Protein AF-0000000086659825 (afdb_homodimer)

Foldseek 3Di:
DPPDAAEEEEACCLDLLNVLLVVLQVPDPRHGAYEYEDQDCPDPSNVVSCVVPVRHHYDHDALLGCQVVCVVPLRHQEYEDDDDPPCLCSRQLSNLVNCQVSQRQEYEYEAADDDWFPVLQVDQDPDNRSVSSNVSVVSNVVVCPPGNHFYAYEHEFAEPCLCDVPVDLSSLQVLQQLVPDPQPAKGFYDYSNVSSNVSSCDVVVDCVVRGPGYGYDGDDIGHSVRVQVVCCVVVVDGRDVSSNVSNVVVVVVVVVVVVVVVCCVPPNDDDDVVVVCVVPVPDDDPVRCCVPPDPDDPPD/DPPDAAEEEEECCLDLLNVLLVVLQVPDPRHGAYEYEDQDCPDPSNVVSCVVPVRHHYDHDALLGCQVVCVVPLRHQEYEDDDDPPCLCSRQLSNLVNCQVSVRQEYEYEAADDDWFPVLQVDCDPDNRSVSSNVSVVSNVVVCPPGNHFYAYEHEFAEPCLCDVPVDLSSLQVLQQLLPDDQPAKGFYDYSNVSSNVSSCDVVVDCVPRGPGYGYDGDDIGHSVRVQVVCCVVVVDGRDVSSNVSNVVVVVVVVVVVVVVVCCVPPNDDDPVVVVCVVPVPDDDPVRCCVPPPPDDPPD

pLDDT: mean 92.66, std 8.21, range [35.69, 98.94]

Solvent-accessible surface area (backbone atoms only — not comparable to full-atom values): 30444 Å² total; per-residue (Å²): 127,82,75,75,73,50,26,35,37,31,37,41,27,78,41,66,49,29,40,26,20,52,53,41,35,62,68,39,96,78,47,56,45,41,36,33,39,30,80,46,64,84,36,71,60,44,43,51,50,38,69,77,38,70,84,50,40,80,37,72,45,41,49,59,62,36,67,66,51,51,71,76,41,73,69,40,44,29,36,39,44,49,68,54,78,90,41,30,49,61,31,45,50,47,33,52,53,50,39,50,74,65,61,26,41,24,41,36,36,56,51,57,38,42,40,11,57,70,46,31,79,77,33,41,68,82,19,54,62,50,29,38,37,38,52,44,51,50,50,51,56,60,68,29,57,95,54,83,28,31,40,28,37,38,13,44,40,42,60,52,67,46,65,28,73,79,39,53,69,61,19,25,41,52,45,3,47,50,58,69,46,61,73,83,49,61,45,38,26,21,41,40,57,49,52,3,45,53,49,26,46,46,64,70,66,24,46,90,76,32,41,77,39,57,45,34,36,33,35,33,73,47,23,53,62,56,47,40,53,47,40,24,70,63,27,63,36,73,62,65,62,58,15,44,55,42,6,52,51,47,52,45,49,39,51,28,52,55,33,42,53,54,40,49,74,75,67,36,55,43,41,57,43,73,63,48,34,72,77,38,75,79,52,39,32,67,66,51,33,45,73,74,68,38,76,58,45,68,71,101,126,83,74,76,73,50,27,34,36,28,38,41,29,78,40,66,48,29,40,26,21,51,54,42,34,62,69,39,94,78,47,57,46,41,36,32,40,30,79,47,64,82,36,71,60,44,43,51,50,39,70,78,38,71,84,49,41,79,37,72,45,41,49,59,63,35,66,66,50,52,73,75,41,73,70,42,42,31,34,39,45,49,66,53,78,90,42,31,48,61,31,45,52,45,32,52,52,51,37,51,74,63,59,24,39,25,40,37,36,54,53,58,37,42,40,10,57,70,46,29,78,78,34,42,69,82,20,55,62,50,28,39,38,39,53,45,51,51,49,50,56,59,68,31,57,94,54,80,27,32,40,28,39,39,13,43,40,42,59,52,66,46,67,29,73,79,41,55,70,62,17,26,40,52,46,2,47,51,58,69,46,61,73,82,48,62,45,38,27,21,43,40,58,51,51,4,44,53,49,26,45,46,64,70,66,24,46,89,74,34,40,78,40,55,44,35,37,34,35,32,76,45,23,52,62,56,48,39,52,48,41,24,71,62,27,64,36,72,63,65,62,59,16,44,56,40,6,52,51,47,52,47,51,40,50,28,52,54,32,41,53,54,41,48,74,75,67,38,55,43,41,57,43,71,62,47,34,72,78,37,73,80,51,40,31,66,66,51,33,44,74,74,68,38,76,57,44,67,71,101

Organism: Colletotrichum gloeosporioides (NCBI:txid474922)

Sequence (600 aa):
MTTPTPKILIVGATGRTGTATITALLTHPNPPQICALTRSPSSPKAQALLNSHPSITLVKGDPASPASIFASHADISAVYLVTVPPADEAQAIPLIDAAIASRVPHIVFTSVDRGGDEASWKTPTDVPHFAAKHRVELHLRDTAAGTGTRWTVLRPSGFMDQYLPGAGAMGAVMGGLWATMPRDRKLQLVSARDIGVFAARALVEGPDEWGGRAVALAGDEISFAEAEETFEKVVGRAMPQTWTVVGRAVRWAVEDAGRSMDWFEKEGYKADIEELRKLEPGMQTWEMWLRESSGWVKGDMTTPTPKILIVGATGRTGTATITALLTHPNPPQICALTRSPSSPKAQALLNSHPSITLVKGDPASPASIFASHADISAVYLVTVPPADEAQAIPLIDAAIASRVPHIVFTSVDRGGDEASWKTPTDVPHFAAKHRVELHLRDTAAGTGTRWTVLRPSGFMDQYLPGAGAMGAVMGGLWATMPRDRKLQLVSARDIGVFAARALVEGPDEWGGRAVALAGDEISFAEAEETFEKVVGRAMPQTWTVVGRAVRWAVEDAGRSMDWFEKEGYKADIEELRKLEPGMQTWEMWLRESSGWVKGD

Secondary structure (DSSP, 8-state):
---PPPEEEEETTTSHHHHHHHHHHHTSSSPPEEEEEES-TTSHHHHHHHHH-TTSEEEE-BTTBTHHHHHH-TTEEEEEE---TT-HHHHHHHHHHHHHHTT-SEEEEE---SSSTTGGGT---S-HHHHHHHHHHHHHHHHHTTSS-EEEEEEE-EEGGGG-TT-HHHHHHHHHHHHTS-TT-EEEEE-HHHHHHHHHHHHHH-HHHHTTEEEEE-SEEEEHHHHHHHHHHHHSSPPPHHHHHHHHHHHHHHHHHHHHHHHHHHS-----HHHHHHH-TTPPPHHHHHHHTS---TT-/---PPPEEEEETTTSHHHHHHHHHHHTSSSPPEEEEEES-TTSHHHHHHHHH-TTSEEEE-BTTB-HHHHHH-TTEEEEEE---TT-HHHHHHHHHHHHHHTT-SEEEEE---SSSTTGGGT---S-HHHHHHHHHHHHHHHHHTTSS-EEEEEEE-EEGGGGSTT-HHHHHHHHHHHHTS-TT-EEEEE-HHHHHHHHHHHHHH-HHHHTTEEEEE-SEEEEHHHHHHHHHHHHSSPPPHHHHHHHHHHHHHHHHHHHHHHHHHHS-----HHHHHHH-TTPPPHHHHHHHTS---TT-

Radius of gyration: 30.0 Å; Cα contacts (8 Å, |Δi|>4): 1203; chains: 2; bounding box: 57×103×62 Å

InterPro domains:
  IPR008030 NmrA-like domain [PF05368] (6-240)
  IPR036291 NAD(P)-binding domain superfamily [SSF51735] (7-242)
  IPR051164 NmrA-like oxidoreductase [PTHR42748] (7-294)

Nearest PDB structures (foldseek):
  6bwc-assembly1_A  TM=7.194E-01  e=2.936E-11  Bacillus thuringiensis HD-771
  4j2o-assembly1_B  TM=7.001E-01  e=1.328E-08  Acinetobacter baumannii D1279779
  2gn4-assembly1_A  TM=7.264E-01  e=4.733E-08  Helicobacter pylori
  7cs9-assembly2_A  TM=6.043E-01  e=1.797E-08  Arabidopsis thaliana
  5ffq-assembly1_B  TM=7.119E-01  e=1.100E-05  Escherichia coli O157:H7

Structure (mmCIF, N/CA/C/O backbone):
data_AF-0000000086659825-model_v1
#
loop_
_entity.id
_entity.type
_entity.pdbx_description
1 polymer 'NmrA-like domain-containing protein'
#
loop_
_atom_site.group_PDB
_atom_site.id
_atom_site.type_symbol
_atom_site.label_atom_id
_atom_site.label_alt_id
_atom_site.label_comp_id
_atom_site.label_asym_id
_atom_site.label_entity_id
_atom_site.label_seq_id
_atom_site.pdbx_PDB_ins_code
_atom_site.Cartn_x
_atom_site.Cartn_y
_atom_site.Cartn_z
_atom_site.occupancy
_atom_site.B_iso_or_equiv
_atom_site.auth_seq_id
_atom_site.auth_comp_id
_atom_site.auth_asym_id
_atom_site.auth_atom_id
_atom_site.pdbx_PDB_model_num
ATOM 1 N N . MET A 1 1 ? -3.316 49.906 29.688 1 35.69 1 MET A N 1
ATOM 2 C CA . MET A 1 1 ? -4.344 48.906 29.391 1 35.69 1 MET A CA 1
ATOM 3 C C . MET A 1 1 ? -3.725 47.531 29.156 1 35.69 1 MET A C 1
ATOM 5 O O . MET A 1 1 ? -2.838 47.375 28.312 1 35.69 1 MET A O 1
ATOM 9 N N . THR A 1 2 ? -3.729 46.656 30.062 1 47.5 2 THR A N 1
ATOM 10 C CA . THR A 1 2 ? -3.002 45.406 30 1 47.5 2 THR A CA 1
ATOM 11 C C . THR A 1 2 ? -3.402 44.594 28.766 1 47.5 2 THR A C 1
ATOM 13 O O . THR A 1 2 ? -4.59 44.438 28.5 1 47.5 2 THR A O 1
ATOM 16 N N . THR A 1 3 ? -2.682 44.656 27.719 1 58.09 3 THR A N 1
ATOM 17 C CA . THR A 1 3 ? -3 43.938 26.484 1 58.09 3 THR A CA 1
ATOM 18 C C . THR A 1 3 ? -3.451 42.5 26.797 1 58.09 3 THR A C 1
ATOM 20 O O . THR A 1 3 ? -2.762 41.781 27.5 1 58.09 3 THR A O 1
ATOM 23 N N . PRO A 1 4 ? -4.777 42.312 26.578 1 73 4 PRO A N 1
ATOM 24 C CA . PRO A 1 4 ? -5.281 40.969 26.891 1 73 4 PRO A CA 1
ATOM 25 C C . PRO A 1 4 ? -4.414 39.875 26.312 1 73 4 PRO A C 1
ATOM 27 O O . PRO A 1 4 ? -3.789 40.062 25.25 1 73 4 PRO A O 1
ATOM 30 N N . THR A 1 5 ? -4.188 38.875 27.062 1 86.75 5 THR A N 1
ATOM 31 C CA . THR A 1 5 ? -3.451 37.688 26.641 1 86.75 5 THR A CA 1
ATOM 32 C C . THR A 1 5 ? -4.129 37.031 25.438 1 86.75 5 THR A C 1
ATOM 34 O O . THR A 1 5 ? -5.324 36.719 25.484 1 86.75 5 THR A O 1
ATOM 37 N N . PRO A 1 6 ? -3.496 36.938 24.391 1 94.5 6 PRO A N 1
ATOM 38 C CA . PRO A 1 6 ? -4.098 36.312 23.219 1 94.5 6 PRO A CA 1
ATOM 39 C C . PRO A 1 6 ? -4.559 34.875 23.484 1 94.5 6 PRO A C 1
ATOM 41 O O . PRO A 1 6 ? -3.955 34.156 24.297 1 94.5 6 PRO A O 1
ATOM 44 N N . LYS A 1 7 ? -5.676 34.5 22.891 1 97.5 7 LYS A N 1
ATOM 45 C CA . LYS A 1 7 ? -6.211 33.125 22.938 1 97.5 7 LYS A CA 1
ATOM 46 C C . LYS A 1 7 ? -6.102 32.469 21.578 1 97.5 7 LYS A C 1
ATOM 48 O O . LYS A 1 7 ? -6.684 32.938 20.594 1 97.5 7 LYS A O 1
ATOM 53 N N . ILE A 1 8 ? -5.398 31.344 21.547 1 98.62 8 ILE A N 1
ATOM 54 C CA . ILE A 1 8 ? -5.078 30.703 20.281 1 98.62 8 ILE A CA 1
ATOM 55 C C . ILE A 1 8 ? -5.738 29.328 20.219 1 98.62 8 ILE A C 1
ATOM 57 O O . ILE A 1 8 ? -5.633 28.531 21.172 1 98.62 8 ILE A O 1
ATOM 61 N N . LEU A 1 9 ? -6.473 29.062 19.125 1 98.69 9 LEU A N 1
ATOM 62 C CA . LEU A 1 9 ? -7.039 27.75 18.859 1 98.69 9 LEU A CA 1
ATOM 63 C C . LEU A 1 9 ? -6.074 26.891 18.047 1 98.69 9 LEU A C 1
ATOM 65 O O . LEU A 1 9 ? -5.648 27.297 16.969 1 98.69 9 LEU A O 1
ATOM 69 N N . ILE A 1 10 ? -5.738 25.734 18.562 1 98.81 10 ILE A N 1
ATOM 70 C CA . ILE A 1 10 ? -4.859 24.812 17.859 1 98.81 10 ILE A CA 1
ATOM 71 C C . ILE A 1 10 ? -5.672 23.625 17.328 1 98.81 10 ILE A C 1
ATOM 73 O O . ILE A 1 10 ? -6.172 22.812 18.109 1 98.81 10 ILE A O 1
ATOM 77 N N . VAL A 1 11 ? -5.812 23.562 15.992 1 98.5 11 VAL A N 1
ATOM 78 C CA . VAL A 1 11 ? -6.41 22.422 15.32 1 98.5 11 VAL A CA 1
ATOM 79 C C . VAL A 1 11 ? -5.328 21.391 14.984 1 98.5 11 VAL A C 1
ATOM 81 O O . VAL A 1 11 ? -4.281 21.734 14.43 1 98.5 11 VAL A O 1
ATOM 84 N N . GLY A 1 12 ? -5.57 20.141 15.289 1 97.44 12 GLY A N 1
ATOM 85 C CA . GLY A 1 12 ? -4.527 19.125 15.188 1 97.44 12 GLY A CA 1
ATOM 86 C C . GLY A 1 12 ? -3.588 19.125 16.375 1 97.44 12 GLY A C 1
ATOM 87 O O . GLY A 1 12 ? -2.402 18.812 16.234 1 97.44 12 GLY A O 1
ATOM 88 N N . ALA A 1 13 ? -4.098 19.344 17.531 1 97.5 13 ALA A N 1
ATOM 89 C CA . ALA A 1 13 ? -3.305 19.609 18.734 1 97.5 13 ALA A CA 1
ATOM 90 C C . ALA A 1 13 ? -2.58 18.344 19.203 1 97.5 13 ALA A C 1
ATOM 92 O O . ALA A 1 13 ? -1.497 18.438 19.781 1 97.5 13 ALA A O 1
ATOM 93 N N . THR A 1 14 ? -3.139 17.219 18.922 1 95.19 14 THR A N 1
ATOM 94 C CA . THR A 1 14 ? -2.564 15.977 19.453 1 95.19 14 THR A CA 1
ATOM 95 C C . THR A 1 14 ? -1.553 15.391 18.469 1 95.19 14 THR A C 1
ATOM 97 O O . THR A 1 14 ? -0.907 14.383 18.75 1 95.19 14 THR A O 1
ATOM 100 N N . GLY A 1 15 ? -1.472 16.016 17.359 1 94.88 15 GLY A N 1
ATOM 101 C CA . GLY A 1 15 ? -0.511 15.555 16.359 1 94.88 15 GLY A CA 1
ATOM 102 C C . GLY A 1 15 ? 0.888 16.094 16.594 1 94.88 15 GLY A C 1
ATOM 103 O O . GLY A 1 15 ? 1.122 16.844 17.547 1 94.88 15 GLY A O 1
ATOM 104 N N . ARG A 1 16 ? 1.817 15.758 15.734 1 91.5 16 ARG A N 1
ATOM 105 C CA . ARG A 1 16 ? 3.232 16.094 15.859 1 91.5 16 ARG A CA 1
ATOM 106 C C . ARG A 1 16 ? 3.453 17.594 15.773 1 91.5 16 ARG A C 1
ATOM 108 O O . ARG A 1 16 ? 4.098 18.188 16.641 1 91.5 16 ARG A O 1
ATOM 115 N N . THR A 1 17 ? 2.871 18.156 14.75 1 96.94 17 THR A N 1
ATOM 116 C CA . THR A 1 17 ? 3.111 19.578 14.555 1 96.94 17 THR A CA 1
ATOM 117 C C . THR A 1 17 ? 2.299 20.406 15.555 1 96.94 17 THR A C 1
ATOM 119 O O . THR A 1 17 ? 2.746 21.469 16 1 96.94 17 THR A O 1
ATOM 122 N N . GLY A 1 18 ? 1.062 19.938 15.922 1 98 18 GLY A N 1
ATOM 123 C CA . GLY A 1 18 ? 0.272 20.609 16.938 1 98 18 GLY A CA 1
ATOM 124 C C . GLY A 1 18 ? 0.953 20.656 18.297 1 98 18 GLY A C 1
ATOM 125 O O . GLY A 1 18 ? 1.052 21.719 18.922 1 98 18 GLY A O 1
ATOM 126 N N . THR A 1 19 ? 1.471 19.516 18.688 1 97 19 THR A N 1
ATOM 127 C CA . THR A 1 19 ? 2.148 19.438 19.984 1 97 19 THR A CA 1
ATOM 128 C C . THR A 1 19 ? 3.422 20.281 19.984 1 97 19 THR A C 1
ATOM 130 O O . THR A 1 19 ? 3.734 20.953 20.969 1 97 19 THR A O 1
ATOM 133 N N . ALA A 1 20 ? 4.168 20.25 18.891 1 97.5 20 ALA A N 1
ATOM 134 C CA . ALA A 1 20 ? 5.375 21.062 18.766 1 97.5 20 ALA A CA 1
ATOM 135 C C . ALA A 1 20 ? 5.055 22.547 18.844 1 97.5 20 ALA A C 1
ATOM 137 O O . ALA A 1 20 ? 5.801 23.312 19.469 1 97.5 20 ALA A O 1
ATOM 138 N N . THR A 1 21 ? 3.965 22.906 18.25 1 98.69 21 THR A N 1
ATOM 139 C CA . THR A 1 21 ? 3.537 24.297 18.281 1 98.69 21 THR A CA 1
ATOM 140 C C . THR A 1 21 ? 3.158 24.719 19.688 1 98.69 21 THR A C 1
ATOM 142 O O . THR A 1 21 ? 3.561 25.781 20.156 1 98.69 21 THR A O 1
ATOM 145 N N . ILE A 1 22 ? 2.42 23.859 20.375 1 98.56 22 ILE A N 1
ATOM 146 C CA . ILE A 1 22 ? 2.023 24.125 21.75 1 98.56 22 ILE A CA 1
ATOM 147 C C . ILE A 1 22 ? 3.266 24.297 22.625 1 98.56 22 ILE A C 1
ATOM 149 O O . ILE A 1 22 ? 3.375 25.25 23.391 1 98.56 22 ILE A O 1
ATOM 153 N N . THR A 1 23 ? 4.219 23.406 22.469 1 97.19 23 THR A N 1
ATOM 154 C CA . THR A 1 23 ? 5.465 23.453 23.219 1 97.19 23 THR A CA 1
ATOM 155 C C . THR A 1 23 ? 6.195 24.766 22.953 1 97.19 23 THR A C 1
ATOM 157 O O . THR A 1 23 ? 6.633 25.453 23.891 1 97.19 23 THR A O 1
ATOM 160 N N . ALA A 1 24 ? 6.312 25.141 21.719 1 97.81 24 ALA A N 1
ATOM 161 C CA . ALA A 1 24 ? 7.012 26.375 21.344 1 97.81 24 ALA A CA 1
ATOM 162 C C . ALA A 1 24 ? 6.301 27.609 21.891 1 97.81 24 ALA A C 1
ATOM 164 O O . ALA A 1 24 ? 6.945 28.547 22.375 1 97.81 24 ALA A O 1
ATOM 165 N N . LEU A 1 25 ? 4.992 27.641 21.859 1 98.25 25 LEU A N 1
ATOM 166 C CA . LEU A 1 25 ? 4.207 28.766 22.359 1 98.25 25 LEU A CA 1
ATOM 167 C C . LEU A 1 25 ? 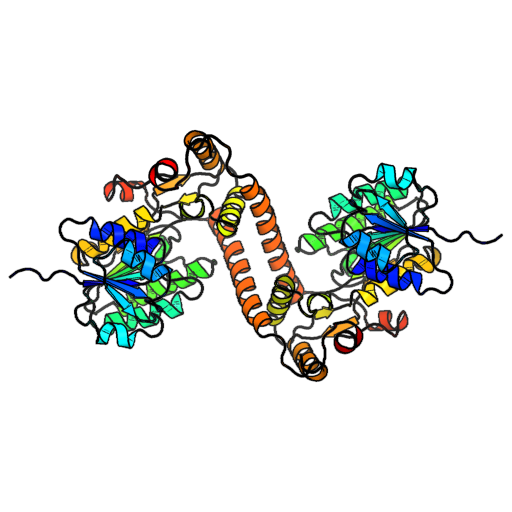4.414 28.938 23.859 1 98.25 25 LEU A C 1
ATOM 169 O O . LEU A 1 25 ? 4.531 30.078 24.344 1 98.25 25 LEU A O 1
ATOM 173 N N . LEU A 1 26 ? 4.484 27.844 24.547 1 97 26 LEU A N 1
ATOM 174 C CA . LEU A 1 26 ? 4.535 27.891 26.016 1 97 26 LEU A CA 1
ATOM 175 C C . LEU A 1 26 ? 5.934 28.25 26.5 1 97 26 LEU A C 1
ATOM 177 O O . LEU A 1 26 ? 6.117 28.609 27.656 1 97 26 LEU A O 1
ATOM 181 N N . THR A 1 27 ? 6.914 28.203 25.625 1 94.12 27 THR A N 1
ATOM 182 C CA . THR A 1 27 ? 8.273 28.609 25.984 1 94.12 27 THR A CA 1
ATOM 183 C C . THR A 1 27 ? 8.445 30.109 25.844 1 94.12 27 THR A C 1
ATOM 185 O O . THR A 1 27 ? 9.445 30.672 26.281 1 94.12 27 THR A O 1
ATOM 188 N N . HIS A 1 28 ? 7.457 30.75 25.266 1 92.62 28 HIS A N 1
ATOM 189 C CA . HIS A 1 28 ? 7.504 32.219 25.141 1 92.62 28 HIS A CA 1
ATOM 190 C C . HIS A 1 28 ? 7.41 32.875 26.516 1 92.62 28 HIS A C 1
ATOM 192 O O . HIS A 1 28 ? 6.719 32.375 27.406 1 92.62 28 HIS A O 1
ATOM 198 N N . PRO A 1 29 ? 8.086 34.031 26.672 1 92.06 29 PRO A N 1
ATOM 199 C CA . PRO A 1 29 ? 8.055 34.719 27.969 1 92.06 29 PRO A CA 1
ATOM 200 C C . PRO A 1 29 ? 6.637 35.062 28.422 1 92.06 29 PRO A C 1
ATOM 202 O O . PRO A 1 29 ? 6.332 35 29.609 1 92.06 29 PRO A O 1
ATOM 205 N N . ASN A 1 30 ? 5.789 35.469 27.516 1 92.75 30 ASN A N 1
ATOM 206 C CA . ASN A 1 30 ? 4.371 35.719 27.75 1 92.75 30 ASN A CA 1
ATOM 207 C C . ASN A 1 30 ? 3.486 34.812 26.938 1 92.75 30 ASN A C 1
ATOM 209 O O . ASN A 1 30 ? 2.912 35.219 25.922 1 92.75 30 ASN A O 1
ATOM 213 N N . PRO A 1 31 ? 3.324 33.594 27.406 1 95.56 31 PRO A N 1
ATOM 214 C CA . PRO A 1 31 ? 2.592 32.625 26.609 1 95.56 31 PRO A CA 1
ATOM 215 C C . PRO A 1 31 ? 1.112 32.969 26.453 1 95.56 31 PRO A C 1
ATOM 217 O O . PRO A 1 31 ? 0.5 33.5 27.391 1 95.56 31 PRO A O 1
ATOM 220 N N . PRO A 1 32 ? 0.565 32.688 25.359 1 97.5 32 PRO A N 1
ATOM 221 C CA . PRO A 1 32 ? -0.875 32.875 25.172 1 97.5 32 PRO A CA 1
ATOM 222 C C . PRO A 1 32 ? -1.71 31.797 25.844 1 97.5 32 PRO A C 1
ATOM 224 O O . PRO A 1 32 ? -1.163 30.812 26.344 1 97.5 32 PRO A O 1
ATOM 227 N N . GLN A 1 33 ? -2.967 32.125 25.938 1 97.38 33 GLN A N 1
ATOM 228 C CA . GLN A 1 33 ? -3.9 31.031 26.266 1 97.38 33 GLN A CA 1
ATOM 229 C C . GLN A 1 33 ? -4.066 30.078 25.078 1 97.38 33 GLN A C 1
ATOM 231 O O . GLN A 1 33 ? -4.195 30.531 23.938 1 97.38 33 GLN A O 1
ATOM 236 N N . ILE A 1 34 ? -4.023 28.781 25.406 1 98.5 34 ILE A N 1
ATOM 237 C CA . ILE A 1 34 ? -4.074 27.812 24.328 1 98.5 34 ILE A CA 1
ATOM 238 C C . ILE A 1 34 ? -5.324 26.953 24.469 1 98.5 34 ILE A C 1
ATOM 240 O O . ILE A 1 34 ? -5.551 26.328 25.516 1 98.5 34 ILE A O 1
ATOM 244 N N . CYS A 1 35 ? -6.125 26.969 23.438 1 98.25 35 CYS A N 1
ATOM 245 C CA . CYS A 1 35 ? -7.238 26.047 23.281 1 98.25 35 CYS A CA 1
ATOM 246 C C . CYS A 1 35 ? -6.879 24.922 22.312 1 98.25 35 CYS A C 1
ATOM 248 O O . CYS A 1 35 ? -6.723 25.156 21.109 1 98.25 35 CYS A O 1
ATOM 250 N N . ALA A 1 36 ? -6.77 23.734 22.812 1 98.5 36 ALA A N 1
ATOM 251 C CA . ALA A 1 36 ? -6.453 22.562 22 1 98.5 36 ALA A CA 1
ATOM 252 C C . ALA A 1 36 ? -7.727 21.859 21.547 1 98.5 36 ALA A C 1
ATOM 254 O O . ALA A 1 36 ? -8.445 21.266 22.359 1 98.5 36 ALA A O 1
ATOM 255 N N . LEU A 1 37 ? -8.008 21.891 20.266 1 98.06 37 LEU A N 1
ATOM 256 C CA . LEU A 1 37 ? -9.219 21.281 19.719 1 98.06 37 LEU A CA 1
ATOM 257 C C . LEU A 1 37 ? -9.062 19.781 19.594 1 98.06 37 LEU A C 1
ATOM 259 O O . LEU A 1 37 ? -8.031 19.297 19.125 1 98.06 37 LEU A O 1
ATOM 263 N N . THR A 1 38 ? -9.969 19.094 20.062 1 96.81 38 THR A N 1
ATOM 264 C CA . THR A 1 38 ? -10.023 17.641 19.922 1 96.81 38 THR A CA 1
ATOM 265 C C . THR A 1 38 ? -11.461 17.156 19.828 1 96.81 38 THR A C 1
ATOM 267 O O . THR A 1 38 ? -12.375 17.797 20.344 1 96.81 38 THR A O 1
ATOM 270 N N . ARG A 1 39 ? -11.695 16.094 19.125 1 92.12 39 ARG A N 1
ATOM 271 C CA . ARG A 1 39 ? -13.023 15.5 19 1 92.12 39 ARG A CA 1
ATOM 272 C C . ARG A 1 39 ? -13.383 14.719 20.266 1 92.12 39 ARG A C 1
ATOM 274 O O . ARG A 1 39 ? -14.562 14.5 20.547 1 92.12 39 ARG A O 1
ATOM 281 N N . SER A 1 40 ? -12.219 14.328 21.016 1 94.25 40 SER A N 1
ATOM 282 C CA . SER A 1 40 ? -12.398 13.477 22.188 1 94.25 40 SER A CA 1
ATOM 283 C C . SER A 1 40 ? -11.461 13.898 23.312 1 94.25 40 SER A C 1
ATOM 285 O O . SER A 1 40 ? -10.406 13.289 23.516 1 94.25 40 SER A O 1
ATOM 287 N N . PRO A 1 41 ? -11.914 14.727 24.188 1 95.5 41 PRO A N 1
ATOM 288 C CA . PRO A 1 41 ? -11.07 15.227 25.281 1 95.5 41 PRO A CA 1
ATOM 289 C C . PRO A 1 41 ? -10.648 14.133 26.25 1 95.5 41 PRO A C 1
ATOM 291 O O . PRO A 1 41 ? -9.617 14.258 26.922 1 95.5 41 PRO A O 1
ATOM 294 N N . SER A 1 42 ? -11.375 13.047 26.281 1 95.94 42 SER A N 1
ATOM 295 C CA . SER A 1 42 ? -11.078 11.977 27.234 1 95.94 42 SER A CA 1
ATOM 296 C C . SER A 1 42 ? -10.156 10.938 26.625 1 95.94 42 SER A C 1
ATOM 298 O O . SER A 1 42 ? -9.75 9.984 27.297 1 95.94 42 SER A O 1
ATOM 300 N N . SER A 1 43 ? -9.836 11.109 25.312 1 94.75 43 SER A N 1
ATOM 301 C CA . SER A 1 43 ? -8.961 10.133 24.656 1 94.75 43 SER A CA 1
ATOM 302 C C . SER A 1 43 ? -7.578 10.117 25.297 1 94.75 43 SER A C 1
ATOM 304 O O . SER A 1 43 ? -7.129 11.125 25.844 1 94.75 43 SER A O 1
ATOM 306 N N . PRO A 1 44 ? -6.902 8.969 25.203 1 91.69 44 PRO A N 1
ATOM 307 C CA . PRO A 1 44 ? -5.551 8.875 25.75 1 91.69 44 PRO A CA 1
ATOM 308 C C . PRO A 1 44 ? -4.605 9.93 25.172 1 91.69 44 PRO A C 1
ATOM 310 O O . PRO A 1 44 ? -3.801 10.508 25.906 1 91.69 44 PRO A O 1
ATOM 313 N N . LYS A 1 45 ? -4.73 10.203 23.969 1 93.5 45 LYS A N 1
ATOM 314 C CA . LYS A 1 45 ? -3.854 11.188 23.344 1 93.5 45 LYS A CA 1
ATOM 315 C C . LYS A 1 45 ? -4.129 12.586 23.875 1 93.5 45 LYS A C 1
ATOM 317 O O . LYS A 1 45 ? -3.197 13.352 24.141 1 93.5 45 LYS A O 1
ATOM 322 N N . ALA A 1 46 ? -5.383 12.938 23.969 1 96.19 46 ALA A N 1
ATOM 323 C CA . ALA A 1 46 ? -5.75 14.25 24.5 1 96.19 46 ALA A CA 1
ATOM 324 C C . ALA A 1 46 ? -5.305 14.406 25.953 1 96.19 46 ALA A C 1
ATOM 326 O O . ALA A 1 46 ? -4.758 15.445 26.328 1 96.19 46 ALA A O 1
ATOM 327 N N . GLN A 1 47 ? -5.48 13.367 26.688 1 96.25 47 GLN A N 1
ATOM 328 C CA . GLN A 1 47 ? -5.094 13.422 28.094 1 96.25 47 GLN A CA 1
ATOM 329 C C . GLN A 1 47 ? -3.574 13.477 28.234 1 96.25 47 GLN A C 1
ATOM 331 O O . GLN A 1 47 ? -3.059 14.148 29.141 1 96.25 47 GLN A O 1
ATOM 336 N N . ALA A 1 48 ? -2.881 12.758 27.375 1 94 48 ALA A N 1
ATOM 337 C CA . ALA A 1 48 ? -1.421 12.82 27.391 1 94 48 ALA A CA 1
ATOM 338 C C . ALA A 1 48 ? -0.927 14.234 27.094 1 94 48 ALA A C 1
ATOM 340 O O . ALA A 1 48 ? 0.031 14.703 27.719 1 94 48 ALA A O 1
ATOM 341 N N . LEU A 1 49 ? -1.588 14.852 26.188 1 96.38 49 LEU A N 1
ATOM 342 C CA . LEU A 1 49 ? -1.246 16.234 25.859 1 96.38 49 LEU A CA 1
ATOM 343 C C . LEU A 1 49 ? -1.476 17.141 27.062 1 96.38 49 LEU A C 1
ATOM 345 O O . LEU A 1 49 ? -0.615 17.969 27.391 1 96.38 49 LEU A O 1
ATOM 349 N N . LEU A 1 50 ? -2.57 16.984 27.719 1 96.81 50 LEU A N 1
ATOM 350 C CA . LEU A 1 50 ? -2.912 17.797 28.891 1 96.81 50 LEU A CA 1
ATOM 351 C C . LEU A 1 50 ? -1.93 17.562 30.031 1 96.81 50 LEU A C 1
ATOM 353 O O . LEU A 1 50 ? -1.536 18.5 30.719 1 96.81 50 LEU A O 1
ATOM 357 N N . ASN A 1 51 ? -1.555 16.328 30.203 1 95.38 51 ASN A N 1
ATOM 358 C CA . ASN A 1 51 ? -0.599 15.984 31.25 1 95.38 51 ASN A CA 1
ATOM 359 C C . ASN A 1 51 ? 0.763 16.625 31 1 95.38 51 ASN A C 1
ATOM 361 O O . ASN A 1 51 ? 1.433 17.062 31.938 1 95.38 51 ASN A O 1
ATOM 365 N N . SER A 1 52 ? 1.141 16.625 29.766 1 94.44 52 SER A N 1
ATOM 366 C CA . SER A 1 52 ? 2.428 17.203 29.406 1 94.44 52 SER A CA 1
ATOM 367 C C . SER A 1 52 ? 2.379 18.734 29.438 1 94.44 52 SER A C 1
ATOM 369 O O . SER A 1 52 ? 3.398 19.375 29.672 1 94.44 52 SER A O 1
ATOM 371 N N . HIS A 1 53 ? 1.191 19.281 29.172 1 97.12 53 HIS A N 1
ATOM 372 C CA . HIS A 1 53 ? 0.971 20.719 29.156 1 97.12 53 HIS A CA 1
ATOM 373 C C . HIS A 1 53 ? -0.278 21.094 29.953 1 97.12 53 HIS A C 1
ATOM 375 O O . HIS A 1 53 ? -1.302 21.453 29.359 1 97.12 53 HIS A O 1
ATOM 381 N N . PRO A 1 54 ? -0.123 21.234 31.266 1 95.38 54 PRO A N 1
ATOM 382 C CA . PRO A 1 54 ? -1.304 21.406 32.125 1 95.38 54 PRO A CA 1
ATOM 383 C C . PRO A 1 54 ? -1.962 22.766 31.953 1 95.38 54 PRO A C 1
ATOM 385 O O . PRO A 1 54 ? -3.107 22.953 32.375 1 95.38 54 PRO A O 1
ATOM 388 N N . SER A 1 55 ? -1.281 23.703 31.391 1 96.81 55 SER A N 1
ATOM 389 C CA . SER A 1 55 ? -1.81 25.062 31.297 1 96.81 55 SER A CA 1
ATOM 390 C C . SER A 1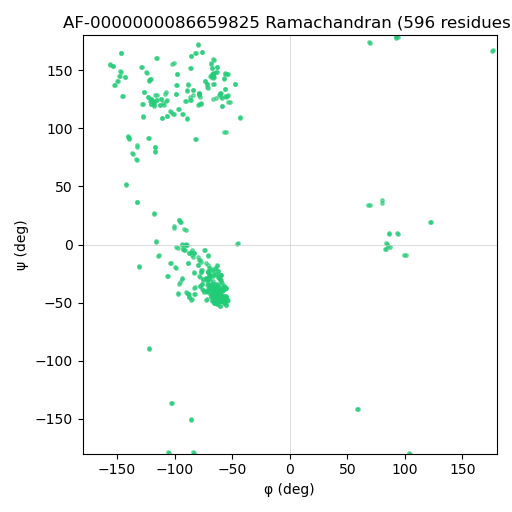 55 ? -2.752 25.203 30.094 1 96.81 55 SER A C 1
ATOM 392 O O . SER A 1 55 ? -3.432 26.219 29.953 1 96.81 55 SER A O 1
ATOM 394 N N . ILE A 1 56 ? -2.883 24.188 29.203 1 98.06 56 ILE A N 1
ATOM 395 C CA . ILE A 1 56 ? -3.744 24.312 28.047 1 98.06 56 ILE A CA 1
ATOM 396 C C . ILE A 1 56 ? -5.18 23.938 28.406 1 98.06 56 ILE A C 1
ATOM 398 O O . ILE A 1 56 ? -5.422 23.375 29.484 1 98.06 56 ILE A O 1
ATOM 402 N N . THR A 1 57 ? -6.121 24.344 27.578 1 97.56 57 THR A N 1
ATOM 403 C CA . THR A 1 57 ? -7.523 23.953 27.703 1 97.56 57 THR A CA 1
ATOM 404 C C . THR A 1 57 ? -7.938 23.047 26.547 1 97.56 57 THR A C 1
ATOM 406 O O . THR A 1 57 ? -7.754 23.391 25.375 1 97.56 57 THR A O 1
ATOM 409 N N . LEU A 1 58 ? -8.469 21.891 26.859 1 97.69 58 LEU A N 1
ATOM 410 C CA . LEU A 1 58 ? -9.039 21.031 25.828 1 97.69 58 LEU A CA 1
ATOM 411 C C . LEU A 1 58 ? -10.422 21.531 25.406 1 97.69 58 LEU A C 1
ATOM 413 O O . LEU A 1 58 ? -11.266 21.797 26.25 1 97.69 58 LEU A O 1
ATOM 417 N N . VAL A 1 59 ? -10.625 21.719 24.141 1 97.19 59 VAL A N 1
ATOM 418 C CA . VAL A 1 59 ? -11.898 22.156 23.578 1 97.19 59 VAL A CA 1
ATOM 419 C C . VAL A 1 59 ? -12.477 21.062 22.688 1 97.19 59 VAL A C 1
ATOM 421 O O . VAL A 1 59 ? -11.812 20.609 21.75 1 97.19 59 VAL A O 1
ATOM 424 N N . LYS A 1 60 ? -13.68 20.656 22.984 1 96.56 60 LYS A N 1
ATOM 425 C CA . LYS A 1 60 ? -14.336 19.641 22.172 1 96.56 60 LYS A CA 1
ATOM 426 C C . LYS A 1 60 ? -14.898 20.25 20.891 1 96.56 60 LYS A C 1
ATOM 428 O O . LYS A 1 60 ? -15.586 21.281 20.938 1 96.56 60 LYS A O 1
ATOM 433 N N . GLY A 1 61 ? -14.57 19.641 19.797 1 96.06 61 GLY A N 1
ATOM 434 C CA . GLY A 1 61 ? -15.125 20.109 18.531 1 96.06 61 GLY A CA 1
ATOM 435 C C . GLY A 1 61 ? -14.57 19.375 17.328 1 96.06 61 GLY A C 1
ATOM 436 O O . GLY A 1 61 ? -13.602 18.609 17.453 1 96.06 61 GLY A O 1
ATOM 437 N N . ASP A 1 62 ? -15.242 19.562 16.188 1 95.94 62 ASP A N 1
ATOM 438 C CA . ASP A 1 62 ? -14.875 19 14.891 1 95.94 62 ASP A CA 1
ATOM 439 C C . ASP A 1 62 ? -14.641 20.109 13.875 1 95.94 62 ASP A C 1
ATOM 441 O O . ASP A 1 62 ? -15.523 20.938 13.625 1 95.94 62 ASP A O 1
ATOM 445 N N . PRO A 1 63 ? -13.453 20.078 13.297 1 96.38 63 PRO A N 1
ATOM 446 C CA . PRO A 1 63 ? -13.188 21.141 12.336 1 96.38 63 PRO A CA 1
ATOM 447 C C . PRO A 1 63 ? -14.133 21.109 11.133 1 96.38 63 PRO A C 1
ATOM 449 O O . PRO A 1 63 ? -14.352 22.141 10.492 1 96.38 63 PRO A O 1
ATOM 452 N N . ALA A 1 64 ? -14.703 19.984 10.844 1 96.12 64 ALA A N 1
ATOM 453 C CA . ALA A 1 64 ? -15.633 19.859 9.719 1 96.12 64 ALA A CA 1
ATOM 454 C C . ALA A 1 64 ? -17.016 20.391 10.086 1 96.12 64 ALA A C 1
ATOM 456 O O . ALA A 1 64 ? -17.844 20.625 9.211 1 96.12 64 ALA A O 1
ATOM 457 N N . SER A 1 65 ? -17.266 20.531 11.383 1 95.88 65 SER A N 1
ATOM 458 C CA . SER A 1 65 ? -18.484 21.125 11.93 1 95.88 65 SER A CA 1
ATOM 459 C C . SER A 1 65 ? -18.156 22.125 13.031 1 95.88 65 SER A C 1
ATOM 461 O O . SER A 1 65 ? -18.5 21.906 14.195 1 95.88 65 SER A O 1
ATOM 463 N N . PRO A 1 66 ? -17.625 23.312 12.648 1 95.44 66 PRO A N 1
ATOM 464 C CA . PRO A 1 66 ? -16.922 24.172 13.594 1 95.44 66 PRO A CA 1
ATOM 465 C C . PRO A 1 66 ? -17.844 25.188 14.273 1 95.44 66 PRO A C 1
ATOM 467 O O . PRO A 1 66 ? -17.391 25.984 15.102 1 95.44 66 PRO A O 1
ATOM 470 N N . ALA A 1 67 ? -19.062 25.297 14.062 1 89.44 67 ALA A N 1
ATOM 471 C CA . ALA A 1 67 ? -19.953 26.359 14.516 1 89.44 67 ALA A CA 1
ATOM 472 C C . ALA A 1 67 ? -19.891 26.516 16.031 1 89.44 67 ALA A C 1
ATOM 474 O O . ALA A 1 67 ? -19.812 27.641 16.531 1 89.44 67 ALA A O 1
ATOM 475 N N . SER A 1 68 ? -19.922 25.469 16.734 1 92.5 68 SER A N 1
ATOM 476 C CA . SER A 1 68 ? -19.969 25.531 18.188 1 92.5 68 SER A CA 1
ATOM 477 C C . SER A 1 68 ? -18.641 26 18.766 1 92.5 68 SER A C 1
ATOM 479 O O . SER A 1 68 ? -18.609 26.547 19.875 1 92.5 68 SER A O 1
ATOM 481 N N . ILE A 1 69 ? -17.578 25.828 18.062 1 95.5 69 ILE A N 1
ATOM 482 C CA . ILE A 1 69 ? -16.25 26.172 18.547 1 95.5 69 ILE A CA 1
ATOM 483 C C . ILE A 1 69 ? -16.156 27.688 18.75 1 95.5 69 ILE A C 1
ATOM 485 O O . ILE A 1 69 ? -15.836 28.156 19.844 1 95.5 69 ILE A O 1
ATOM 489 N N . PHE A 1 70 ? -16.547 28.484 17.781 1 95.44 70 PHE A N 1
ATOM 490 C CA . PHE A 1 70 ? -16.359 29.938 17.812 1 95.44 70 PHE A CA 1
ATOM 491 C C . PHE A 1 70 ? -17.469 30.609 18.594 1 95.44 70 PHE A C 1
ATOM 493 O O . PHE A 1 70 ? -17.281 31.703 19.125 1 95.44 70 PHE A O 1
ATOM 500 N N . ALA A 1 71 ? -18.625 29.938 18.672 1 93.94 71 ALA A N 1
ATOM 501 C CA . ALA A 1 71 ? -19.703 30.453 19.516 1 93.94 71 ALA A CA 1
ATOM 502 C C . ALA A 1 71 ? -19.312 30.406 21 1 93.94 71 ALA A C 1
ATOM 504 O O . ALA A 1 71 ? -19.672 31.297 21.766 1 93.94 71 ALA A O 1
ATOM 505 N N . SER A 1 72 ? -18.578 29.422 21.344 1 93.75 72 SER A N 1
ATOM 506 C CA . SER A 1 72 ? -18.203 29.219 22.75 1 93.75 72 SER A CA 1
ATOM 507 C C . SER A 1 72 ? -16.938 29.969 23.094 1 93.75 72 SER A C 1
ATOM 509 O O . SER A 1 72 ? -16.625 30.172 24.281 1 93.75 72 SER A O 1
ATOM 511 N N . HIS A 1 73 ? -16.172 30.406 22.125 1 94.12 73 HIS A N 1
ATOM 512 C CA . HIS A 1 73 ? -14.898 31.094 22.312 1 94.12 73 HIS A CA 1
ATOM 513 C C . HIS A 1 73 ? -14.773 32.312 21.375 1 94.12 73 HIS A C 1
ATOM 515 O O . HIS A 1 73 ? -13.914 32.312 20.5 1 94.12 73 HIS A O 1
ATOM 521 N N . ALA A 1 74 ? -15.398 33.344 21.703 1 91.81 74 ALA A N 1
ATOM 522 C CA . ALA A 1 74 ? -15.492 34.5 20.828 1 91.81 74 ALA A CA 1
ATOM 523 C C . ALA A 1 74 ? -14.219 35.344 20.891 1 91.81 74 ALA A C 1
ATOM 525 O O . ALA A 1 74 ? -13.992 36.188 20.031 1 91.81 74 ALA A O 1
ATOM 526 N N . ASP A 1 75 ? -13.375 35.062 21.828 1 95.38 75 ASP A N 1
ATOM 527 C CA . ASP A 1 75 ? -12.188 35.875 22.047 1 95.38 75 ASP A CA 1
ATOM 528 C C . ASP A 1 75 ? -10.945 35.219 21.438 1 95.38 75 ASP A C 1
ATOM 530 O O . ASP A 1 75 ? -9.82 35.625 21.719 1 95.38 75 ASP A O 1
ATOM 534 N N . ILE A 1 76 ? -11.133 34.219 20.594 1 97 76 ILE A N 1
ATOM 535 C CA . ILE A 1 76 ? -10.008 33.625 19.891 1 97 76 ILE A CA 1
ATOM 536 C C . ILE A 1 76 ? -9.375 34.656 18.953 1 97 76 ILE A C 1
ATOM 538 O O . ILE A 1 76 ? -10.062 35.25 18.125 1 97 76 ILE A O 1
ATOM 542 N N . SER A 1 77 ? -8.102 34.812 19.141 1 97.5 77 SER A N 1
ATOM 543 C CA . SER A 1 77 ? -7.422 35.812 18.359 1 97.5 77 SER A CA 1
ATOM 544 C C . SER A 1 77 ? -6.688 35.219 17.156 1 97.5 77 SER A C 1
ATOM 546 O O . SER A 1 77 ? -6.293 35.938 16.234 1 97.5 77 SER A O 1
ATOM 548 N N . ALA A 1 78 ? -6.422 33.938 17.234 1 98.69 78 ALA A N 1
ATOM 549 C CA . ALA A 1 78 ? -5.746 33.281 16.109 1 98.69 78 ALA A CA 1
ATOM 550 C C . ALA A 1 78 ? -6.043 31.781 16.109 1 98.69 78 ALA A C 1
ATOM 552 O O . ALA A 1 78 ? -6.383 31.188 17.141 1 98.69 78 ALA A O 1
ATOM 553 N N . VAL A 1 79 ? -5.945 31.156 14.914 1 98.81 79 VAL A N 1
ATOM 554 C CA . VAL A 1 79 ? -6.113 29.719 14.695 1 98.81 79 VAL A CA 1
ATOM 555 C C . VAL A 1 79 ? -4.867 29.141 14.031 1 98.81 79 VAL A C 1
ATOM 557 O O . VAL A 1 79 ? -4.355 29.703 13.062 1 98.81 79 VAL A O 1
ATOM 560 N N . TYR A 1 80 ? -4.312 28.109 14.602 1 98.88 80 TYR A N 1
ATOM 561 C CA . TYR A 1 80 ? -3.367 27.25 13.898 1 98.88 80 TYR A CA 1
ATOM 562 C C . TYR A 1 80 ? -4.07 26.016 13.336 1 98.88 80 TYR A C 1
ATOM 564 O O . TYR A 1 80 ? -4.57 25.188 14.094 1 98.88 80 TYR A O 1
ATOM 572 N N . LEU A 1 81 ? -4.07 25.891 12.016 1 98.88 81 LEU A N 1
ATOM 573 C CA . LEU A 1 81 ? -4.902 24.906 11.328 1 98.88 81 LEU A CA 1
ATOM 574 C C . LEU A 1 81 ? -4.047 23.812 10.703 1 98.88 81 LEU A C 1
ATOM 576 O O . LEU A 1 81 ? -3.334 24.062 9.727 1 98.88 81 LEU A O 1
ATOM 580 N N . VAL A 1 82 ? -4.086 22.594 11.266 1 98.44 82 VAL A N 1
ATOM 581 C CA . VAL A 1 82 ? -3.459 21.391 10.734 1 98.44 82 VAL A CA 1
ATOM 582 C C . VAL A 1 82 ? -4.531 20.453 10.195 1 98.44 82 VAL A C 1
ATOM 584 O O . VAL A 1 82 ? -5.543 20.203 10.859 1 98.44 82 VAL A O 1
ATOM 587 N N . THR A 1 83 ? -4.344 19.953 8.961 1 96.81 83 THR A N 1
ATOM 588 C CA . THR A 1 83 ? -5.285 19 8.375 1 96.81 83 THR A CA 1
ATOM 589 C C . THR A 1 83 ? -4.613 17.656 8.141 1 96.81 83 THR A C 1
ATOM 591 O O . THR A 1 83 ? -3.385 17.562 8.156 1 96.81 83 THR A O 1
ATOM 594 N N . VAL A 1 84 ? -5.465 16.656 8 1 92.19 84 VAL A N 1
ATOM 595 C CA . VAL A 1 84 ? -4.984 15.297 7.766 1 92.19 84 VAL A CA 1
ATOM 596 C C . VAL A 1 84 ? -5.516 14.789 6.426 1 92.19 84 VAL A C 1
ATOM 598 O O . VAL A 1 84 ? -6.73 14.719 6.219 1 92.19 84 VAL A O 1
ATOM 601 N N . PRO A 1 85 ? -4.582 14.398 5.586 1 90.94 85 PRO A N 1
ATOM 602 C CA . PRO A 1 85 ? -5.043 13.805 4.332 1 90.94 85 PRO A CA 1
ATOM 603 C C . PRO A 1 85 ? -5.766 12.477 4.539 1 90.94 85 PRO A C 1
ATOM 605 O O . PRO A 1 85 ? -5.43 11.719 5.453 1 90.94 85 PRO A O 1
ATOM 608 N N . PRO A 1 86 ? -6.82 12.18 3.732 1 89.38 86 PRO A N 1
ATOM 609 C CA . PRO A 1 86 ? -7.281 12.93 2.562 1 89.38 86 PRO A CA 1
ATOM 610 C C . PRO A 1 86 ? -8.406 13.906 2.895 1 89.38 86 PRO A C 1
ATOM 612 O O . PRO A 1 86 ? -9.141 14.344 2.002 1 89.38 86 PRO A O 1
ATOM 615 N N . ALA A 1 87 ? -8.562 14.242 4.062 1 91.62 87 ALA A N 1
ATOM 616 C CA . ALA A 1 87 ? -9.703 15.047 4.508 1 91.62 87 ALA A CA 1
ATOM 617 C C . ALA A 1 87 ? -9.336 16.531 4.574 1 91.62 87 ALA A C 1
ATOM 619 O O . ALA A 1 87 ? -10.023 17.312 5.238 1 91.62 87 ALA A O 1
ATOM 620 N N . ASP A 1 88 ? -8.328 16.922 3.887 1 96 88 ASP A N 1
ATOM 621 C CA . ASP A 1 88 ? -7.789 18.281 4.023 1 96 88 ASP A CA 1
ATOM 622 C C . ASP A 1 88 ? -8.875 19.328 3.781 1 96 88 ASP A C 1
ATOM 624 O O . ASP A 1 88 ? -9.133 20.172 4.641 1 96 88 ASP A O 1
ATOM 628 N N . GLU A 1 89 ? -9.555 19.234 2.723 1 97.25 89 GLU A N 1
ATOM 629 C CA . GLU A 1 89 ? -10.547 20.234 2.371 1 97.25 89 GLU A CA 1
ATOM 630 C C . GLU A 1 89 ? -11.773 20.156 3.285 1 97.25 89 GLU A C 1
ATOM 632 O O . GLU A 1 89 ? -12.312 21.188 3.703 1 97.25 89 GLU A O 1
ATOM 637 N N . ALA A 1 90 ? -12.164 18.953 3.576 1 96.5 90 ALA A N 1
ATOM 638 C CA . ALA A 1 90 ? -13.336 18.734 4.414 1 96.5 90 ALA A CA 1
ATOM 639 C C . ALA A 1 90 ? -13.133 19.312 5.812 1 96.5 90 ALA A C 1
ATOM 641 O O . ALA A 1 90 ? -14.078 19.766 6.457 1 96.5 90 ALA A O 1
ATOM 642 N N . GLN A 1 91 ? -11.938 19.359 6.219 1 97.31 91 GLN A N 1
ATOM 643 C CA . GLN A 1 91 ? -11.609 19.875 7.539 1 97.31 91 GLN A CA 1
ATOM 644 C C . GLN A 1 91 ? -11.359 21.391 7.492 1 97.31 91 GLN A C 1
ATOM 646 O O . GLN A 1 91 ? -11.875 22.141 8.328 1 97.31 91 GLN A O 1
ATOM 651 N N . ALA A 1 92 ? -10.695 21.828 6.508 1 98.62 92 ALA A N 1
ATOM 652 C CA . ALA A 1 92 ? -10.156 23.188 6.496 1 98.62 92 ALA A CA 1
A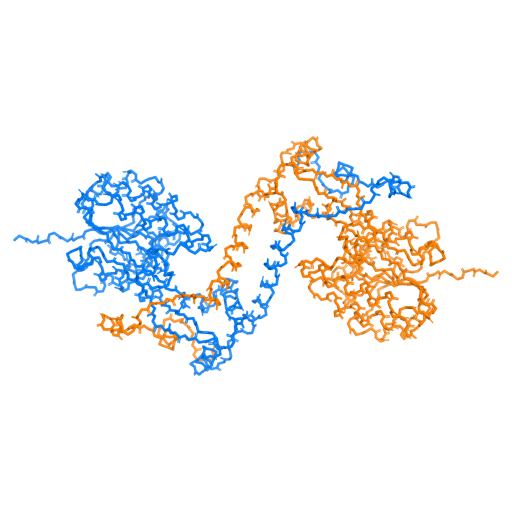TOM 653 C C . ALA A 1 92 ? -11.219 24.188 6.059 1 98.62 92 ALA A C 1
ATOM 655 O O . ALA A 1 92 ? -11.352 25.25 6.66 1 98.62 92 ALA A O 1
ATOM 656 N N . ILE A 1 93 ? -11.961 23.891 5.09 1 98.5 93 ILE A N 1
ATOM 657 C CA . ILE A 1 93 ? -12.828 24.875 4.438 1 98.5 93 ILE A CA 1
ATOM 658 C C . ILE A 1 93 ? -13.906 25.328 5.414 1 98.5 93 ILE A C 1
ATOM 660 O O . ILE A 1 93 ? -14.055 26.531 5.656 1 98.5 93 ILE A O 1
ATOM 664 N N . PRO A 1 94 ? -14.617 24.375 6.062 1 98.38 94 PRO A N 1
ATOM 665 C CA . PRO A 1 94 ? -15.625 24.859 7.02 1 98.38 94 PRO A CA 1
ATOM 666 C C . PRO A 1 94 ? -15.016 25.641 8.172 1 98.38 94 PRO A C 1
ATOM 668 O O . PRO A 1 94 ? -15.602 26.625 8.641 1 98.38 94 PRO A O 1
ATOM 671 N N . LEU A 1 95 ? -13.852 25.25 8.617 1 98.62 95 LEU A N 1
ATOM 672 C CA . LEU A 1 95 ? -13.211 25.922 9.742 1 98.62 95 LEU A CA 1
ATOM 673 C C . LEU A 1 95 ? -12.773 27.328 9.352 1 98.62 95 LEU A C 1
ATOM 675 O O . LEU A 1 95 ? -12.938 28.266 10.133 1 98.62 95 LEU A O 1
ATOM 679 N N . ILE A 1 96 ? -12.219 27.469 8.188 1 98.75 96 ILE A N 1
ATOM 680 C CA . ILE A 1 96 ? -11.789 28.766 7.676 1 98.75 96 ILE A CA 1
ATOM 681 C C . ILE A 1 96 ? -13 29.703 7.57 1 98.75 96 ILE A C 1
ATOM 683 O O . ILE A 1 96 ? -12.961 30.828 8.062 1 98.75 96 ILE A O 1
ATOM 687 N N . ASP A 1 97 ? -14.055 29.188 6.996 1 98.56 97 ASP A N 1
ATOM 688 C CA . ASP A 1 97 ? -15.258 30 6.816 1 98.56 97 ASP A CA 1
ATOM 689 C C . ASP A 1 97 ? -15.812 30.453 8.164 1 98.56 97 ASP A C 1
ATOM 691 O O . ASP A 1 97 ? -16.141 31.641 8.328 1 98.56 97 ASP A O 1
ATOM 695 N N . ALA A 1 98 ? -15.875 29.562 9.062 1 98.19 98 ALA A N 1
ATOM 696 C CA . ALA A 1 98 ? -16.422 29.875 10.383 1 98.19 98 ALA A CA 1
ATOM 697 C C . ALA A 1 98 ? -15.539 30.875 11.117 1 98.19 98 ALA A C 1
ATOM 699 O O . ALA A 1 98 ? -16.047 31.766 11.797 1 98.19 98 ALA A O 1
ATOM 700 N N . ALA A 1 99 ? -14.227 30.734 11.055 1 98.44 99 ALA A N 1
ATOM 701 C CA . ALA A 1 99 ? -13.289 31.641 11.711 1 98.44 99 ALA A CA 1
ATOM 702 C C . ALA A 1 99 ? -13.422 33.062 11.164 1 98.44 99 ALA A C 1
ATOM 704 O O . ALA A 1 99 ? -13.461 34.031 11.922 1 98.44 99 ALA A O 1
ATOM 705 N N . ILE A 1 100 ? -13.516 33.156 9.828 1 98.19 100 ILE A N 1
ATOM 706 C CA . ILE A 1 100 ? -13.633 34.438 9.18 1 98.19 100 ILE A CA 1
ATOM 707 C C . ILE A 1 100 ? -14.969 35.094 9.531 1 98.19 100 ILE A C 1
ATOM 709 O O . ILE A 1 100 ? -15.031 36.281 9.852 1 98.19 100 ILE A O 1
ATOM 713 N N . ALA A 1 101 ? -16.016 34.281 9.5 1 97.06 101 ALA A N 1
ATOM 714 C CA . ALA A 1 101 ? -17.328 34.781 9.875 1 97.06 101 ALA A CA 1
ATOM 715 C C . ALA A 1 101 ? -17.344 35.281 11.312 1 97.06 101 ALA A C 1
ATOM 717 O O . ALA A 1 101 ? -18.047 36.219 11.633 1 97.06 101 ALA A O 1
ATOM 718 N N . SER A 1 102 ? -16.531 34.688 12.133 1 97.38 102 SER A N 1
ATOM 719 C CA . SER A 1 102 ? -16.453 35.062 13.547 1 97.38 102 SER A CA 1
ATOM 720 C C . SER A 1 102 ? -15.422 36.188 13.758 1 97.38 102 SER A C 1
ATOM 722 O O . SER A 1 102 ? -15.109 36.531 14.898 1 97.38 102 SER A O 1
ATOM 724 N N . ARG A 1 103 ? -14.766 36.656 12.719 1 97.19 103 ARG A N 1
ATOM 725 C CA . ARG A 1 103 ? -13.844 37.812 12.688 1 97.19 103 ARG A CA 1
ATOM 726 C C . ARG A 1 103 ? -12.562 37.469 13.461 1 97.19 103 ARG A C 1
ATOM 728 O O . ARG A 1 103 ? -12.023 38.344 14.148 1 97.19 103 ARG A O 1
ATOM 735 N N . VAL A 1 104 ? -12.141 36.219 13.414 1 97.88 104 VAL A N 1
ATOM 736 C CA . VAL A 1 104 ? -10.828 35.875 13.945 1 97.88 104 VAL A CA 1
ATOM 737 C C . VAL A 1 104 ? -9.742 36.656 13.203 1 97.88 104 VAL A C 1
ATOM 739 O O . VAL A 1 104 ? -9.656 36.594 11.969 1 97.88 104 VAL A O 1
ATOM 742 N N . PRO A 1 105 ? -8.836 37.312 13.891 1 98.19 105 PRO A N 1
ATOM 743 C CA . PRO A 1 105 ? -7.902 38.219 13.234 1 98.19 105 PRO A CA 1
ATOM 744 C C . PRO A 1 105 ? -6.852 37.5 12.398 1 98.19 105 PRO A C 1
ATOM 746 O O . PRO A 1 105 ? -6.344 38.062 11.422 1 98.19 105 PRO A O 1
ATOM 749 N N . HIS A 1 106 ? -6.504 36.281 12.805 1 98.81 106 HIS A N 1
ATOM 750 C CA . HIS A 1 106 ? -5.359 35.625 12.156 1 98.81 106 HIS A CA 1
ATOM 751 C C . HIS A 1 106 ? -5.559 34.125 12.047 1 98.81 106 HIS A C 1
ATOM 753 O O . HIS A 1 106 ? -5.934 33.469 13.016 1 98.81 106 HIS A O 1
ATOM 759 N N . ILE A 1 107 ? -5.395 33.594 10.836 1 98.88 107 ILE A N 1
ATOM 760 C CA . ILE A 1 107 ? -5.391 32.125 10.594 1 98.88 107 ILE A CA 1
ATOM 761 C C . ILE A 1 107 ? -4.027 31.719 10.047 1 98.88 107 ILE A C 1
ATOM 763 O O . ILE A 1 107 ? -3.578 32.219 9.016 1 98.88 107 ILE A O 1
ATOM 767 N N . VAL A 1 108 ? -3.328 30.828 10.758 1 98.94 108 VAL A N 1
ATOM 768 C CA . VAL A 1 108 ? -2.082 30.219 10.305 1 98.94 108 VAL A CA 1
ATOM 769 C C . VAL A 1 108 ? -2.35 28.781 9.852 1 98.94 108 VAL A C 1
ATOM 771 O O . VAL A 1 108 ? -2.75 27.938 10.656 1 98.94 108 VAL A O 1
ATOM 774 N N . PHE A 1 109 ? -2.162 28.531 8.578 1 98.88 109 PHE A N 1
ATOM 775 C CA . PHE A 1 109 ? -2.424 27.234 7.984 1 98.88 109 PHE A CA 1
ATOM 776 C C . PHE A 1 109 ? -1.119 26.516 7.648 1 98.88 109 PHE A C 1
ATOM 778 O O . PHE A 1 109 ? -0.242 27.094 7 1 98.88 109 PHE A O 1
ATOM 785 N N . THR A 1 110 ? -0.916 25.25 8.195 1 98.62 110 THR A N 1
ATOM 786 C CA . THR A 1 110 ? 0.238 24.453 7.805 1 98.62 110 THR A CA 1
ATOM 787 C C . THR A 1 110 ? -0.091 23.594 6.586 1 98.62 110 THR A C 1
ATOM 789 O O . THR A 1 110 ? -0.878 22.641 6.68 1 98.62 110 THR A O 1
ATOM 792 N N . SER A 1 111 ? 0.448 23.922 5.465 1 98.44 111 SER A N 1
ATOM 793 C CA . SER A 1 111 ? 0.261 23.281 4.168 1 98.44 111 SER A CA 1
ATOM 794 C C . SER A 1 111 ? 1.452 22.406 3.807 1 98.44 111 SER A C 1
ATOM 796 O O . SER A 1 111 ? 1.899 21.594 4.621 1 98.44 111 SER A O 1
ATOM 798 N N . VAL A 1 112 ? 1.896 22.484 2.578 1 98.25 112 VAL A N 1
ATOM 799 C CA . VAL A 1 112 ? 3.031 21.719 2.064 1 98.25 112 VAL A CA 1
ATOM 800 C C . VAL A 1 112 ? 3.734 22.516 0.969 1 98.25 112 VAL A C 1
ATOM 802 O O . VAL A 1 112 ? 3.084 23.219 0.187 1 98.25 112 VAL A O 1
ATOM 805 N N . ASP A 1 113 ? 5.043 22.438 0.995 1 98.38 113 ASP A N 1
ATOM 806 C CA . ASP A 1 113 ? 5.812 23.109 -0.044 1 98.38 113 ASP A CA 1
ATOM 807 C C . ASP A 1 113 ? 5.668 22.391 -1.387 1 98.38 113 ASP A C 1
ATOM 809 O O . ASP A 1 113 ? 5.695 21.156 -1.448 1 98.38 113 ASP A O 1
ATOM 813 N N . ARG A 1 114 ? 5.512 23.156 -2.432 1 97.19 114 ARG A N 1
ATOM 814 C CA . ARG A 1 114 ? 5.352 22.625 -3.785 1 97.19 114 ARG A CA 1
ATOM 815 C C . ARG A 1 114 ? 6.262 23.359 -4.766 1 97.19 114 ARG A C 1
ATOM 817 O O . ARG A 1 114 ? 5.855 23.672 -5.887 1 97.19 114 ARG A O 1
ATOM 824 N N . GLY A 1 115 ? 7.426 23.688 -4.277 1 94.81 115 GLY A N 1
ATOM 825 C CA . GLY A 1 115 ? 8.414 24.266 -5.168 1 94.81 115 GLY A CA 1
ATOM 826 C C . GLY A 1 115 ? 8.898 25.625 -4.703 1 94.81 115 GLY A C 1
ATOM 827 O O . GLY A 1 115 ? 9.352 26.438 -5.516 1 94.81 115 GLY A O 1
ATOM 828 N N . GLY A 1 116 ? 8.688 25.922 -3.422 1 94.94 116 GLY A N 1
ATOM 829 C CA . GLY A 1 116 ? 9.141 27.203 -2.887 1 94.94 116 GLY A CA 1
ATOM 830 C C . GLY A 1 116 ? 8.008 28.188 -2.68 1 94.94 116 GLY A C 1
ATOM 831 O O . GLY A 1 116 ? 6.852 27.891 -2.979 1 94.94 116 GLY A O 1
ATOM 832 N N . ASP A 1 117 ? 8.375 29.359 -2.199 1 95.62 117 ASP A N 1
ATOM 833 C CA . ASP A 1 117 ? 7.395 30.344 -1.734 1 95.62 117 ASP A CA 1
ATOM 834 C C . ASP A 1 117 ? 6.5 30.812 -2.881 1 95.62 117 ASP A C 1
ATOM 836 O O . ASP A 1 117 ? 5.281 30.891 -2.729 1 95.62 117 ASP A O 1
ATOM 840 N N . GLU A 1 118 ? 7.07 31.078 -4.004 1 94.12 118 GLU A N 1
ATOM 841 C CA . GLU A 1 118 ? 6.312 31.672 -5.102 1 94.12 118 GLU A CA 1
ATOM 842 C C . GLU A 1 118 ? 5.652 30.594 -5.957 1 94.12 118 GLU A C 1
ATOM 844 O O . GLU A 1 118 ? 4.453 30.672 -6.234 1 94.12 118 GLU A O 1
ATOM 849 N N . ALA A 1 119 ? 6.41 29.531 -6.293 1 94.94 119 ALA A N 1
ATOM 850 C CA . ALA A 1 119 ? 5.922 28.5 -7.207 1 94.94 119 ALA A CA 1
ATOM 851 C C . ALA A 1 119 ? 4.762 27.734 -6.594 1 94.94 119 ALA A C 1
ATOM 853 O O . ALA A 1 119 ? 3.863 27.281 -7.309 1 94.94 119 ALA A O 1
ATOM 854 N N . SER A 1 120 ? 4.734 27.672 -5.305 1 97.06 120 SER A N 1
ATOM 855 C CA . SER A 1 120 ? 3.711 26.891 -4.617 1 97.06 120 SER A CA 1
ATOM 856 C C . SER A 1 120 ? 2.318 27.453 -4.871 1 97.06 120 SER A C 1
ATOM 858 O O . SER A 1 120 ? 1.325 26.734 -4.809 1 97.06 120 SER A O 1
ATOM 860 N N . TRP A 1 121 ? 2.24 28.766 -5.188 1 96.94 121 TRP A N 1
ATOM 861 C CA . TRP A 1 121 ? 0.938 29.375 -5.43 1 96.94 121 TRP A CA 1
ATOM 862 C C . TRP A 1 121 ? 0.345 28.891 -6.75 1 96.94 121 TRP A C 1
ATOM 864 O O . TRP A 1 121 ? -0.876 28.859 -6.914 1 96.94 121 TRP A O 1
ATOM 874 N N . LYS A 1 122 ? 1.207 28.438 -7.645 1 95.81 122 LYS A N 1
ATOM 875 C CA . LYS A 1 122 ? 0.756 28.125 -9 1 95.81 122 LYS A CA 1
ATOM 876 C C . LYS A 1 122 ? 0.916 26.641 -9.297 1 95.81 122 LYS A C 1
ATOM 878 O O . LYS A 1 122 ? 0.63 26.188 -10.406 1 95.81 122 LYS A O 1
ATOM 883 N N . THR A 1 123 ? 1.36 25.906 -8.312 1 94.12 123 THR A N 1
ATOM 884 C CA . THR A 1 123 ? 1.684 24.516 -8.555 1 94.12 123 THR A CA 1
ATOM 885 C C . THR A 1 123 ? 0.885 23.594 -7.625 1 94.12 123 THR A C 1
ATOM 887 O O . THR A 1 123 ? 1.334 23.281 -6.52 1 94.12 123 THR A O 1
ATOM 890 N N . PRO A 1 124 ? -0.189 23.156 -8.016 1 94.19 124 PRO A N 1
ATOM 891 C CA . PRO A 1 124 ? -0.923 22.203 -7.184 1 94.19 124 PRO A CA 1
ATOM 892 C C . PRO A 1 124 ? -0.234 20.844 -7.102 1 94.19 124 PRO A C 1
ATOM 894 O O . PRO A 1 124 ? -0.316 20.172 -6.07 1 94.19 124 PRO A O 1
ATOM 897 N N . THR A 1 125 ? 0.553 20.469 -8.133 1 92.5 125 THR A N 1
ATOM 898 C CA . THR A 1 125 ? 1.177 19.172 -8.383 1 92.5 125 THR A CA 1
ATOM 899 C C . THR A 1 125 ? 0.124 18.125 -8.734 1 92.5 125 THR A C 1
ATOM 901 O O . THR A 1 125 ? -1.076 18.406 -8.688 1 92.5 125 THR A O 1
ATOM 904 N N . ASP A 1 126 ? 0.584 16.891 -9.133 1 90.19 126 ASP A N 1
ATOM 905 C CA . ASP A 1 126 ? -0.303 15.758 -9.406 1 90.19 126 ASP A CA 1
ATOM 906 C C . ASP A 1 126 ? -0.474 14.883 -8.164 1 90.19 126 ASP A C 1
ATOM 908 O O . ASP A 1 126 ? -1.172 13.867 -8.203 1 90.19 126 ASP A O 1
ATOM 912 N N . VAL A 1 127 ? 0.154 15.234 -7.094 1 90 127 VAL A N 1
ATOM 913 C CA . VAL A 1 127 ? 0.022 14.508 -5.836 1 90 127 VAL A CA 1
ATOM 914 C C . VAL A 1 127 ? -1.281 14.906 -5.145 1 90 127 VAL A C 1
ATOM 916 O O . VAL A 1 127 ? -1.46 16.062 -4.758 1 90 127 VAL A O 1
ATOM 919 N N . PRO A 1 128 ? -2.172 13.992 -4.879 1 91.25 128 PRO A N 1
ATOM 920 C CA . PRO A 1 128 ? -3.518 14.336 -4.414 1 91.25 128 PRO A CA 1
ATOM 921 C C . PRO A 1 128 ? -3.504 15.156 -3.125 1 91.25 128 PRO A C 1
ATOM 923 O O . PRO A 1 128 ? -4.203 16.172 -3.023 1 91.25 128 PRO A O 1
ATOM 926 N N . HIS A 1 129 ? -2.736 14.781 -2.162 1 93.06 129 HIS A N 1
ATOM 927 C CA . HIS A 1 129 ? -2.793 15.523 -0.905 1 93.06 129 HIS A CA 1
ATOM 928 C C . HIS A 1 129 ? -2.139 16.891 -1.042 1 93.06 129 HIS A C 1
ATOM 930 O O . HIS A 1 129 ? -2.506 17.828 -0.335 1 93.06 129 HIS A O 1
ATOM 936 N N . PHE A 1 130 ? -1.138 17.078 -1.931 1 96.31 130 PHE A N 1
ATOM 937 C CA . PHE A 1 130 ? -0.571 18.391 -2.205 1 96.31 130 PHE A CA 1
ATOM 938 C C . PHE A 1 130 ? -1.604 19.297 -2.859 1 96.31 130 PHE A C 1
ATOM 940 O O . PHE A 1 130 ? -1.754 20.469 -2.471 1 96.31 130 PHE A O 1
ATOM 947 N N . ALA A 1 131 ? -2.307 18.719 -3.824 1 96.06 131 ALA A N 1
ATOM 948 C CA . ALA A 1 131 ? -3.328 19.484 -4.535 1 96.06 131 ALA A CA 1
ATOM 949 C C . ALA A 1 131 ? -4.43 19.938 -3.588 1 96.06 131 ALA A C 1
ATOM 951 O O . ALA A 1 131 ? -4.926 21.062 -3.699 1 96.06 131 ALA A O 1
ATOM 952 N N . ALA A 1 132 ? -4.816 19.078 -2.732 1 96.19 132 ALA A N 1
ATOM 953 C CA . ALA A 1 132 ? -5.844 19.422 -1.757 1 96.19 132 ALA A CA 1
ATOM 954 C C . ALA A 1 132 ? -5.398 20.594 -0.881 1 96.19 132 ALA A C 1
ATOM 956 O O . ALA A 1 132 ? -6.168 21.516 -0.63 1 96.19 132 ALA A O 1
ATOM 957 N N . LYS A 1 133 ? -4.164 20.516 -0.427 1 97.94 133 LYS A N 1
ATOM 958 C CA . LYS A 1 133 ? -3.633 21.594 0.402 1 97.94 133 LYS A CA 1
ATOM 959 C C . LYS A 1 133 ? -3.525 22.891 -0.39 1 97.94 133 LYS A C 1
ATOM 961 O O . LYS A 1 133 ? -3.746 23.984 0.153 1 97.94 133 LYS A O 1
ATOM 966 N N . HIS A 1 134 ? -3.182 22.781 -1.599 1 98.38 134 HIS A N 1
ATOM 967 C CA . HIS A 1 134 ? -3.145 23.938 -2.469 1 98.38 134 HIS A CA 1
ATOM 968 C C . HIS A 1 134 ? -4.512 24.609 -2.557 1 98.38 134 HIS A C 1
ATOM 970 O O . HIS A 1 134 ? -4.617 25.844 -2.461 1 98.38 134 HIS A O 1
ATOM 976 N N . ARG A 1 135 ? -5.52 23.844 -2.752 1 98.31 135 ARG A N 1
ATOM 977 C CA . ARG A 1 135 ? -6.875 24.391 -2.842 1 98.31 135 ARG A CA 1
ATOM 978 C C . ARG A 1 135 ? -7.285 25.047 -1.534 1 98.31 135 ARG A C 1
ATOM 980 O O . ARG A 1 135 ? -7.977 26.078 -1.542 1 98.31 135 ARG A O 1
ATOM 987 N N . VAL A 1 136 ? -6.844 24.516 -0.458 1 98.62 136 VAL A N 1
ATOM 988 C CA . VAL A 1 136 ? -7.137 25.109 0.842 1 98.62 136 VAL A CA 1
ATOM 989 C C . VAL A 1 136 ? -6.438 26.453 0.965 1 98.62 136 VAL A C 1
ATOM 991 O O . VAL A 1 136 ? -7.012 27.422 1.479 1 98.62 136 VAL A O 1
ATOM 994 N N . GLU A 1 137 ? -5.184 26.516 0.541 1 98.81 137 GLU A N 1
ATOM 995 C CA . GLU A 1 137 ? -4.457 27.781 0.554 1 98.81 137 GLU A CA 1
ATOM 996 C C . GLU A 1 137 ? -5.219 28.859 -0.21 1 98.81 137 GLU A C 1
ATOM 998 O O . GLU A 1 137 ? -5.371 29.984 0.276 1 98.81 137 GLU A O 1
ATOM 1003 N N . LEU A 1 138 ? -5.652 28.5 -1.405 1 98.69 138 LEU A N 1
ATOM 1004 C CA . LEU A 1 138 ? -6.363 29.453 -2.244 1 98.69 138 LEU A CA 1
ATOM 1005 C C . LEU A 1 138 ? -7.672 29.891 -1.592 1 98.69 138 LEU A C 1
ATOM 1007 O O . LEU A 1 138 ? -8.016 31.078 -1.601 1 98.69 138 LEU A O 1
ATOM 1011 N N . HIS A 1 139 ? -8.359 28.922 -1.072 1 98.75 139 HIS A N 1
ATOM 1012 C CA . HIS A 1 139 ? -9.609 29.234 -0.389 1 98.75 139 HIS A CA 1
ATOM 1013 C C . HIS A 1 139 ? -9.383 30.219 0.759 1 98.75 139 HIS A C 1
ATOM 1015 O O . HIS A 1 139 ? -10.117 31.188 0.896 1 98.75 139 HIS A O 1
ATOM 1021 N N . LEU A 1 140 ? -8.391 29.953 1.544 1 98.88 140 LEU A N 1
ATOM 1022 C CA . LEU A 1 140 ? -8.062 30.797 2.678 1 98.88 140 LEU A CA 1
ATOM 1023 C C . LEU A 1 140 ? -7.723 32.219 2.213 1 98.88 140 LEU A C 1
ATOM 1025 O O . LEU A 1 140 ? -8.289 33.188 2.715 1 98.88 140 LEU A O 1
ATOM 1029 N N . ARG A 1 141 ? -6.805 32.312 1.279 1 98.69 141 ARG A N 1
ATOM 1030 C CA . ARG A 1 141 ? -6.375 33.594 0.738 1 98.69 141 ARG A CA 1
ATOM 1031 C C . ARG A 1 141 ? -7.559 34.375 0.185 1 98.69 141 ARG A C 1
ATOM 1033 O O . ARG A 1 141 ? -7.75 35.562 0.528 1 98.69 141 ARG A O 1
ATOM 1040 N N . ASP A 1 142 ? -8.352 33.688 -0.609 1 98.56 142 ASP A N 1
ATOM 1041 C CA . ASP A 1 142 ? -9.422 34.375 -1.341 1 98.56 142 ASP A CA 1
ATOM 1042 C C . ASP A 1 142 ? -10.57 34.75 -0.411 1 98.56 142 ASP A C 1
ATOM 1044 O O . ASP A 1 142 ? -11.172 35.812 -0.559 1 98.56 142 ASP A O 1
ATOM 1048 N N . THR A 1 143 ? -10.938 33.906 0.522 1 98.5 143 THR A N 1
ATOM 1049 C CA . THR A 1 143 ? -12.047 34.156 1.428 1 98.5 143 THR A CA 1
ATOM 1050 C C . THR A 1 143 ? -11.672 35.25 2.436 1 98.5 143 THR A C 1
ATOM 1052 O O . THR A 1 143 ? -12.531 36.031 2.873 1 98.5 143 THR A O 1
ATOM 1055 N N . ALA A 1 144 ? -10.414 35.344 2.789 1 98.5 144 ALA A N 1
ATOM 1056 C CA . ALA A 1 144 ? -9.945 36.344 3.75 1 98.5 144 ALA A CA 1
ATOM 1057 C C . ALA A 1 144 ? -9.852 37.719 3.102 1 98.5 144 ALA A C 1
ATOM 1059 O O . ALA A 1 144 ? -9.82 38.719 3.797 1 98.5 144 ALA A O 1
ATOM 1060 N N . ALA A 1 145 ? -9.711 37.719 1.786 1 97.88 145 ALA A N 1
ATOM 1061 C CA . ALA A 1 145 ? -9.555 39 1.073 1 97.88 145 ALA A CA 1
ATOM 1062 C C . ALA A 1 145 ? -10.719 39.938 1.374 1 97.88 145 ALA A C 1
ATOM 1064 O O . ALA A 1 145 ? -11.883 39.531 1.293 1 97.88 145 ALA A O 1
ATOM 1065 N N . GLY A 1 146 ? -10.406 41.156 1.794 1 96.69 146 GLY A N 1
ATOM 1066 C CA . GLY A 1 146 ? -11.414 42.188 2.047 1 96.69 146 GLY A CA 1
ATOM 1067 C C . GLY A 1 146 ? -12.039 42.062 3.428 1 96.69 146 GLY A C 1
ATOM 1068 O O . GLY A 1 146 ? -12.961 42.812 3.758 1 96.69 146 GLY A O 1
ATOM 1069 N N . THR A 1 147 ? -11.586 41.125 4.152 1 97.88 147 THR A N 1
ATOM 1070 C CA . THR A 1 147 ? -12.062 41.031 5.527 1 97.88 147 THR A CA 1
ATOM 1071 C C . THR A 1 147 ? -10.992 41.5 6.512 1 97.88 147 THR A C 1
ATOM 1073 O O . THR A 1 147 ? -9.93 41.969 6.102 1 97.88 147 THR A O 1
ATOM 1076 N N . GLY A 1 148 ? -11.281 41.438 7.758 1 97.75 148 GLY A N 1
ATOM 1077 C CA . GLY A 1 148 ? -10.328 41.812 8.789 1 97.75 148 GLY A CA 1
ATOM 1078 C C . GLY A 1 148 ? -9.406 40.656 9.18 1 97.75 148 GLY A C 1
ATOM 1079 O O . GLY A 1 148 ? -8.453 40.844 9.938 1 97.75 148 GLY A O 1
ATOM 1080 N N . THR A 1 149 ? -9.688 39.5 8.641 1 98.5 149 THR A N 1
ATOM 1081 C CA . THR A 1 149 ? -8.867 38.312 8.93 1 98.5 149 THR A CA 1
ATOM 1082 C C . THR A 1 149 ? -7.652 38.281 8.016 1 98.5 149 THR A C 1
ATOM 1084 O O . THR A 1 149 ? -7.781 38.406 6.793 1 98.5 149 THR A O 1
ATOM 1087 N N . ARG A 1 150 ? -6.414 38.125 8.609 1 98.75 150 ARG A N 1
ATOM 1088 C CA . ARG A 1 150 ? -5.188 37.906 7.855 1 98.75 150 ARG A CA 1
ATOM 1089 C C . ARG A 1 150 ? -4.777 36.438 7.902 1 98.75 150 ARG A C 1
ATOM 1091 O O . ARG A 1 150 ? -5.172 35.688 8.812 1 98.75 150 ARG A O 1
ATOM 1098 N N . TRP A 1 151 ? -4.027 36.031 6.891 1 98.88 151 TRP A N 1
ATOM 1099 C CA . TRP A 1 151 ? -3.625 34.625 6.82 1 98.88 151 TRP A CA 1
ATOM 1100 C C . TRP A 1 151 ? -2.107 34.5 6.734 1 98.88 151 TRP A C 1
ATOM 1102 O O . TRP A 1 151 ? -1.429 35.406 6.258 1 98.88 151 TRP A O 1
ATOM 1112 N N . THR A 1 152 ? -1.57 33.469 7.277 1 98.88 152 THR A N 1
ATOM 1113 C CA . THR A 1 152 ? -0.212 32.969 7.102 1 98.88 152 THR A CA 1
ATOM 1114 C C . THR A 1 152 ? -0.228 31.5 6.684 1 98.88 152 THR A C 1
ATOM 1116 O O . THR A 1 152 ? -0.99 30.703 7.234 1 98.88 152 THR A O 1
ATOM 1119 N N . VAL A 1 153 ? 0.537 31.188 5.625 1 98.88 153 VAL A N 1
ATOM 1120 C CA . VAL A 1 153 ? 0.663 29.797 5.188 1 98.88 153 VAL A CA 1
ATOM 1121 C C . VAL A 1 153 ? 2.088 29.312 5.434 1 98.88 153 VAL A C 1
ATOM 1123 O O . VAL A 1 153 ? 3.053 29.953 5.004 1 98.88 153 VAL A O 1
ATOM 1126 N N . LEU A 1 154 ? 2.223 28.266 6.246 1 98.88 154 LEU A N 1
ATOM 1127 C CA . LEU A 1 154 ? 3.486 27.562 6.402 1 98.88 154 LEU A CA 1
ATOM 1128 C C . LEU A 1 154 ? 3.512 26.297 5.543 1 98.88 154 LEU A C 1
ATOM 1130 O O . LEU A 1 154 ? 2.559 25.516 5.555 1 98.88 154 LEU A O 1
ATOM 1134 N N . ARG A 1 155 ? 4.578 26.141 4.758 1 98.81 155 ARG A N 1
ATOM 1135 C CA . ARG A 1 155 ? 4.68 25.031 3.812 1 98.81 155 ARG A CA 1
ATOM 1136 C C . ARG A 1 155 ? 5.848 24.125 4.168 1 98.81 155 ARG A C 1
ATOM 1138 O O . ARG A 1 155 ? 6.91 24.203 3.547 1 98.81 155 ARG A O 1
ATOM 1145 N N . PRO A 1 156 ? 5.609 23.172 5.109 1 98.56 156 PRO A N 1
ATOM 1146 C CA . PRO A 1 156 ? 6.68 22.234 5.453 1 98.56 156 PRO A CA 1
ATOM 1147 C C . PRO A 1 156 ? 7.086 21.344 4.277 1 98.56 156 PRO A C 1
ATOM 1149 O O . PRO A 1 156 ? 6.254 21.031 3.418 1 98.56 156 PRO A O 1
ATOM 1152 N N . SER A 1 157 ? 8.383 20.984 4.273 1 97.56 157 SER A N 1
ATOM 1153 C CA . SER A 1 157 ? 8.883 19.953 3.369 1 97.56 157 SER A CA 1
ATOM 1154 C C . SER A 1 157 ? 8.711 18.562 3.965 1 97.56 157 SER A C 1
ATOM 1156 O O . SER A 1 157 ? 7.711 18.281 4.633 1 97.56 157 SER A O 1
ATOM 1158 N N . GLY A 1 158 ? 9.578 17.594 3.635 1 94.62 158 GLY A N 1
ATOM 1159 C CA . GLY A 1 158 ? 9.484 16.266 4.223 1 94.62 158 GLY A CA 1
ATOM 1160 C C . GLY A 1 158 ? 9.805 16.234 5.703 1 94.62 158 GLY A C 1
ATOM 1161 O O . GLY A 1 158 ? 10.727 16.922 6.156 1 94.62 158 GLY A O 1
ATOM 1162 N N . PHE A 1 159 ? 9.125 15.352 6.484 1 94.44 159 PHE A N 1
ATOM 1163 C CA . PHE A 1 159 ? 9.289 15.32 7.934 1 94.44 159 PHE A CA 1
ATOM 1164 C C . PHE A 1 159 ? 10.461 14.438 8.328 1 94.44 159 PHE A C 1
ATOM 1166 O O . PHE A 1 159 ? 10.477 13.242 8.008 1 94.44 159 PHE A O 1
ATOM 1173 N N . MET A 1 160 ? 11.398 15.016 9.078 1 94.88 160 MET A N 1
ATOM 1174 C CA . MET A 1 160 ? 12.438 14.195 9.695 1 94.88 160 MET A CA 1
ATOM 1175 C C . MET A 1 160 ? 11.828 13.18 10.648 1 94.88 160 MET A C 1
ATOM 1177 O O . MET A 1 160 ? 12.312 12.055 10.758 1 94.88 160 MET A O 1
ATOM 1181 N N . ASP A 1 161 ? 10.75 13.547 11.18 1 93.75 161 ASP A N 1
ATOM 1182 C CA . ASP A 1 161 ? 10.117 12.781 12.25 1 93.75 161 ASP A CA 1
ATOM 1183 C C . ASP A 1 161 ? 9.477 11.508 11.711 1 93.75 161 ASP A C 1
ATOM 1185 O O . ASP A 1 161 ? 8.992 10.672 12.484 1 93.75 161 ASP A O 1
ATOM 1189 N N . GLN A 1 162 ? 9.469 11.297 10.461 1 88.5 162 GLN A N 1
ATOM 1190 C CA . GLN A 1 162 ? 9.055 10.023 9.875 1 88.5 162 GLN A CA 1
ATOM 1191 C C . GLN A 1 162 ? 10.094 8.93 10.148 1 88.5 162 GLN A C 1
ATOM 1193 O O . GLN A 1 162 ? 9.812 7.746 9.984 1 88.5 162 GLN A O 1
ATOM 1198 N N . TYR A 1 163 ? 11.234 9.289 10.664 1 89.25 163 TYR A N 1
ATOM 1199 C CA . TYR A 1 163 ? 12.352 8.367 10.812 1 89.25 163 TYR A CA 1
ATOM 1200 C C . TYR A 1 163 ? 12.727 8.195 12.273 1 89.25 163 TYR A C 1
ATOM 1202 O O . TYR A 1 163 ? 13.891 7.949 12.602 1 89.25 163 TYR A O 1
ATOM 1210 N N . LEU A 1 164 ? 11.797 8.391 13.125 1 89.56 164 LEU A N 1
ATOM 1211 C CA . LEU A 1 164 ? 11.984 8.156 14.555 1 89.56 164 LEU A CA 1
ATOM 1212 C C . LEU A 1 164 ? 12.211 6.68 14.836 1 89.56 164 LEU A C 1
ATOM 1214 O O . LEU A 1 164 ? 11.828 5.82 14.039 1 89.56 164 LEU A O 1
ATOM 1218 N N . PRO A 1 165 ? 12.844 6.535 16.062 1 84.69 165 PRO A N 1
ATOM 1219 C CA . PRO A 1 165 ? 12.875 5.133 16.484 1 84.69 165 PRO A CA 1
ATOM 1220 C C . PRO A 1 165 ? 11.477 4.539 16.656 1 84.69 165 PRO A C 1
ATOM 1222 O O . PRO A 1 165 ? 10.57 5.203 17.172 1 84.69 165 PRO A O 1
ATOM 1225 N N . GLY A 1 166 ? 11.195 3.436 16.109 1 75 166 GLY A N 1
ATOM 1226 C CA . GLY A 1 166 ? 9.898 2.799 16.281 1 75 166 GLY A CA 1
ATOM 1227 C C . GLY A 1 166 ? 8.852 3.295 15.297 1 75 166 GLY A C 1
ATOM 1228 O O . GLY A 1 166 ? 7.652 3.135 15.523 1 75 166 GLY A O 1
ATOM 1229 N N . ALA A 1 167 ? 9.219 4.238 14.445 1 71.06 167 ALA A N 1
ATOM 1230 C CA . ALA A 1 167 ? 8.266 4.785 13.484 1 71.06 167 ALA A CA 1
ATOM 1231 C C . ALA A 1 167 ? 7.484 3.67 12.797 1 71.06 167 ALA A C 1
ATOM 1233 O O . ALA A 1 167 ? 6.5 3.932 12.102 1 71.06 167 ALA A O 1
ATOM 1234 N N . GLY A 1 168 ? 7.75 2.428 13.148 1 68.81 168 GLY A N 1
ATOM 1235 C CA . GLY A 1 168 ? 6.953 1.302 12.688 1 68.81 168 GLY A CA 1
ATOM 1236 C C . GLY A 1 168 ? 6.93 1.168 11.18 1 68.81 168 GLY A C 1
ATOM 1237 O O . GLY A 1 168 ? 7.922 1.463 10.508 1 68.81 168 GLY A O 1
ATOM 1238 N N . ALA A 1 169 ? 5.785 0.803 10.633 1 67.12 169 ALA A N 1
ATOM 1239 C CA . ALA A 1 169 ? 5.602 0.471 9.219 1 67.12 169 ALA A CA 1
ATOM 1240 C C . ALA A 1 169 ? 5.691 1.72 8.344 1 67.12 169 ALA A C 1
ATOM 1242 O O . ALA A 1 169 ? 6.277 1.687 7.262 1 67.12 169 ALA A O 1
ATOM 1243 N N . MET A 1 170 ? 5.227 2.85 8.844 1 72.44 170 MET A N 1
ATOM 1244 C CA . MET A 1 170 ? 5.234 4.066 8.039 1 72.44 170 MET A CA 1
ATOM 1245 C C . MET A 1 170 ? 6.652 4.605 7.875 1 72.44 170 MET A C 1
ATOM 1247 O O . MET A 1 170 ? 7.027 5.062 6.793 1 72.44 170 MET A O 1
ATOM 1251 N N . GLY A 1 171 ? 7.379 4.52 8.953 1 76.12 171 GLY A N 1
ATOM 1252 C CA . GLY A 1 171 ? 8.781 4.902 8.844 1 76.12 171 GLY A CA 1
ATOM 1253 C C . GLY A 1 171 ? 9.562 4.039 7.875 1 76.12 171 GLY A C 1
ATOM 1254 O O . GLY A 1 171 ? 10.336 4.555 7.062 1 76.12 171 GLY A O 1
ATOM 1255 N N . ALA A 1 172 ? 9.258 2.85 8.023 1 77.75 172 ALA A N 1
ATOM 1256 C CA . ALA A 1 172 ? 9.938 1.914 7.129 1 77.75 172 ALA A CA 1
ATOM 1257 C C . ALA A 1 172 ? 9.555 2.166 5.672 1 77.75 172 ALA A C 1
ATOM 1259 O O . ALA A 1 172 ? 10.398 2.102 4.781 1 77.75 172 ALA A O 1
ATOM 1260 N N . VAL A 1 173 ? 8.336 2.486 5.477 1 77.75 173 VAL A N 1
ATOM 1261 C CA . VAL A 1 173 ? 7.859 2.748 4.125 1 77.75 173 VAL A CA 1
ATOM 1262 C C . VAL A 1 173 ? 8.508 4.02 3.584 1 77.75 173 VAL A C 1
ATOM 1264 O O . VAL A 1 173 ? 9.055 4.027 2.477 1 77.75 173 VAL A O 1
ATOM 1267 N N . MET A 1 174 ? 8.484 4.98 4.34 1 79.69 174 MET A N 1
ATOM 1268 C CA . MET A 1 174 ? 9.031 6.254 3.889 1 79.69 174 MET A CA 1
ATOM 1269 C C . MET A 1 174 ? 10.539 6.16 3.697 1 79.69 174 MET A C 1
ATOM 1271 O O . MET A 1 174 ? 11.078 6.656 2.707 1 79.69 174 MET A O 1
ATOM 1275 N N . GLY A 1 175 ? 11.164 5.582 4.656 1 80.56 175 GLY A N 1
ATOM 1276 C CA . GLY A 1 175 ? 12.594 5.352 4.512 1 80.56 175 GLY A CA 1
ATOM 1277 C C . GLY A 1 175 ? 12.945 4.496 3.305 1 80.56 175 GLY A C 1
ATOM 1278 O O . GLY A 1 175 ? 13.906 4.785 2.592 1 80.56 175 GLY A O 1
ATOM 1279 N N . GLY A 1 176 ? 12.211 3.502 3.18 1 81 176 GLY A N 1
ATOM 1280 C CA . GLY A 1 176 ? 12.414 2.633 2.031 1 81 176 GLY A CA 1
ATOM 1281 C C . GLY A 1 176 ? 12.242 3.348 0.706 1 81 176 GLY A C 1
ATOM 1282 O O . GLY A 1 176 ? 13.055 3.182 -0.206 1 81 176 GLY A O 1
ATOM 1283 N N . LEU A 1 177 ? 11.18 4.098 0.607 1 81.69 177 LEU A N 1
ATOM 1284 C CA . LEU A 1 177 ? 10.938 4.844 -0.623 1 81.69 177 LEU A CA 1
ATOM 1285 C C . LEU A 1 177 ? 12.055 5.852 -0.877 1 81.69 177 LEU A C 1
ATOM 1287 O O . LEU A 1 177 ? 12.492 6.023 -2.018 1 81.69 177 LEU A O 1
ATOM 1291 N N . TRP A 1 178 ? 12.492 6.492 0.152 1 86.56 178 TRP A N 1
ATOM 1292 C CA . TRP A 1 178 ? 13.625 7.406 0.042 1 86.56 178 TRP A CA 1
ATOM 1293 C C . TRP A 1 178 ? 14.859 6.684 -0.487 1 86.56 178 TRP A C 1
ATOM 1295 O O . TRP A 1 178 ? 15.586 7.219 -1.326 1 86.56 178 TRP A O 1
ATOM 1305 N N . ALA A 1 179 ? 15.062 5.52 -0.078 1 86.25 179 ALA A N 1
ATOM 1306 C CA . ALA A 1 179 ? 16.234 4.73 -0.454 1 86.25 179 ALA A CA 1
ATOM 1307 C C . ALA A 1 179 ? 16.203 4.375 -1.938 1 86.25 179 ALA A C 1
ATOM 1309 O O . ALA A 1 179 ? 17.234 4.059 -2.527 1 86.25 179 ALA A O 1
ATOM 1310 N N . THR A 1 180 ? 15.062 4.395 -2.506 1 85.06 180 THR A N 1
ATOM 1311 C CA . THR A 1 180 ? 14.938 3.99 -3.902 1 85.06 180 THR A CA 1
ATOM 1312 C C . THR A 1 180 ? 15.172 5.18 -4.832 1 85.06 180 THR A C 1
ATOM 1314 O O . THR A 1 180 ? 15.219 5.02 -6.051 1 85.06 180 THR A O 1
ATOM 1317 N N . MET A 1 181 ? 15.289 6.34 -4.277 1 83.5 181 MET A N 1
ATOM 1318 C CA . MET A 1 181 ? 15.555 7.531 -5.078 1 83.5 181 MET A CA 1
ATOM 1319 C C . MET A 1 181 ? 16.953 7.484 -5.668 1 83.5 181 MET A C 1
ATOM 1321 O O . MET A 1 181 ? 17.844 6.836 -5.113 1 83.5 181 MET A O 1
ATOM 1325 N N . PRO A 1 182 ? 17.109 8.242 -6.816 1 83.25 182 PRO A N 1
ATOM 1326 C CA . PRO A 1 182 ? 18.469 8.336 -7.332 1 83.25 182 PRO A CA 1
ATOM 1327 C C . PRO A 1 182 ? 19.469 8.82 -6.281 1 83.25 182 PRO A C 1
ATOM 1329 O O . PRO A 1 182 ? 19.125 9.672 -5.449 1 83.25 182 PRO A O 1
ATOM 1332 N N . ARG A 1 183 ? 20.719 8.289 -6.41 1 81.94 183 ARG A N 1
ATOM 1333 C CA . ARG A 1 183 ? 21.75 8.484 -5.395 1 81.94 183 ARG A CA 1
ATOM 1334 C C . ARG A 1 183 ? 22.047 9.969 -5.195 1 81.94 183 ARG A C 1
ATOM 1336 O O . ARG A 1 183 ? 22.328 10.406 -4.082 1 81.94 183 ARG A O 1
ATOM 1343 N N . ASP A 1 184 ? 21.938 10.742 -6.199 1 86.69 184 ASP A N 1
ATOM 1344 C CA . ASP A 1 184 ? 22.344 12.141 -6.125 1 86.69 184 ASP A CA 1
ATOM 1345 C C . ASP A 1 184 ? 21.125 13.047 -5.887 1 86.69 184 ASP A C 1
ATOM 1347 O O . ASP A 1 184 ? 21.281 14.258 -5.719 1 86.69 184 ASP A O 1
ATOM 1351 N N . ARG A 1 185 ? 20.031 12.445 -5.844 1 90.88 185 ARG A N 1
ATOM 1352 C CA . ARG A 1 185 ? 18.844 13.25 -5.621 1 90.88 185 ARG A CA 1
ATOM 1353 C C . ARG A 1 185 ? 18.719 13.648 -4.152 1 90.88 185 ARG A C 1
ATOM 1355 O O . ARG A 1 185 ? 18.688 12.789 -3.27 1 90.88 185 ARG A O 1
ATOM 1362 N N . LYS A 1 186 ? 18.672 14.984 -3.928 1 93.81 186 LYS A N 1
ATOM 1363 C CA . LYS A 1 186 ? 18.516 15.484 -2.564 1 93.81 186 LYS A CA 1
ATOM 1364 C C . LYS A 1 186 ? 17.062 15.836 -2.271 1 93.81 186 LYS A C 1
ATOM 1366 O O . LYS A 1 186 ? 16.328 16.266 -3.166 1 93.81 186 LYS A O 1
ATOM 1371 N N . LEU A 1 187 ? 16.703 15.633 -1.058 1 93.44 187 LEU A N 1
ATOM 1372 C CA . LEU A 1 187 ? 15.375 15.977 -0.556 1 93.44 187 LEU A CA 1
ATOM 1373 C C . LEU A 1 187 ? 15.469 16.969 0.601 1 93.44 187 LEU A C 1
ATOM 1375 O O . LEU A 1 187 ? 16.406 16.906 1.396 1 93.44 187 LEU A O 1
ATOM 1379 N N . GLN A 1 188 ? 14.539 17.859 0.62 1 96.5 188 GLN A N 1
ATOM 1380 C CA . GLN A 1 188 ? 14.484 18.766 1.762 1 96.5 188 GLN A CA 1
ATOM 1381 C C . GLN A 1 188 ? 13.633 18.188 2.889 1 96.5 188 GLN A C 1
ATOM 1383 O O . GLN A 1 188 ? 12.602 17.562 2.639 1 96.5 188 GLN A O 1
ATOM 1388 N N . LEU A 1 189 ? 14.133 18.344 4.113 1 96.75 189 LEU A N 1
ATOM 1389 C CA . LEU A 1 189 ? 13.484 17.828 5.312 1 96.75 189 LEU A CA 1
ATOM 1390 C C . LEU A 1 189 ? 13.336 18.922 6.363 1 96.75 189 LEU A C 1
ATOM 1392 O O . LEU A 1 189 ? 14.141 19.859 6.402 1 96.75 189 LEU A O 1
ATOM 1396 N N . VAL A 1 190 ? 12.383 18.797 7.164 1 98.31 190 VAL A N 1
ATOM 1397 C CA . VAL A 1 190 ? 12.148 19.688 8.289 1 98.31 190 VAL A CA 1
ATOM 1398 C C . VAL A 1 190 ? 11.633 18.906 9.484 1 98.31 190 VAL A C 1
ATOM 1400 O O . VAL A 1 190 ? 10.961 17.891 9.32 1 98.31 190 VAL A O 1
ATOM 1403 N N . SER A 1 191 ? 12.031 19.297 10.695 1 97.69 191 SER A N 1
ATOM 1404 C CA . SER A 1 191 ? 11.555 18.625 11.898 1 97.69 191 SER A CA 1
ATOM 1405 C C . SER A 1 191 ? 10.227 19.203 12.367 1 97.69 191 SER A C 1
ATOM 1407 O O . SER A 1 191 ? 9.938 20.375 12.133 1 97.69 191 SER A O 1
ATOM 1409 N N . ALA A 1 192 ? 9.453 18.375 13.023 1 97.31 192 ALA A N 1
ATOM 1410 C CA . ALA A 1 192 ? 8.219 18.859 13.648 1 97.31 192 ALA A CA 1
ATOM 1411 C C . ALA A 1 192 ? 8.508 19.984 14.625 1 97.31 192 ALA A C 1
ATOM 1413 O O . ALA A 1 192 ? 7.723 20.938 14.742 1 97.31 192 ALA A O 1
ATOM 1414 N N . ARG A 1 193 ? 9.609 19.906 15.297 1 96.88 193 ARG A N 1
ATOM 1415 C CA . ARG A 1 193 ? 10.016 20.969 16.219 1 96.88 193 ARG A CA 1
ATOM 1416 C C . ARG A 1 193 ? 10.109 22.312 15.508 1 96.88 193 ARG A C 1
ATOM 1418 O O . ARG A 1 193 ? 9.555 23.297 15.969 1 96.88 193 ARG A O 1
ATOM 1425 N N . ASP A 1 194 ? 10.805 22.266 14.43 1 98.44 194 ASP A N 1
ATOM 1426 C CA . ASP A 1 194 ? 11.039 23.516 13.727 1 98.44 194 ASP A CA 1
ATOM 1427 C C . ASP A 1 194 ? 9.742 24.062 13.125 1 98.44 194 ASP A C 1
ATOM 1429 O O . ASP A 1 194 ? 9.547 25.281 13.047 1 98.44 194 ASP A O 1
ATOM 1433 N N . ILE A 1 195 ? 8.859 23.172 12.656 1 98.62 195 ILE A N 1
ATOM 1434 C CA . ILE A 1 195 ? 7.539 23.609 12.203 1 98.62 195 ILE A CA 1
ATOM 1435 C C . ILE A 1 195 ? 6.809 24.312 13.344 1 98.62 195 ILE A C 1
ATOM 1437 O O . ILE A 1 195 ? 6.234 25.391 13.156 1 98.62 195 ILE A O 1
ATOM 1441 N N . GLY A 1 196 ? 6.852 23.703 14.5 1 98.5 196 GLY A N 1
ATOM 1442 C CA . GLY A 1 196 ? 6.23 24.312 15.672 1 98.5 196 GLY A CA 1
ATOM 1443 C C . GLY A 1 196 ? 6.801 25.672 16.016 1 98.5 196 GLY A C 1
ATOM 1444 O O . GLY A 1 196 ? 6.059 26.578 16.406 1 98.5 196 GLY A O 1
ATOM 1445 N N . VAL A 1 197 ? 8.102 25.828 15.875 1 97.88 197 VAL A N 1
ATOM 1446 C CA . VAL A 1 197 ? 8.773 27.078 16.172 1 97.88 197 VAL A CA 1
ATOM 1447 C C . VAL A 1 197 ? 8.273 28.172 15.234 1 97.88 197 VAL A C 1
ATOM 1449 O O . VAL A 1 197 ? 7.945 29.281 15.68 1 97.88 197 VAL A O 1
ATOM 1452 N N . PHE A 1 198 ? 8.18 27.844 13.969 1 98.44 198 PHE A N 1
ATOM 1453 C CA . PHE A 1 198 ? 7.715 28.844 13.008 1 98.44 198 PHE A CA 1
ATOM 1454 C C . PHE A 1 198 ? 6.23 29.141 13.195 1 98.44 198 PHE A C 1
ATOM 1456 O O . PHE A 1 198 ? 5.797 30.281 13.047 1 98.44 198 PHE A O 1
ATOM 1463 N N . ALA A 1 199 ? 5.449 28.094 13.492 1 98.75 199 ALA A N 1
ATOM 1464 C CA . ALA A 1 199 ? 4.031 28.312 13.781 1 98.75 199 ALA A CA 1
ATOM 1465 C C . ALA A 1 199 ? 3.855 29.234 14.984 1 98.75 199 ALA A C 1
ATOM 1467 O O . ALA A 1 199 ? 3.074 30.188 14.93 1 98.75 199 ALA A O 1
ATOM 1468 N N . ALA A 1 200 ? 4.59 29 16.016 1 98.38 200 ALA A N 1
ATOM 1469 C CA . ALA A 1 200 ? 4.52 29.812 17.219 1 98.38 200 ALA A CA 1
ATOM 1470 C C . ALA A 1 200 ? 4.926 31.266 16.922 1 98.38 200 ALA A C 1
ATOM 1472 O O . ALA A 1 200 ? 4.297 32.188 17.422 1 98.38 200 ALA A O 1
ATOM 1473 N N . ARG A 1 201 ? 5.965 31.406 16.156 1 97.06 201 ARG A N 1
ATOM 1474 C CA . ARG A 1 201 ? 6.406 32.75 15.789 1 97.06 201 ARG A CA 1
ATOM 1475 C C . ARG A 1 201 ? 5.309 33.5 15.055 1 97.06 201 ARG A C 1
ATOM 1477 O O . ARG A 1 201 ? 5.016 34.656 15.383 1 97.06 201 ARG A O 1
ATOM 1484 N N . ALA A 1 202 ? 4.707 32.875 14.062 1 98.06 202 ALA A N 1
ATOM 1485 C CA . ALA A 1 202 ? 3.637 33.5 13.289 1 98.06 202 ALA A CA 1
ATOM 1486 C C . ALA A 1 202 ? 2.473 33.906 14.195 1 98.06 202 ALA A C 1
ATOM 1488 O O . ALA A 1 202 ? 1.887 34.969 14.031 1 98.06 202 ALA A O 1
ATOM 1489 N N . LEU A 1 203 ? 2.186 33.094 15.18 1 98.25 203 LEU A N 1
ATOM 1490 C CA . LEU A 1 203 ? 1.032 33.281 16.047 1 98.25 203 LEU A CA 1
ATOM 1491 C C . LEU A 1 203 ? 1.308 34.375 17.078 1 98.25 203 LEU A C 1
ATOM 1493 O O . LEU A 1 203 ? 0.42 35.188 17.406 1 98.25 203 LEU A O 1
ATOM 1497 N N . VAL A 1 204 ? 2.523 34.469 17.562 1 96.25 204 VAL A N 1
ATOM 1498 C CA . VAL A 1 204 ? 2.873 35.406 18.625 1 96.25 204 VAL A CA 1
ATOM 1499 C C . VAL A 1 204 ? 3.191 36.781 18.031 1 96.25 204 VAL A C 1
ATOM 1501 O O . VAL A 1 204 ? 2.758 37.812 18.547 1 96.25 204 VAL A O 1
ATOM 1504 N N . GLU A 1 205 ? 4.008 36.719 16.969 1 95.56 205 GLU A N 1
ATOM 1505 C CA . GLU A 1 205 ? 4.348 38 16.328 1 95.56 205 GLU A CA 1
ATOM 1506 C C . GLU A 1 205 ? 3.135 38.594 15.633 1 95.56 205 GLU A C 1
ATOM 1508 O O . GLU A 1 205 ? 3.062 39.812 15.445 1 95.56 205 GLU A O 1
ATOM 1513 N N . GLY A 1 206 ? 2.199 37.75 15.141 1 96.38 206 GLY A N 1
ATOM 1514 C CA . GLY A 1 206 ? 0.866 38.219 14.781 1 96.38 206 GLY A CA 1
ATOM 1515 C C . GLY A 1 206 ? 0.751 38.625 13.328 1 96.38 206 GLY A C 1
ATOM 1516 O O . GLY A 1 206 ? 1.715 38.531 12.57 1 96.38 206 GLY A O 1
ATOM 1517 N N . PRO A 1 207 ? -0.447 39.031 12.938 1 97.31 207 PRO A N 1
ATOM 1518 C CA . PRO A 1 207 ? -0.75 39.312 11.539 1 97.31 207 PRO A CA 1
ATOM 1519 C C . PRO A 1 207 ? -0.07 40.562 11.031 1 97.31 207 PRO A C 1
ATOM 1521 O O . PRO A 1 207 ? 0.111 40.75 9.82 1 97.31 207 PRO A O 1
ATOM 1524 N N . ASP A 1 208 ? 0.35 41.438 11.891 1 96.62 208 ASP A N 1
ATOM 1525 C CA . ASP A 1 208 ? 1.064 42.625 11.445 1 96.62 208 ASP A CA 1
ATOM 1526 C C . ASP A 1 208 ? 2.402 42.281 10.805 1 96.62 208 ASP A C 1
ATOM 1528 O O . ASP A 1 208 ? 2.832 42.906 9.836 1 96.62 208 ASP A O 1
ATOM 1532 N N . GLU A 1 209 ? 2.988 41.25 11.344 1 97 209 GLU A N 1
ATOM 1533 C CA . GLU A 1 209 ? 4.293 40.844 10.844 1 97 209 GLU A CA 1
ATOM 1534 C C . GLU A 1 209 ? 4.156 39.719 9.82 1 97 209 GLU A C 1
ATOM 1536 O O . GLU A 1 209 ? 4.922 39.625 8.859 1 97 209 GLU A O 1
ATOM 1541 N N . TRP A 1 210 ? 3.186 38.844 9.992 1 98 210 TRP A N 1
ATOM 1542 C CA . TRP A 1 210 ? 3.166 37.594 9.234 1 98 210 TRP A CA 1
ATOM 1543 C C . TRP A 1 210 ? 1.98 37.562 8.273 1 98 210 TRP A C 1
ATOM 1545 O O . TRP A 1 210 ? 1.885 36.656 7.43 1 98 210 TRP A O 1
ATOM 1555 N N . GLY A 1 211 ? 1.061 38.531 8.367 1 98.19 211 GLY A N 1
ATOM 1556 C CA . GLY A 1 211 ? -0.112 38.531 7.512 1 98.19 211 GLY A CA 1
ATOM 1557 C C . GLY A 1 211 ? 0.23 38.594 6.035 1 98.19 211 GLY A C 1
ATOM 1558 O O . GLY A 1 211 ? 1.021 39.438 5.609 1 98.19 211 GLY A O 1
ATOM 1559 N N . GLY A 1 212 ? -0.309 37.656 5.297 1 98.12 212 GLY A N 1
ATOM 1560 C CA . GLY A 1 212 ? -0.101 37.625 3.857 1 98.12 212 GLY A CA 1
ATOM 1561 C C . GLY A 1 212 ? 1.168 36.906 3.449 1 98.12 212 GLY A C 1
ATOM 1562 O O . GLY A 1 212 ? 1.529 36.906 2.27 1 98.12 212 GLY A O 1
ATOM 1563 N N . ARG A 1 213 ? 1.813 36.25 4.398 1 97.56 213 ARG A N 1
ATOM 1564 C CA . ARG A 1 213 ? 3.047 35.531 4.09 1 97.56 213 ARG A CA 1
ATOM 1565 C C . ARG A 1 213 ? 2.779 34.031 3.875 1 97.56 213 ARG A C 1
ATOM 1567 O O . ARG A 1 213 ? 1.979 33.438 4.594 1 97.56 213 ARG A O 1
ATOM 1574 N N . ALA A 1 214 ? 3.4 33.5 2.875 1 98.38 214 ALA A N 1
ATOM 1575 C CA . ALA A 1 214 ? 3.514 32.062 2.66 1 98.38 214 ALA A CA 1
ATOM 1576 C C . ALA A 1 214 ? 4.977 31.625 2.635 1 98.38 214 ALA A C 1
ATOM 1578 O O . ALA A 1 214 ? 5.762 32.125 1.816 1 98.38 214 ALA A O 1
ATOM 1579 N N . VAL A 1 215 ? 5.34 30.703 3.568 1 98.25 215 VAL A N 1
ATOM 1580 C CA . VAL A 1 215 ? 6.754 30.406 3.781 1 98.25 215 VAL A CA 1
ATOM 1581 C C . VAL A 1 215 ? 6.984 28.891 3.695 1 98.25 215 VAL A C 1
ATOM 1583 O O . VAL A 1 215 ? 6.371 28.125 4.441 1 98.25 215 VAL A O 1
ATOM 1586 N N . ALA A 1 216 ? 7.848 28.484 2.76 1 98.56 216 ALA A N 1
ATOM 1587 C CA . ALA A 1 216 ? 8.32 27.109 2.721 1 98.56 216 ALA A CA 1
ATOM 1588 C C . ALA A 1 216 ? 9.32 26.844 3.846 1 98.56 216 ALA A C 1
ATOM 1590 O O . ALA A 1 216 ? 10.156 27.688 4.156 1 98.56 216 ALA A O 1
ATOM 1591 N N . LEU A 1 217 ? 9.195 25.641 4.441 1 98.62 217 LEU A N 1
ATOM 1592 C CA . LEU A 1 217 ? 10.039 25.328 5.59 1 98.62 217 LEU A CA 1
ATOM 1593 C C . LEU A 1 217 ? 10.898 24.094 5.301 1 98.62 217 LEU A C 1
ATOM 1595 O O . LEU A 1 217 ? 10.375 23.031 4.969 1 98.62 217 LEU A O 1
ATOM 1599 N N . ALA A 1 218 ? 12.156 24.219 5.449 1 98.5 218 ALA A N 1
ATOM 1600 C CA . ALA A 1 218 ? 13.125 23.125 5.391 1 98.5 218 ALA A CA 1
ATOM 1601 C C . ALA A 1 218 ? 14.352 23.438 6.25 1 98.5 218 ALA A C 1
ATOM 1603 O O . ALA A 1 218 ? 14.82 24.578 6.273 1 98.5 218 ALA A O 1
ATOM 1604 N N . GLY A 1 219 ? 14.805 22.438 6.973 1 98 219 GLY A N 1
ATOM 1605 C CA . GLY A 1 219 ? 15.984 22.625 7.801 1 98 219 GLY A CA 1
ATOM 1606 C C . GLY A 1 219 ? 17.234 21.984 7.207 1 98 219 GLY A C 1
ATOM 1607 O O . GLY A 1 219 ? 18.344 22.281 7.648 1 98 219 GLY A O 1
ATOM 1608 N N . ASP A 1 220 ? 17.031 21.094 6.23 1 96.94 220 ASP A N 1
ATOM 1609 C CA . ASP A 1 220 ? 18.156 20.438 5.586 1 96.94 220 ASP A CA 1
ATOM 1610 C C . ASP A 1 220 ? 17.797 20 4.164 1 96.94 220 ASP A C 1
ATOM 1612 O O . ASP A 1 220 ? 16.625 19.922 3.807 1 96.94 220 ASP A O 1
ATOM 1616 N N . GLU A 1 221 ? 18.75 19.891 3.322 1 96.5 221 GLU A N 1
ATOM 1617 C CA . GLU A 1 221 ? 18.703 19.312 1.983 1 96.5 221 GLU A CA 1
ATOM 1618 C C . GLU A 1 221 ? 19.781 18.25 1.804 1 96.5 221 GLU A C 1
ATOM 1620 O O . GLU A 1 221 ? 20.969 18.562 1.763 1 96.5 221 GLU A O 1
ATOM 1625 N N . ILE A 1 222 ? 19.297 16.969 1.709 1 95.31 222 ILE A N 1
ATOM 1626 C CA . ILE A 1 222 ? 20.266 15.891 1.876 1 95.31 222 ILE A CA 1
ATOM 1627 C C . ILE A 1 222 ? 19.844 14.695 1.02 1 95.31 222 ILE A C 1
ATOM 1629 O O . ILE A 1 222 ? 18.656 14.445 0.832 1 95.31 222 ILE A O 1
ATOM 1633 N N . SER A 1 223 ? 20.828 13.953 0.456 1 93.25 223 SER A N 1
ATOM 1634 C CA . SER A 1 223 ? 20.562 12.711 -0.253 1 93.25 223 SER A CA 1
ATOM 1635 C C . SER A 1 223 ? 20.406 11.539 0.718 1 93.25 223 SER A C 1
ATOM 1637 O O . SER A 1 223 ? 20.797 11.641 1.884 1 93.25 223 SER A O 1
ATOM 1639 N N . PHE A 1 224 ? 19.875 10.43 0.251 1 90.88 224 PHE A N 1
ATOM 1640 C CA . PHE A 1 224 ? 19.75 9.258 1.117 1 90.88 224 PHE A CA 1
ATOM 1641 C C . PHE A 1 224 ? 21.109 8.766 1.57 1 90.88 224 PHE A C 1
ATOM 1643 O O . PHE A 1 224 ? 21.281 8.375 2.725 1 90.88 224 PHE A O 1
ATOM 1650 N N . ALA A 1 225 ? 22.047 8.766 0.624 1 90.62 225 ALA A N 1
ATOM 1651 C CA . ALA A 1 225 ? 23.406 8.32 0.942 1 90.62 225 ALA A CA 1
ATOM 1652 C C . ALA A 1 225 ? 24.016 9.172 2.049 1 90.62 225 ALA A C 1
ATOM 1654 O O . ALA A 1 225 ? 24.625 8.641 2.984 1 90.62 225 ALA A O 1
ATOM 1655 N N . GLU A 1 226 ? 23.875 10.445 1.927 1 94.62 226 GLU A N 1
ATOM 1656 C CA . GLU A 1 226 ? 24.391 11.344 2.953 1 94.62 226 GLU A CA 1
ATOM 1657 C C . GLU A 1 226 ? 23.672 11.133 4.281 1 94.62 226 GLU A C 1
ATOM 1659 O O . GLU A 1 226 ? 24.297 11.195 5.348 1 94.62 226 GLU A O 1
ATOM 1664 N N . ALA A 1 227 ? 22.375 10.945 4.199 1 94.44 227 ALA A N 1
ATOM 1665 C CA . ALA A 1 227 ? 21.609 10.711 5.418 1 94.44 227 ALA A CA 1
ATOM 1666 C C . ALA A 1 227 ? 22.062 9.438 6.121 1 94.44 227 ALA A C 1
ATOM 1668 O O . ALA A 1 227 ? 22.156 9.398 7.352 1 94.44 227 ALA A O 1
ATOM 1669 N N . GLU A 1 228 ? 22.281 8.438 5.332 1 91.06 228 GLU A N 1
ATOM 1670 C CA . GLU A 1 228 ? 22.75 7.168 5.887 1 91.06 228 GLU A CA 1
ATOM 1671 C C . GLU A 1 228 ? 24.109 7.336 6.562 1 91.06 228 GLU A C 1
ATOM 1673 O O . GLU A 1 228 ? 24.328 6.805 7.652 1 91.06 228 GLU A O 1
ATOM 1678 N N . GLU A 1 229 ? 24.969 8.008 5.898 1 94.06 229 GLU A N 1
ATOM 1679 C CA . GLU A 1 229 ? 26.297 8.258 6.465 1 94.06 229 GLU A CA 1
ATOM 1680 C C . GLU A 1 229 ? 26.188 9.023 7.781 1 94.06 229 GLU A C 1
ATOM 1682 O O . GLU A 1 229 ? 26.859 8.68 8.758 1 94.06 229 GLU A O 1
ATOM 1687 N N . THR A 1 230 ? 25.391 10.047 7.789 1 96 230 THR A N 1
ATOM 1688 C CA . THR A 1 230 ? 25.203 10.852 8.984 1 96 230 THR A CA 1
ATOM 1689 C C . THR A 1 230 ? 24.578 10.016 10.109 1 96 230 THR A C 1
ATOM 1691 O O . THR A 1 230 ? 24.969 10.148 11.273 1 96 230 THR A O 1
ATOM 1694 N N . PHE A 1 231 ? 23.609 9.203 9.727 1 93.88 231 PHE A N 1
ATOM 1695 C CA . PHE A 1 231 ? 22.969 8.328 10.695 1 93.88 231 PHE A CA 1
ATOM 1696 C C . PHE A 1 231 ? 23.984 7.41 11.359 1 93.88 231 PHE A C 1
ATOM 1698 O O . PHE A 1 231 ? 23.984 7.254 12.586 1 93.88 231 PHE A O 1
ATOM 1705 N N . GLU A 1 232 ? 24.781 6.809 10.57 1 93.62 232 GLU A N 1
ATOM 1706 C CA . GLU A 1 232 ? 25.812 5.91 11.102 1 93.62 232 GLU A CA 1
ATOM 1707 C C . GLU A 1 232 ? 26.766 6.648 12.039 1 93.62 232 GLU A C 1
ATOM 1709 O O . GLU A 1 232 ? 27.125 6.129 13.094 1 93.62 232 GLU A O 1
ATOM 1714 N N . LYS A 1 233 ? 27.156 7.789 11.633 1 94.38 233 LYS A N 1
ATOM 1715 C CA . LYS A 1 233 ? 28.062 8.602 12.43 1 94.38 233 LYS A CA 1
ATOM 1716 C C . LYS A 1 233 ? 27.453 8.953 13.781 1 94.38 233 LYS A C 1
ATOM 1718 O O . LYS A 1 233 ? 28.125 8.875 14.812 1 94.38 233 LYS A O 1
ATOM 1723 N N . VAL A 1 234 ? 26.203 9.266 13.797 1 94 234 VAL A N 1
ATOM 1724 C CA . VAL A 1 234 ? 25.562 9.805 14.992 1 94 234 VAL A CA 1
ATOM 1725 C C . VAL A 1 234 ? 25.047 8.664 15.859 1 94 234 VAL A C 1
ATOM 1727 O O . VAL A 1 234 ? 25.188 8.703 17.094 1 94 234 VAL A O 1
ATOM 1730 N N . VAL A 1 235 ? 24.469 7.688 15.25 1 91.31 235 VAL A N 1
ATOM 1731 C CA . VAL A 1 235 ? 23.781 6.633 15.984 1 91.31 235 VAL A CA 1
ATOM 1732 C C . VAL A 1 235 ? 24.719 5.457 16.219 1 91.31 235 VAL A C 1
ATOM 1734 O O . VAL A 1 235 ? 24.547 4.684 17.156 1 91.31 235 VAL A O 1
ATOM 1737 N N . GLY A 1 236 ? 25.703 5.246 15.305 1 91.94 236 GLY A N 1
ATOM 1738 C CA . GLY A 1 236 ? 26.703 4.215 15.492 1 91.94 236 GLY A CA 1
ATOM 1739 C C . GLY A 1 236 ? 26.344 2.896 14.836 1 91.94 236 GLY A C 1
ATOM 1740 O O . GLY A 1 236 ? 26.922 1.854 15.156 1 91.94 236 GLY A O 1
ATOM 1741 N N . ARG A 1 237 ? 25.344 2.873 14.047 1 88.88 237 ARG A N 1
ATOM 1742 C CA . ARG A 1 237 ? 24.953 1.722 13.234 1 88.88 237 ARG A CA 1
ATOM 1743 C C . ARG A 1 237 ? 24.344 2.164 11.914 1 88.88 237 ARG A C 1
ATOM 1745 O O . ARG A 1 237 ? 23.953 3.328 11.758 1 88.88 237 ARG A O 1
ATOM 1752 N N . ALA A 1 238 ? 24.281 1.225 11.086 1 87.56 238 ALA A N 1
ATOM 1753 C CA . ALA A 1 238 ? 23.641 1.514 9.805 1 87.56 238 ALA A CA 1
ATOM 1754 C C . ALA A 1 238 ? 22.141 1.783 9.984 1 87.56 238 ALA A C 1
ATOM 1756 O O . ALA A 1 238 ? 21.531 1.299 10.93 1 87.56 238 ALA A O 1
ATOM 1757 N N . MET A 1 239 ? 21.594 2.584 9.07 1 87.56 239 MET A N 1
ATOM 1758 C CA . MET A 1 239 ? 20.141 2.723 9.039 1 87.56 239 MET A CA 1
ATOM 1759 C C . MET A 1 239 ? 19.469 1.363 8.875 1 87.56 239 MET A C 1
ATOM 1761 O O . MET A 1 239 ? 20.016 0.468 8.234 1 87.56 239 MET A O 1
ATOM 1765 N N . PRO A 1 240 ? 18.375 1.268 9.445 1 84.31 240 PRO A N 1
ATOM 1766 C CA . PRO A 1 240 ? 17.703 -0.032 9.375 1 84.31 240 PRO A CA 1
ATOM 1767 C C . PRO A 1 240 ? 17.531 -0.536 7.945 1 84.31 240 PRO A C 1
ATOM 1769 O O . PRO A 1 240 ? 16.984 0.172 7.094 1 84.31 240 PRO A O 1
ATOM 1772 N N . GLN A 1 241 ? 18.062 -1.735 7.676 1 80.12 241 GLN A N 1
ATOM 1773 C CA . GLN A 1 241 ? 17.953 -2.365 6.363 1 80.12 241 GLN A CA 1
ATOM 1774 C C . GLN A 1 241 ? 16.484 -2.596 5.988 1 80.12 241 GLN A C 1
ATOM 1776 O O . GLN A 1 241 ? 16.141 -2.625 4.805 1 80.12 241 GLN A O 1
ATOM 1781 N N . THR A 1 242 ? 15.719 -2.715 7.004 1 78.81 242 THR A N 1
ATOM 1782 C CA . THR A 1 242 ? 14.289 -2.932 6.793 1 78.81 242 THR A CA 1
ATOM 1783 C C . THR A 1 242 ? 13.68 -1.773 6.008 1 78.81 242 THR A C 1
ATOM 1785 O O . THR A 1 242 ? 12.719 -1.963 5.258 1 78.81 242 THR A O 1
ATOM 1788 N N . TRP A 1 243 ? 14.336 -0.646 6.164 1 78.25 243 TRP A N 1
ATOM 1789 C CA . TRP A 1 243 ? 13.82 0.504 5.426 1 78.25 243 TRP A CA 1
ATOM 1790 C C . TRP A 1 243 ? 13.992 0.308 3.924 1 78.25 243 TRP A C 1
ATOM 1792 O O . TRP A 1 243 ? 13.062 0.553 3.15 1 78.25 243 TRP A O 1
ATOM 1802 N N . THR A 1 244 ? 15.094 -0.243 3.65 1 79.5 244 THR A N 1
ATOM 1803 C CA . THR A 1 244 ? 15.391 -0.449 2.236 1 79.5 244 THR A CA 1
ATOM 1804 C C . THR A 1 244 ? 14.531 -1.572 1.665 1 79.5 244 THR A C 1
ATOM 1806 O O . THR A 1 244 ? 13.93 -1.421 0.598 1 79.5 244 THR A O 1
ATOM 1809 N N . VAL A 1 245 ? 14.477 -2.635 2.346 1 78.88 245 VAL A N 1
ATOM 1810 C CA . VAL A 1 245 ? 13.75 -3.811 1.877 1 78.88 245 VAL A CA 1
ATOM 1811 C C . VAL A 1 245 ? 12.266 -3.49 1.76 1 78.88 245 VAL A C 1
ATOM 1813 O O . VAL A 1 245 ? 11.641 -3.766 0.731 1 78.88 245 VAL A O 1
ATOM 1816 N N . VAL A 1 246 ? 11.797 -2.889 2.75 1 74.75 246 VAL A N 1
ATOM 1817 C CA . VAL A 1 246 ? 10.383 -2.535 2.795 1 74.75 246 VAL A CA 1
ATOM 1818 C C . VAL A 1 246 ? 10.062 -1.533 1.688 1 74.75 246 VAL A C 1
ATOM 1820 O O . VAL A 1 246 ? 9.055 -1.663 0.995 1 74.75 246 VAL A O 1
ATOM 1823 N N . GLY A 1 247 ? 10.953 -0.656 1.579 1 77.19 247 GLY A N 1
ATOM 1824 C CA . GLY A 1 247 ? 10.734 0.352 0.554 1 77.19 247 GLY A CA 1
ATOM 1825 C C . GLY A 1 247 ? 10.664 -0.226 -0.846 1 77.19 247 GLY A C 1
ATOM 1826 O O . GLY A 1 247 ? 9.781 0.131 -1.629 1 77.19 247 GLY A O 1
ATOM 1827 N N . ARG A 1 248 ? 11.555 -1.031 -1.094 1 81.94 248 ARG A N 1
ATOM 1828 C CA . ARG A 1 248 ? 11.562 -1.665 -2.408 1 81.94 248 ARG A CA 1
ATOM 1829 C C . ARG A 1 248 ? 10.281 -2.465 -2.637 1 81.94 248 ARG A C 1
ATOM 1831 O O . ARG A 1 248 ? 9.695 -2.416 -3.723 1 81.94 248 ARG A O 1
ATOM 1838 N N . ALA A 1 249 ? 9.898 -3.135 -1.604 1 82.25 249 ALA A N 1
ATOM 1839 C CA . ALA A 1 249 ? 8.672 -3.93 -1.695 1 82.25 249 ALA A CA 1
ATOM 1840 C C . ALA A 1 249 ? 7.449 -3.039 -1.886 1 82.25 249 ALA A C 1
ATOM 1842 O O . ALA A 1 249 ? 6.586 -3.33 -2.717 1 82.25 249 ALA A O 1
ATOM 1843 N N . VAL A 1 250 ? 7.441 -2.043 -1.162 1 77.56 250 VAL A N 1
ATOM 1844 C CA . VAL A 1 250 ? 6.312 -1.121 -1.236 1 77.56 250 VAL A CA 1
ATOM 1845 C C . VAL A 1 250 ? 6.281 -0.45 -2.607 1 77.56 250 VAL A C 1
ATOM 1847 O O . VAL A 1 250 ? 5.223 -0.362 -3.238 1 77.56 250 VAL A O 1
ATOM 1850 N N . ARG A 1 251 ? 7.426 0.032 -3 1 80.69 251 ARG A N 1
ATOM 1851 C CA . ARG A 1 251 ? 7.484 0.655 -4.316 1 80.69 251 ARG A CA 1
ATOM 1852 C C . ARG A 1 251 ? 7.008 -0.307 -5.398 1 80.69 251 ARG A C 1
ATOM 1854 O O . ARG A 1 251 ? 6.25 0.081 -6.289 1 80.69 251 ARG A O 1
ATOM 1861 N N . TRP A 1 252 ? 7.457 -1.437 -5.273 1 83 252 TRP A N 1
ATOM 1862 C CA . TRP A 1 252 ? 7.027 -2.459 -6.223 1 83 252 TRP A CA 1
ATOM 1863 C C . TRP A 1 252 ? 5.52 -2.67 -6.152 1 83 252 TRP A C 1
ATOM 1865 O O . TRP A 1 252 ? 4.844 -2.695 -7.184 1 83 252 TRP A O 1
ATOM 1875 N N . ALA A 1 253 ? 4.996 -2.814 -4.965 1 81.5 253 ALA A N 1
ATOM 1876 C CA . ALA A 1 253 ? 3.57 -3.074 -4.773 1 81.5 253 ALA A CA 1
ATOM 1877 C C . ALA A 1 253 ? 2.725 -1.929 -5.324 1 81.5 253 ALA A C 1
ATOM 1879 O O . ALA A 1 253 ? 1.691 -2.158 -5.953 1 81.5 253 ALA A O 1
ATOM 1880 N N . VAL A 1 254 ? 3.141 -0.809 -5.062 1 77 254 VAL A N 1
ATOM 1881 C CA . VAL A 1 254 ? 2.436 0.373 -5.547 1 77 254 VAL A CA 1
ATOM 1882 C C . VAL A 1 254 ? 2.457 0.397 -7.074 1 77 254 VAL A C 1
ATOM 1884 O O . VAL A 1 254 ? 1.426 0.625 -7.711 1 77 254 VAL A O 1
ATOM 1887 N N . GLU A 1 255 ? 3.625 0.255 -7.598 1 80.25 255 GLU A N 1
ATOM 1888 C CA . GLU A 1 255 ? 3.754 0.235 -9.047 1 80.25 255 GLU A CA 1
ATOM 1889 C C . GLU A 1 255 ? 2.9 -0.87 -9.664 1 80.25 255 GLU A C 1
ATOM 1891 O O . GLU A 1 255 ? 2.182 -0.637 -10.641 1 80.25 255 GLU A O 1
ATOM 1896 N N . ASP A 1 256 ? 3.004 -1.987 -9.078 1 86.06 256 ASP A N 1
ATOM 1897 C CA . ASP A 1 256 ? 2.275 -3.139 -9.602 1 86.06 256 ASP A CA 1
ATOM 1898 C C . ASP A 1 256 ? 0.767 -2.91 -9.539 1 86.06 256 ASP A C 1
ATOM 1900 O O . ASP A 1 256 ? 0.059 -3.131 -10.523 1 86.06 256 ASP A O 1
ATOM 1904 N N . ALA A 1 257 ? 0.252 -2.463 -8.438 1 81.88 257 ALA A N 1
ATOM 1905 C CA . ALA A 1 257 ? -1.177 -2.225 -8.25 1 81.88 257 ALA A CA 1
ATOM 1906 C C . ALA A 1 257 ? -1.679 -1.135 -9.195 1 81.88 257 ALA A C 1
ATOM 1908 O O . ALA A 1 257 ? -2.736 -1.279 -9.812 1 81.88 257 ALA A O 1
ATOM 1909 N N . GLY A 1 258 ? -0.913 -0.039 -9.25 1 80.06 258 GLY A N 1
ATOM 1910 C CA . GLY A 1 258 ? -1.299 1.038 -10.148 1 80.06 258 GLY A CA 1
ATOM 1911 C C . GLY A 1 258 ? -1.367 0.608 -11.602 1 80.06 258 GLY A C 1
ATOM 1912 O O . GLY A 1 258 ? -2.344 0.898 -12.297 1 80.06 258 GLY A O 1
ATOM 1913 N N . ARG A 1 259 ? -0.38 -0.117 -12.039 1 83.56 259 ARG A N 1
ATOM 1914 C CA . ARG A 1 259 ? -0.316 -0.584 -13.422 1 83.56 259 ARG A CA 1
ATOM 1915 C C . ARG A 1 259 ? -1.393 -1.629 -13.695 1 83.56 259 ARG A C 1
ATOM 1917 O O . ARG A 1 259 ? -1.938 -1.689 -14.797 1 83.56 259 ARG A O 1
ATOM 1924 N N . SER A 1 260 ? -1.654 -2.469 -12.719 1 86.31 260 SER A N 1
ATOM 1925 C CA . SER A 1 260 ? -2.727 -3.447 -12.867 1 86.31 260 SER A CA 1
ATOM 1926 C C . SER A 1 260 ? -4.074 -2.766 -13.086 1 86.31 260 SER A C 1
ATOM 1928 O O . SER A 1 260 ? -4.816 -3.129 -14 1 86.31 260 SER A O 1
ATOM 1930 N N . MET A 1 261 ? -4.391 -1.79 -12.273 1 82.38 261 MET A N 1
ATOM 1931 C CA . MET A 1 261 ? -5.66 -1.08 -12.391 1 82.38 261 MET A CA 1
ATOM 1932 C C . MET A 1 261 ? -5.793 -0.42 -13.758 1 82.38 261 MET A C 1
ATOM 1934 O O . MET A 1 261 ? -6.852 -0.492 -14.383 1 82.38 261 MET A O 1
ATOM 1938 N N . ASP A 1 262 ? -4.711 0.195 -14.172 1 81.38 262 ASP A N 1
ATOM 1939 C CA . ASP A 1 262 ? -4.707 0.823 -15.492 1 81.38 262 ASP A CA 1
ATOM 1940 C C . ASP A 1 262 ? -4.961 -0.205 -16.594 1 81.38 262 ASP A C 1
ATOM 1942 O O . ASP A 1 262 ? -5.738 0.044 -17.516 1 81.38 262 ASP A O 1
ATOM 1946 N N . TRP A 1 263 ? -4.309 -1.322 -16.531 1 87.12 263 TRP A N 1
ATOM 1947 C CA . TRP A 1 263 ? -4.434 -2.367 -17.547 1 87.12 263 TRP A CA 1
ATOM 1948 C C . TRP A 1 263 ? -5.836 -2.967 -17.531 1 87.12 263 TRP A C 1
ATOM 1950 O O . TRP A 1 263 ? -6.41 -3.232 -18.594 1 87.12 263 TRP A O 1
ATOM 1960 N N . PHE A 1 264 ? -6.445 -3.193 -16.359 1 86.88 264 PHE A N 1
ATOM 1961 C CA . PHE A 1 264 ? -7.797 -3.73 -16.25 1 86.88 264 PHE A CA 1
ATOM 1962 C C . PHE A 1 264 ? -8.812 -2.777 -16.875 1 86.88 264 PHE A C 1
ATOM 1964 O O . PHE A 1 264 ? -9.773 -3.215 -17.516 1 86.88 264 PHE A O 1
ATOM 1971 N N . GLU A 1 265 ? -8.625 -1.55 -16.703 1 84.44 265 GLU A N 1
ATOM 1972 C CA . GLU A 1 265 ? -9.555 -0.554 -17.234 1 84.44 265 GLU A CA 1
ATOM 1973 C C . GLU A 1 265 ? -9.469 -0.476 -18.75 1 84.44 265 GLU A C 1
ATOM 1975 O O . GLU A 1 265 ? -10.484 -0.281 -19.422 1 84.44 265 GLU A O 1
ATOM 1980 N N . LYS A 1 266 ? -8.281 -0.651 -19.375 1 84.44 266 LYS A N 1
ATOM 1981 C CA . LYS A 1 266 ? -8.07 -0.429 -20.797 1 84.44 266 LYS A CA 1
ATOM 1982 C C . LYS A 1 266 ? -8.156 -1.737 -21.578 1 84.44 266 LYS A C 1
ATOM 1984 O O . LYS A 1 266 ? -8.57 -1.746 -22.734 1 84.44 266 LYS A O 1
ATOM 1989 N N . GLU A 1 267 ? -7.586 -2.826 -21.078 1 91.25 267 GLU A N 1
ATOM 1990 C CA . GLU A 1 267 ? -7.516 -4.129 -21.734 1 91.25 267 GLU A CA 1
ATOM 1991 C C . GLU A 1 267 ? -8.164 -5.215 -20.875 1 91.25 267 GLU A C 1
ATOM 1993 O O . GLU A 1 267 ? -9.383 -5.254 -20.734 1 91.25 267 GLU A O 1
ATOM 1998 N N . GLY A 1 268 ? -7.473 -5.898 -20 1 90.31 268 GLY A N 1
ATOM 1999 C CA . GLY A 1 268 ? -7.953 -6.93 -19.094 1 90.31 268 GLY A CA 1
ATOM 2000 C C . GLY A 1 268 ? -7.801 -8.328 -19.656 1 90.31 268 GLY A C 1
ATOM 2001 O O . GLY A 1 268 ? -7.27 -8.516 -20.75 1 90.31 268 GLY A O 1
ATOM 2002 N N . TYR A 1 269 ? -8.195 -9.297 -18.859 1 93.5 269 TYR A N 1
ATOM 2003 C CA . TYR A 1 269 ? -8.148 -10.703 -19.25 1 93.5 269 TYR A CA 1
ATOM 2004 C C . TYR A 1 269 ? -9.109 -11 -20.391 1 93.5 269 TYR A C 1
ATOM 2006 O O . TYR A 1 269 ? -10.141 -10.328 -20.531 1 93.5 269 TYR A O 1
ATOM 2014 N N . LYS A 1 270 ? -8.711 -11.945 -21.219 1 93.81 270 LYS A N 1
ATOM 2015 C CA . LYS A 1 270 ? -9.578 -12.273 -22.344 1 93.81 270 LYS A CA 1
ATOM 2016 C C . LYS A 1 270 ? -9.57 -13.773 -22.625 1 93.81 270 LYS A C 1
ATOM 2018 O O . LYS A 1 270 ? -9.383 -14.195 -23.766 1 93.81 270 LYS A O 1
ATOM 2023 N N . ALA A 1 271 ? -9.812 -14.539 -21.578 1 97.5 271 ALA A N 1
ATOM 2024 C CA . ALA A 1 271 ? -9.961 -15.984 -21.75 1 97.5 271 ALA A CA 1
ATOM 2025 C C . ALA A 1 271 ? -11.242 -16.312 -22.516 1 97.5 271 ALA A C 1
ATOM 2027 O O . ALA A 1 271 ? -12.234 -15.57 -22.438 1 97.5 271 ALA A O 1
ATOM 2028 N N . ASP A 1 272 ? -11.242 -17.312 -23.344 1 95.12 272 ASP A N 1
ATOM 2029 C CA . ASP A 1 272 ? -12.43 -17.797 -24.031 1 95.12 272 ASP A CA 1
ATOM 2030 C C . ASP A 1 272 ? -13.258 -18.719 -23.141 1 95.12 272 ASP A C 1
ATOM 2032 O O . ASP A 1 272 ? -13.141 -19.938 -23.219 1 95.12 272 ASP A O 1
ATOM 2036 N N . ILE A 1 273 ? -14.172 -18.156 -22.438 1 95.38 273 ILE A N 1
ATOM 2037 C CA . ILE A 1 273 ? -14.93 -18.875 -21.422 1 95.38 273 ILE A CA 1
ATOM 2038 C C . ILE A 1 273 ? -15.773 -19.953 -22.062 1 95.38 273 ILE A C 1
ATOM 2040 O O . ILE A 1 273 ? -15.914 -21.062 -21.516 1 95.38 273 ILE A O 1
ATOM 2044 N N . GLU A 1 274 ? -16.312 -19.594 -23.203 1 94.38 274 GLU A N 1
ATOM 2045 C CA . GLU A 1 274 ? -17.125 -20.578 -23.906 1 94.38 274 GLU A CA 1
ATOM 2046 C C . GLU A 1 274 ? -16.312 -21.812 -24.266 1 94.38 274 GLU A C 1
ATOM 2048 O O . GLU A 1 274 ? -16.781 -22.938 -24.062 1 94.38 274 GLU A O 1
ATOM 2053 N N . GLU A 1 275 ? -15.133 -21.672 -24.766 1 94.62 275 GLU A N 1
ATOM 2054 C CA . GLU A 1 275 ? -14.273 -22.797 -25.125 1 94.62 275 GLU A CA 1
ATOM 2055 C C . GLU A 1 275 ? -13.852 -23.562 -23.875 1 94.62 275 GLU A C 1
ATOM 2057 O O . GLU A 1 275 ? -13.758 -24.797 -23.906 1 94.62 275 GLU A O 1
ATOM 2062 N N . LEU A 1 276 ? -13.578 -22.875 -22.797 1 95.69 276 LEU A N 1
ATOM 2063 C CA . LEU A 1 276 ? -13.172 -23.516 -21.547 1 95.69 276 LEU A CA 1
ATOM 2064 C C . LEU A 1 276 ? -14.289 -24.406 -21 1 95.69 276 LEU A C 1
ATOM 2066 O O . LEU A 1 276 ? -14.031 -25.5 -20.5 1 95.69 276 LEU A O 1
ATOM 2070 N N . ARG A 1 277 ? -15.523 -23.938 -21.156 1 95.25 277 ARG A N 1
ATOM 2071 C CA . ARG A 1 277 ? -16.672 -24.688 -20.641 1 95.25 277 ARG A CA 1
ATOM 2072 C C . ARG A 1 277 ? -16.906 -25.953 -21.453 1 95.25 277 ARG A C 1
ATOM 2074 O O . ARG A 1 277 ? -17.453 -26.922 -20.938 1 95.25 277 ARG A O 1
ATOM 2081 N N . LYS A 1 278 ? -16.469 -25.953 -22.734 1 95.06 278 LYS A N 1
ATOM 2082 C CA . LYS A 1 278 ? -16.516 -27.188 -23.516 1 95.06 278 LYS A CA 1
ATOM 2083 C C . LYS A 1 278 ? -15.547 -28.219 -22.953 1 95.06 278 LYS A C 1
ATOM 2085 O O . LYS A 1 278 ? -15.852 -29.422 -22.953 1 95.06 278 LYS A O 1
ATOM 2090 N N . LEU A 1 279 ? -14.414 -27.766 -22.516 1 92.44 279 LEU A N 1
ATOM 2091 C CA . LEU A 1 279 ? -13.398 -28.641 -21.953 1 92.44 279 LEU A CA 1
ATOM 2092 C C . LEU A 1 279 ? -13.781 -29.078 -20.531 1 92.44 279 LEU A C 1
ATOM 2094 O O . LEU A 1 279 ? -13.555 -30.234 -20.156 1 92.44 279 LEU A O 1
ATOM 2098 N N . GLU A 1 280 ? -14.359 -28.172 -19.781 1 94.56 280 GLU A N 1
ATOM 2099 C CA . GLU A 1 280 ? -14.773 -28.406 -18.391 1 94.56 280 GLU A CA 1
ATOM 2100 C C . GLU A 1 280 ? -16.125 -27.766 -18.109 1 94.56 280 GLU A C 1
ATOM 2102 O O . GLU A 1 280 ? -16.188 -26.641 -17.594 1 94.56 280 GLU A O 1
ATOM 2107 N N . PRO A 1 281 ? -17.219 -28.453 -18.297 1 94.19 281 PRO A N 1
ATOM 2108 C CA . PRO A 1 281 ? -18.562 -27.906 -18.125 1 94.19 281 PRO A CA 1
ATOM 2109 C C . PRO A 1 281 ? -18.828 -27.469 -16.688 1 94.19 281 PRO A C 1
ATOM 2111 O O . PRO A 1 281 ? -19.734 -26.656 -16.438 1 94.19 281 PRO A O 1
ATOM 2114 N N . GLY A 1 282 ? -18.062 -27.922 -15.797 1 93 282 GLY A N 1
ATOM 2115 C CA . GLY A 1 282 ? -18.281 -27.609 -14.391 1 93 282 GLY A CA 1
ATOM 2116 C C . GLY A 1 282 ? -17.516 -26.375 -13.945 1 93 282 GLY A C 1
ATOM 2117 O O . GLY A 1 282 ? -17.422 -26.094 -12.75 1 93 282 GLY A O 1
ATOM 2118 N N . MET A 1 283 ? -16.969 -25.562 -14.906 1 94.5 283 MET A N 1
ATOM 2119 C CA . MET A 1 283 ? -16.266 -24.328 -14.57 1 94.5 283 MET A CA 1
ATOM 2120 C C . MET A 1 283 ? -17.156 -23.406 -13.75 1 94.5 283 MET A C 1
ATOM 2122 O O . MET A 1 283 ? -18.297 -23.141 -14.117 1 94.5 283 MET A O 1
ATOM 2126 N N . GLN A 1 284 ? -16.609 -22.875 -12.711 1 96.69 284 GLN A N 1
ATOM 2127 C CA . GLN A 1 284 ? -17.453 -22.125 -11.781 1 96.69 284 GLN A CA 1
ATOM 2128 C C . GLN A 1 284 ? -17.641 -20.688 -12.266 1 96.69 284 GLN A C 1
ATOM 2130 O O . GLN A 1 284 ? -16.688 -20.031 -12.664 1 96.69 284 GLN A O 1
ATOM 2135 N N . THR A 1 285 ? -18.875 -20.266 -12.234 1 96.81 285 THR A N 1
ATOM 2136 C CA . THR A 1 285 ? -19.188 -18.844 -12.273 1 96.81 285 THR A CA 1
ATOM 2137 C C . THR A 1 285 ? -19 -18.203 -10.891 1 96.81 285 THR A C 1
ATOM 2139 O O . THR A 1 285 ? -18.766 -18.922 -9.906 1 96.81 285 THR A O 1
ATOM 2142 N N . TRP A 1 286 ? -19.094 -16.906 -10.852 1 96.56 286 TRP A N 1
ATOM 2143 C CA . TRP A 1 286 ? -19.078 -16.203 -9.586 1 96.56 286 TRP A CA 1
ATOM 2144 C C . TRP A 1 286 ? -20.141 -16.75 -8.633 1 96.56 286 TRP A C 1
ATOM 2146 O O . TRP A 1 286 ? -19.844 -17.047 -7.477 1 96.56 286 TRP A O 1
ATOM 2156 N N . GLU A 1 287 ? -21.328 -16.906 -9.148 1 96.38 287 GLU A N 1
ATOM 2157 C CA . GLU A 1 287 ? -22.422 -17.422 -8.328 1 96.38 287 GLU A CA 1
ATOM 2158 C C . GLU A 1 287 ? -22.125 -18.844 -7.848 1 96.38 287 GLU A C 1
ATOM 2160 O O . GLU A 1 287 ? -22.328 -19.156 -6.672 1 96.38 287 GLU A O 1
ATOM 2165 N N . MET A 1 288 ? -21.719 -19.688 -8.773 1 96.81 288 MET A N 1
ATOM 2166 C CA . MET A 1 288 ? -21.406 -21.062 -8.406 1 96.81 288 MET A CA 1
ATOM 2167 C C . MET A 1 288 ? -20.312 -21.109 -7.355 1 96.81 288 MET A C 1
ATOM 2169 O O . MET A 1 288 ? -20.391 -21.891 -6.398 1 96.81 288 MET A O 1
ATOM 2173 N N . TRP A 1 289 ? -19.266 -20.266 -7.574 1 96.5 289 TRP A N 1
ATOM 2174 C CA . TRP A 1 289 ? -18.188 -20.219 -6.602 1 96.5 289 TRP A CA 1
ATOM 2175 C C . TRP A 1 289 ? -18.703 -19.797 -5.23 1 96.5 289 TRP A C 1
ATOM 2177 O O . TRP A 1 289 ? -18.328 -20.375 -4.215 1 96.5 289 TRP A O 1
ATOM 2187 N N . LEU A 1 290 ? -19.547 -18.734 -5.105 1 94.81 290 LEU A N 1
ATOM 2188 C CA . LEU A 1 290 ? -20.109 -18.266 -3.844 1 94.81 290 LEU A CA 1
ATOM 2189 C C . LEU A 1 290 ? -20.844 -19.406 -3.133 1 94.81 290 LEU A C 1
ATOM 2191 O O . LEU A 1 290 ? -20.734 -19.547 -1.914 1 94.81 290 LEU A O 1
ATOM 2195 N N . ARG A 1 291 ? -21.516 -20.25 -3.908 1 94.44 291 ARG A N 1
ATOM 2196 C CA . ARG A 1 291 ? -22.359 -21.297 -3.33 1 94.44 291 ARG A CA 1
ATOM 2197 C C . ARG A 1 291 ? -21.531 -22.516 -2.938 1 94.44 291 ARG A C 1
ATOM 2199 O O . ARG A 1 291 ? -21.797 -23.156 -1.917 1 94.44 291 ARG A O 1
ATOM 2206 N N . GLU A 1 292 ? -20.5 -22.812 -3.783 1 93.81 292 GLU A N 1
ATOM 2207 C CA . GLU A 1 292 ? -19.906 -24.141 -3.691 1 93.81 292 GLU A CA 1
ATOM 2208 C C . GLU A 1 292 ? -18.531 -24.078 -3.025 1 93.81 292 GLU A C 1
ATOM 2210 O O . GLU A 1 292 ? -18.078 -25.047 -2.424 1 93.81 292 GLU A O 1
ATOM 2215 N N . SER A 1 293 ? -17.875 -22.906 -3.16 1 93.56 293 SER A N 1
ATOM 2216 C CA . SER A 1 293 ? -16.453 -22.953 -2.844 1 93.56 293 SER A CA 1
ATOM 2217 C C . SER A 1 293 ? -16.062 -21.828 -1.893 1 93.56 293 SER A C 1
ATOM 2219 O O . SER A 1 293 ? -15.008 -21.891 -1.251 1 93.56 293 SER A O 1
ATOM 2221 N N . SER A 1 294 ? -16.812 -20.766 -1.728 1 90.69 294 SER A N 1
ATOM 2222 C CA . SER A 1 294 ? -16.375 -19.531 -1.078 1 90.69 294 SER A CA 1
ATOM 2223 C C . SER A 1 294 ? -16.391 -19.672 0.44 1 90.69 294 SER A C 1
ATOM 2225 O O . SER A 1 294 ? -15.656 -18.969 1.139 1 90.69 294 SER A O 1
ATOM 2227 N N . GLY A 1 295 ? -17.219 -20.516 0.972 1 89.31 295 GLY A N 1
ATOM 2228 C CA . GLY A 1 295 ? -17.406 -20.625 2.41 1 89.31 295 GLY A CA 1
ATOM 2229 C C . GLY A 1 295 ? -18.375 -19.594 2.967 1 89.31 295 GLY A C 1
ATOM 2230 O O . GLY A 1 295 ? -18.688 -19.609 4.16 1 89.31 295 GLY A O 1
ATOM 2231 N N . TRP A 1 296 ? -18.859 -18.688 2.121 1 89.5 296 TRP A N 1
ATOM 2232 C CA . TRP A 1 296 ? -19.938 -17.812 2.539 1 89.5 296 TRP A CA 1
ATOM 2233 C C . TRP A 1 296 ? -21.219 -18.594 2.787 1 89.5 296 TRP A C 1
ATOM 2235 O O . TRP A 1 296 ? -21.531 -19.531 2.049 1 89.5 296 TRP A O 1
ATOM 2245 N N . VAL A 1 297 ? -21.891 -18.25 3.83 1 84.75 297 VAL A N 1
ATOM 2246 C CA . VAL A 1 297 ? -23.188 -18.875 4.129 1 84.75 297 VAL A CA 1
ATOM 2247 C C . VAL A 1 297 ? -24.266 -17.797 4.223 1 84.75 297 VAL A C 1
ATOM 2249 O O . VAL A 1 297 ? -24 -16.672 4.621 1 84.75 297 VAL A O 1
ATOM 2252 N N . LYS A 1 298 ? -25.406 -18.266 3.656 1 82.31 298 LYS A N 1
ATOM 2253 C CA . LYS A 1 298 ? -26.516 -17.328 3.74 1 82.31 298 LYS A CA 1
ATOM 2254 C C . LYS A 1 298 ? -26.766 -16.891 5.18 1 82.31 298 LYS A C 1
ATOM 2256 O O . LYS A 1 298 ? -26.797 -17.719 6.094 1 82.31 298 LYS A O 1
ATOM 2261 N N . GLY A 1 299 ? -26.828 -15.641 5.473 1 73.44 299 GLY A N 1
ATOM 2262 C CA . GLY A 1 299 ? -27.031 -15.078 6.797 1 73.44 299 GLY A CA 1
ATOM 2263 C C . GLY A 1 299 ? -25.75 -14.586 7.438 1 73.44 299 GLY A C 1
ATOM 2264 O O . GLY A 1 299 ? -25.766 -14.031 8.539 1 73.44 299 GLY A O 1
ATOM 2265 N N . ASP A 1 300 ? -24.672 -14.859 6.867 1 69.44 300 ASP A N 1
ATOM 2266 C CA . ASP A 1 300 ? -23.422 -14.305 7.371 1 69.44 300 ASP A CA 1
ATOM 2267 C C . ASP A 1 300 ? -23.484 -12.781 7.465 1 69.44 300 ASP A C 1
ATOM 2269 O O . ASP A 1 300 ? -24.156 -12.133 6.652 1 69.44 300 ASP A O 1
ATOM 2273 N N . MET B 1 1 ? 2.582 -54.656 -19.75 1 36.03 1 MET B N 1
ATOM 2274 C CA . MET B 1 1 ? 3.566 -53.875 -19 1 36.03 1 MET B CA 1
ATOM 2275 C C . MET B 1 1 ? 2.887 -52.781 -18.188 1 36.03 1 MET B C 1
ATOM 2277 O O . MET B 1 1 ? 2.145 -51.969 -18.734 1 36.03 1 MET B O 1
ATOM 2281 N N . THR B 1 2 ? 2.658 -52.938 -16.953 1 47.69 2 THR B N 1
ATOM 2282 C CA . THR B 1 2 ? 1.86 -52.031 -16.125 1 47.69 2 THR B CA 1
ATOM 2283 C C . THR B 1 2 ? 2.402 -50.594 -16.203 1 47.69 2 THR B C 1
ATOM 2285 O O . THR B 1 2 ? 3.605 -50.375 -16.047 1 47.69 2 THR B O 1
ATOM 2288 N N . THR B 1 3 ? 1.881 -49.75 -17.016 1 58.19 3 THR B N 1
ATOM 2289 C CA . THR B 1 3 ? 2.344 -48.375 -17.156 1 58.19 3 THR B CA 1
ATOM 2290 C C . THR B 1 3 ? 2.619 -47.75 -15.789 1 58.19 3 THR B C 1
ATOM 2292 O O . THR B 1 3 ? 1.76 -47.781 -14.906 1 58.19 3 THR B O 1
ATOM 2295 N N . PRO B 1 4 ? 3.941 -47.562 -15.555 1 73.19 4 PRO B N 1
ATOM 2296 C CA . PRO B 1 4 ? 4.277 -47 -14.242 1 73.19 4 PRO B CA 1
ATOM 2297 C C . PRO B 1 4 ? 3.43 -45.781 -13.883 1 73.19 4 PRO B C 1
ATOM 2299 O O . PRO B 1 4 ? 3.006 -45.062 -14.773 1 73.19 4 PRO B O 1
ATOM 2302 N N . THR B 1 5 ? 3.014 -45.719 -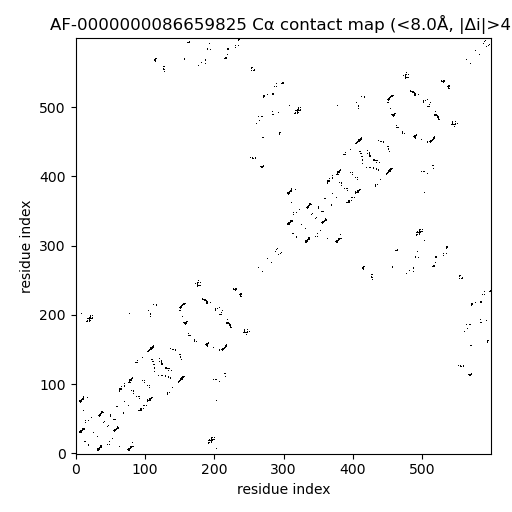12.695 1 86.81 5 THR B N 1
ATOM 2303 C CA . THR B 1 5 ? 2.264 -44.594 -12.156 1 86.81 5 THR B CA 1
ATOM 2304 C C . THR B 1 5 ? 3.072 -43.312 -12.273 1 86.81 5 THR B C 1
ATOM 2306 O O . THR B 1 5 ? 4.215 -43.25 -11.812 1 86.81 5 THR B O 1
ATOM 2309 N N . PRO B 1 6 ? 2.609 -42.375 -12.953 1 94.56 6 PRO B N 1
ATOM 2310 C CA . PRO B 1 6 ? 3.342 -41.125 -13.086 1 94.56 6 PRO B CA 1
ATOM 2311 C C . PRO B 1 6 ? 3.639 -40.469 -11.742 1 94.56 6 PRO B C 1
ATOM 2313 O O . PRO B 1 6 ? 2.855 -40.594 -10.797 1 94.56 6 PRO B O 1
ATOM 2316 N N . LYS B 1 7 ? 4.812 -39.875 -11.625 1 97.5 7 LYS B N 1
ATOM 2317 C CA . LYS B 1 7 ? 5.219 -39.094 -10.461 1 97.5 7 LYS B CA 1
ATOM 2318 C C . LYS B 1 7 ? 5.281 -37.594 -10.781 1 97.5 7 LYS B C 1
ATOM 2320 O O . LYS B 1 7 ? 6.051 -37.188 -11.648 1 97.5 7 LYS B O 1
ATOM 2325 N N . ILE B 1 8 ? 4.496 -36.812 -10.062 1 98.62 8 ILE B N 1
ATOM 2326 C CA . ILE B 1 8 ? 4.336 -35.406 -10.391 1 98.62 8 ILE B CA 1
ATOM 2327 C C . ILE B 1 8 ? 4.887 -34.562 -9.258 1 98.62 8 ILE B C 1
ATOM 2329 O O . ILE B 1 8 ? 4.562 -34.781 -8.086 1 98.62 8 ILE B O 1
ATOM 2333 N N . LEU B 1 9 ? 5.77 -33.594 -9.602 1 98.69 9 LEU B N 1
ATOM 2334 C CA . LEU B 1 9 ? 6.262 -32.594 -8.648 1 98.69 9 LEU B CA 1
ATOM 2335 C C . LEU B 1 9 ? 5.379 -31.359 -8.656 1 98.69 9 LEU B C 1
ATOM 2337 O O . LEU B 1 9 ? 5.164 -30.75 -9.703 1 98.69 9 LEU B O 1
ATOM 2341 N N . ILE B 1 10 ? 4.871 -31.016 -7.504 1 98.81 10 ILE B N 1
ATOM 2342 C CA . ILE B 1 10 ? 4.047 -29.828 -7.363 1 98.81 10 ILE B CA 1
ATOM 2343 C C . ILE B 1 10 ? 4.832 -28.734 -6.641 1 98.81 10 ILE B C 1
ATOM 2345 O O . ILE B 1 10 ? 5.133 -28.859 -5.449 1 98.81 10 ILE B O 1
ATOM 2349 N N . VAL B 1 11 ? 5.191 -27.672 -7.375 1 98.5 11 VAL B N 1
ATOM 2350 C CA . VAL B 1 11 ? 5.797 -26.484 -6.801 1 98.5 11 VAL B CA 1
ATOM 2351 C C . VAL B 1 11 ? 4.703 -25.5 -6.391 1 98.5 11 VAL B C 1
ATOM 2353 O O . VAL B 1 11 ? 3.793 -25.203 -7.172 1 98.5 11 VAL B O 1
ATOM 2356 N N . GLY B 1 12 ? 4.789 -24.953 -5.191 1 97.44 12 GLY B N 1
ATOM 2357 C CA . GLY B 1 12 ? 3.697 -24.172 -4.652 1 97.44 12 GLY B CA 1
ATOM 2358 C C . GLY B 1 12 ? 2.58 -25 -4.062 1 97.44 12 GLY B C 1
ATOM 2359 O O . GLY B 1 12 ? 1.413 -24.609 -4.098 1 97.44 12 GLY B O 1
ATOM 2360 N N . ALA B 1 13 ? 2.91 -26.078 -3.459 1 97.56 13 ALA B N 1
ATOM 2361 C CA . ALA B 1 13 ? 1.958 -27.109 -3.062 1 97.56 13 ALA B CA 1
ATOM 2362 C C . ALA B 1 13 ? 1.065 -26.625 -1.924 1 97.56 13 ALA B C 1
ATOM 2364 O O . ALA B 1 13 ? -0.088 -27.047 -1.81 1 97.56 13 ALA B O 1
ATOM 2365 N N . THR B 1 14 ? 1.568 -25.734 -1.122 1 95.25 14 THR B N 1
ATOM 2366 C CA . THR B 1 14 ? 0.819 -25.328 0.058 1 95.25 14 THR B CA 1
ATOM 2367 C C . THR B 1 14 ? -0.062 -24.109 -0.261 1 95.25 14 THR B C 1
ATOM 2369 O O . THR B 1 14 ? -0.827 -23.656 0.59 1 95.25 14 THR B O 1
ATOM 2372 N N . GLY B 1 15 ? 0.102 -23.641 -1.44 1 94.88 15 GLY B N 1
ATOM 2373 C CA . GLY B 1 15 ? -0.72 -22.516 -1.847 1 94.88 15 GLY B CA 1
ATOM 2374 C C . GLY B 1 15 ? -2.09 -22.922 -2.355 1 94.88 15 GLY B C 1
ATOM 2375 O O . GLY B 1 15 ? -2.416 -24.109 -2.385 1 94.88 15 GLY B O 1
ATOM 2376 N N . ARG B 1 16 ? -2.9 -21.969 -2.76 1 91.5 16 ARG B N 1
ATOM 2377 C CA . ARG B 1 16 ? -4.285 -22.172 -3.168 1 91.5 16 ARG B CA 1
ATOM 2378 C C . ARG B 1 16 ? -4.371 -23.031 -4.422 1 91.5 16 ARG B C 1
ATOM 2380 O O . ARG B 1 16 ? -5.102 -24.031 -4.453 1 91.5 16 ARG B O 1
ATOM 2387 N N . THR B 1 17 ? -3.588 -22.641 -5.391 1 97 17 THR B N 1
ATOM 2388 C CA . THR B 1 17 ? -3.68 -23.375 -6.648 1 97 17 THR B CA 1
ATOM 2389 C C . THR B 1 17 ? -2.98 -24.719 -6.543 1 97 17 THR B C 1
ATOM 2391 O O . THR B 1 17 ? -3.408 -25.703 -7.16 1 97 17 THR B O 1
ATOM 2394 N N . GLY B 1 18 ? -1.85 -24.812 -5.754 1 98 18 GLY B N 1
ATOM 2395 C CA . GLY B 1 18 ? -1.188 -26.094 -5.527 1 98 18 GLY B CA 1
ATOM 2396 C C . GLY B 1 18 ? -2.076 -27.109 -4.836 1 98 18 GLY B C 1
ATOM 2397 O O . GLY B 1 18 ? -2.191 -28.25 -5.293 1 98 18 GLY B O 1
ATOM 2398 N N . THR B 1 19 ? -2.734 -26.656 -3.793 1 97 19 THR B N 1
ATOM 2399 C CA . THR B 1 19 ? -3.617 -27.562 -3.055 1 97 19 THR B CA 1
ATOM 2400 C C . THR B 1 19 ? -4.805 -27.984 -3.916 1 97 19 THR B C 1
ATOM 2402 O O . THR B 1 19 ? -5.215 -29.141 -3.889 1 97 19 THR B O 1
ATOM 2405 N N . ALA B 1 20 ? -5.363 -27.062 -4.68 1 97.44 20 ALA B N 1
ATOM 2406 C CA . ALA B 1 20 ? -6.469 -27.375 -5.582 1 97.44 20 ALA B CA 1
ATOM 2407 C C . ALA B 1 20 ? -6.047 -28.406 -6.625 1 97.44 20 ALA B C 1
ATOM 2409 O O . ALA B 1 20 ? -6.816 -29.312 -6.965 1 97.44 20 ALA B O 1
ATOM 2410 N N . THR B 1 21 ? -4.848 -28.25 -7.102 1 98.75 21 THR B N 1
ATOM 2411 C CA . THR B 1 21 ? -4.32 -29.188 -8.086 1 98.75 21 THR B CA 1
ATOM 2412 C C . THR B 1 21 ? -4.148 -30.578 -7.477 1 98.75 21 THR B C 1
ATOM 2414 O O . THR B 1 21 ? -4.539 -31.578 -8.078 1 98.75 21 THR B O 1
ATOM 2417 N N . ILE B 1 22 ? -3.596 -30.609 -6.273 1 98.56 22 ILE B N 1
ATOM 2418 C CA . ILE B 1 22 ? -3.406 -31.875 -5.574 1 98.56 22 ILE B CA 1
ATOM 2419 C C . ILE B 1 22 ? -4.758 -32.562 -5.363 1 98.56 22 ILE B C 1
ATOM 2421 O O . ILE B 1 22 ? -4.914 -33.75 -5.656 1 98.56 22 ILE B O 1
ATOM 2425 N N . THR B 1 23 ? -5.742 -31.797 -4.934 1 97.19 23 THR B N 1
ATOM 2426 C CA . THR B 1 23 ? -7.082 -32.312 -4.719 1 97.19 23 THR B CA 1
ATOM 2427 C C . THR B 1 23 ? -7.656 -32.875 -6.012 1 97.19 23 THR B C 1
ATOM 2429 O O . THR B 1 23 ? -8.18 -34 -6.031 1 97.19 23 THR B O 1
ATOM 2432 N N . ALA B 1 24 ? -7.543 -32.156 -7.086 1 97.81 24 ALA B N 1
ATOM 2433 C CA . ALA B 1 24 ? -8.07 -32.594 -8.375 1 97.81 24 ALA B CA 1
ATOM 2434 C C . ALA B 1 24 ? -7.363 -33.844 -8.867 1 97.81 24 ALA B C 1
ATOM 2436 O O . ALA B 1 24 ? -8.008 -34.75 -9.406 1 97.81 24 ALA B O 1
ATOM 2437 N N . LEU B 1 25 ? -6.066 -33.938 -8.711 1 98.31 25 LEU B N 1
ATOM 2438 C CA . LEU B 1 25 ? -5.293 -35.094 -9.141 1 98.31 25 LEU B CA 1
ATOM 2439 C C . LEU B 1 25 ? -5.727 -36.344 -8.398 1 98.31 25 LEU B C 1
ATOM 2441 O O . LEU B 1 25 ? -5.832 -37.438 -8.984 1 98.31 25 LEU B O 1
ATOM 2445 N N . LEU B 1 26 ? -5.996 -36.188 -7.129 1 97 26 LEU B N 1
ATOM 2446 C CA . LEU B 1 26 ? -6.277 -37.344 -6.273 1 97 26 LEU B CA 1
ATOM 2447 C C . LEU B 1 26 ? -7.703 -37.844 -6.492 1 97 26 LEU B C 1
ATOM 2449 O O . LEU B 1 26 ? -8.047 -38.938 -6.07 1 97 26 LEU B O 1
ATOM 2453 N N . THR B 1 27 ? -8.523 -37.062 -7.145 1 94.12 27 THR B N 1
ATOM 2454 C CA . THR B 1 27 ? -9.891 -37.469 -7.453 1 94.12 27 THR B CA 1
ATOM 2455 C C . THR B 1 27 ? -9.914 -38.312 -8.734 1 94.12 27 THR B C 1
ATOM 2457 O O . THR B 1 27 ? -10.938 -38.906 -9.062 1 94.12 27 THR B O 1
ATOM 2460 N N . HIS B 1 28 ? -8.805 -38.344 -9.422 1 92.56 28 HIS B N 1
ATOM 2461 C CA . HIS B 1 28 ? -8.719 -39.156 -10.625 1 92.56 28 HIS B CA 1
ATOM 2462 C C . HIS B 1 28 ? -8.797 -40.625 -10.281 1 92.56 28 HIS B C 1
ATOM 2464 O O . HIS B 1 28 ? -8.305 -41.062 -9.234 1 92.56 28 HIS B O 1
ATOM 2470 N N . PRO B 1 29 ? -9.391 -41.438 -11.211 1 91.94 29 PRO B N 1
ATOM 2471 C CA . PRO B 1 29 ? -9.516 -42.875 -10.93 1 91.94 29 PRO B CA 1
ATOM 2472 C C . PRO B 1 29 ? -8.164 -43.531 -10.688 1 91.94 29 PRO B C 1
ATOM 2474 O O . PRO B 1 29 ? -8.062 -44.438 -9.867 1 91.94 29 PRO B O 1
ATOM 2477 N N . ASN B 1 30 ? -7.16 -43.156 -11.43 1 92.56 30 ASN B N 1
ATOM 2478 C CA . ASN B 1 30 ? -5.785 -43.625 -11.25 1 92.56 30 ASN B CA 1
ATOM 2479 C C . ASN B 1 30 ? -4.855 -42.469 -10.883 1 92.56 30 ASN B C 1
ATOM 2481 O O . ASN B 1 30 ? -4.094 -42 -11.719 1 92.56 30 ASN B O 1
ATOM 2485 N N . PRO B 1 31 ? -4.855 -42.094 -9.641 1 95.56 31 PRO B N 1
ATOM 2486 C CA . PRO B 1 31 ? -4.086 -40.938 -9.25 1 95.56 31 PRO B CA 1
ATOM 2487 C C . PRO B 1 31 ? -2.576 -41.125 -9.367 1 95.56 31 PRO B C 1
ATOM 2489 O O . PRO B 1 31 ? -2.084 -42.25 -9.102 1 95.56 31 PRO B O 1
ATOM 2492 N N . PRO B 1 32 ? -1.888 -40.156 -9.734 1 97.5 32 PRO B N 1
ATOM 2493 C CA . PRO B 1 32 ? -0.427 -40.25 -9.766 1 97.5 32 PRO B CA 1
ATOM 2494 C C . PRO B 1 32 ? 0.2 -40.156 -8.375 1 97.5 32 PRO B C 1
ATOM 2496 O O . PRO B 1 32 ? -0.495 -39.875 -7.398 1 97.5 32 PRO B O 1
ATOM 2499 N N . GLN B 1 33 ? 1.447 -40.531 -8.352 1 97.38 33 GLN B N 1
ATOM 2500 C CA . GLN B 1 33 ? 2.23 -40.156 -7.176 1 97.38 33 GLN B CA 1
ATOM 2501 C C . GLN B 1 33 ? 2.512 -38.656 -7.137 1 97.38 33 GLN B C 1
ATOM 2503 O O . GLN B 1 33 ? 2.857 -38.062 -8.156 1 97.38 33 GLN B O 1
ATOM 2508 N N . ILE B 1 34 ? 2.311 -38.094 -5.941 1 98.5 34 ILE B N 1
ATOM 2509 C CA . ILE B 1 34 ? 2.459 -36.656 -5.848 1 98.5 34 ILE B CA 1
ATOM 2510 C C . ILE B 1 34 ? 3.598 -36.312 -4.891 1 98.5 34 ILE B C 1
ATOM 2512 O O . ILE B 1 34 ? 3.6 -36.75 -3.738 1 98.5 34 ILE B O 1
ATOM 2516 N N . CYS B 1 35 ? 4.559 -35.594 -5.402 1 98.25 35 CYS B N 1
ATOM 2517 C CA . CYS B 1 35 ? 5.605 -34.969 -4.602 1 98.25 35 CYS B CA 1
ATOM 2518 C C . CYS B 1 35 ? 5.32 -33.5 -4.387 1 98.25 35 CYS B C 1
ATOM 2520 O O . CYS B 1 35 ? 5.375 -32.688 -5.328 1 98.25 35 CYS B O 1
ATOM 2522 N N . ALA B 1 36 ? 5.027 -33.125 -3.17 1 98.56 36 ALA B N 1
ATOM 2523 C CA . ALA B 1 36 ? 4.758 -31.734 -2.818 1 98.56 36 ALA B CA 1
ATOM 2524 C C . ALA B 1 36 ? 6.023 -31.031 -2.342 1 98.56 36 ALA B C 1
ATOM 2526 O O . ALA B 1 36 ? 6.547 -31.344 -1.269 1 98.56 36 ALA B O 1
ATOM 2527 N N . LEU B 1 37 ? 6.504 -30.094 -3.111 1 98.06 37 LEU B N 1
ATOM 2528 C CA . LEU B 1 37 ? 7.734 -29.391 -2.781 1 98.06 37 LEU B CA 1
ATOM 2529 C C . LEU B 1 37 ? 7.48 -28.328 -1.713 1 98.06 37 LEU B C 1
ATOM 2531 O O . LEU B 1 37 ? 6.5 -27.578 -1.79 1 98.06 37 LEU B O 1
ATOM 2535 N N . THR B 1 38 ? 8.242 -28.328 -0.741 1 96.81 38 THR B N 1
ATOM 2536 C CA . THR B 1 38 ? 8.195 -27.312 0.305 1 96.81 38 THR B CA 1
ATOM 2537 C C . THR B 1 38 ? 9.594 -27.047 0.851 1 96.81 38 THR B C 1
ATOM 2539 O O . THR B 1 38 ? 10.461 -27.922 0.822 1 96.81 38 THR B O 1
ATOM 2542 N N . ARG B 1 39 ? 9.844 -25.844 1.271 1 91.94 39 ARG B N 1
ATOM 2543 C CA . ARG B 1 39 ? 11.125 -25.469 1.874 1 91.94 39 ARG B CA 1
ATOM 2544 C C . ARG B 1 39 ? 11.219 -25.984 3.309 1 91.94 39 ARG B C 1
ATOM 2546 O O . ARG B 1 39 ? 12.32 -26.141 3.842 1 91.94 39 ARG B O 1
ATOM 2553 N N . SER B 1 40 ? 9.93 -26.234 3.891 1 94.38 40 SER B N 1
ATOM 2554 C CA . SER B 1 40 ? 9.852 -26.625 5.293 1 94.38 40 SER B CA 1
ATOM 2555 C C . SER B 1 40 ? 8.781 -27.703 5.512 1 94.38 40 SER B C 1
ATOM 2557 O O . SER B 1 40 ? 7.66 -27.391 5.918 1 94.38 40 SER B O 1
ATOM 2559 N N . PRO B 1 41 ? 9.141 -28.922 5.469 1 95.5 41 PRO B N 1
ATOM 2560 C CA . PRO B 1 41 ? 8.172 -30.016 5.602 1 95.5 41 PRO B CA 1
ATOM 2561 C C . PRO B 1 41 ? 7.512 -30.062 6.98 1 95.5 41 PRO B C 1
ATOM 2563 O O . PRO B 1 41 ? 6.398 -30.562 7.121 1 95.5 41 PRO B O 1
ATOM 2566 N N . SER B 1 42 ? 8.133 -29.453 7.961 1 96 42 SER B N 1
ATOM 2567 C CA . SER B 1 42 ? 7.602 -29.5 9.32 1 96 42 SER B CA 1
ATOM 2568 C C . SER B 1 42 ? 6.707 -28.297 9.602 1 96 42 SER B C 1
ATOM 2570 O O . SER B 1 42 ? 6.125 -28.188 10.68 1 96 42 SER B O 1
ATOM 2572 N N . SER B 1 43 ? 6.625 -27.375 8.609 1 94.75 43 SER B N 1
ATOM 2573 C CA . SER B 1 43 ? 5.801 -26.188 8.82 1 94.75 43 SER B CA 1
ATOM 2574 C C . SER B 1 43 ? 4.332 -26.562 8.992 1 94.75 43 SER B C 1
ATOM 2576 O O . SER B 1 43 ? 3.881 -27.578 8.477 1 94.75 43 SER B O 1
ATOM 2578 N N . PRO B 1 44 ? 3.596 -25.703 9.719 1 91.69 44 PRO B N 1
ATOM 2579 C CA . PRO B 1 44 ? 2.168 -25.969 9.906 1 91.69 44 PRO B CA 1
ATOM 2580 C C . PRO B 1 44 ? 1.416 -26.109 8.586 1 91.69 44 PRO B C 1
ATOM 2582 O O . PRO B 1 44 ? 0.555 -26.984 8.453 1 91.69 44 PRO B O 1
ATOM 2585 N N . LYS B 1 45 ? 1.759 -25.359 7.648 1 93.38 45 LYS B N 1
ATOM 2586 C CA . LYS B 1 45 ? 1.074 -25.438 6.359 1 93.38 45 LYS B CA 1
ATOM 2587 C C . LYS B 1 45 ? 1.372 -26.75 5.648 1 93.38 45 LYS B C 1
ATOM 2589 O O . LYS B 1 45 ? 0.473 -27.359 5.074 1 93.38 45 LYS B O 1
ATOM 2594 N N . ALA B 1 46 ? 2.615 -27.141 5.645 1 96.25 46 ALA B N 1
ATOM 2595 C CA . ALA B 1 46 ? 2.998 -28.391 5.012 1 96.25 46 ALA B CA 1
ATOM 2596 C C . ALA B 1 46 ? 2.338 -29.578 5.703 1 96.25 46 ALA B C 1
ATOM 2598 O O . ALA B 1 46 ? 1.82 -30.484 5.043 1 96.25 46 ALA B O 1
ATOM 2599 N N . GLN B 1 47 ? 2.312 -29.516 6.98 1 96.31 47 GLN B N 1
ATOM 2600 C CA . GLN B 1 47 ? 1.708 -30.594 7.738 1 96.31 47 GLN B CA 1
ATOM 2601 C C . GLN B 1 47 ? 0.195 -30.641 7.543 1 96.31 47 GLN B C 1
ATOM 2603 O O . GLN B 1 47 ? -0.402 -31.719 7.48 1 96.31 47 GLN B O 1
ATOM 2608 N N . ALA B 1 48 ? -0.408 -29.469 7.457 1 94.12 48 ALA B N 1
ATOM 2609 C CA . ALA B 1 48 ? -1.842 -29.406 7.18 1 94.12 48 ALA B CA 1
ATOM 2610 C C . ALA B 1 48 ? -2.166 -30.031 5.828 1 94.12 48 ALA B C 1
ATOM 2612 O O . ALA B 1 48 ? -3.166 -30.734 5.691 1 94.12 48 ALA B O 1
ATOM 2613 N N . LEU B 1 49 ? -1.321 -29.766 4.895 1 96.44 49 LEU B N 1
ATOM 2614 C CA . LEU B 1 49 ? -1.494 -30.359 3.574 1 96.44 49 LEU B CA 1
ATOM 2615 C C . LEU B 1 49 ? -1.39 -31.875 3.639 1 96.44 49 LEU B C 1
ATOM 2617 O O . LEU B 1 49 ? -2.23 -32.594 3.08 1 96.44 49 LEU B O 1
ATOM 2621 N N . LEU B 1 50 ? -0.429 -32.375 4.344 1 96.94 50 LEU B N 1
ATOM 2622 C CA . LEU B 1 50 ? -0.217 -33.812 4.488 1 96.94 50 LEU B CA 1
ATOM 2623 C C . LEU B 1 50 ? -1.388 -34.469 5.211 1 96.94 50 LEU B C 1
ATOM 2625 O O . LEU B 1 50 ? -1.817 -35.562 4.844 1 96.94 50 LEU B O 1
ATOM 2629 N N . ASN B 1 51 ? -1.881 -33.781 6.219 1 95.44 51 ASN B N 1
ATOM 2630 C CA . ASN B 1 51 ? -3.018 -34.312 6.969 1 95.44 51 ASN B CA 1
ATOM 2631 C C . ASN B 1 51 ? -4.266 -34.406 6.098 1 95.44 51 ASN B C 1
ATOM 2633 O O . ASN B 1 51 ? -5.039 -35.375 6.219 1 95.44 51 ASN B O 1
ATOM 2637 N N . SER B 1 52 ? -4.441 -33.438 5.27 1 94.5 52 SER B N 1
ATOM 2638 C CA . SER B 1 52 ? -5.602 -33.406 4.387 1 94.5 52 SER B CA 1
ATOM 2639 C C . SER B 1 52 ? -5.441 -34.406 3.242 1 94.5 52 SER B C 1
ATOM 2641 O O . SER B 1 52 ? -6.43 -34.938 2.717 1 94.5 52 SER B O 1
ATOM 2643 N N . HIS B 1 53 ? -4.18 -34.625 2.865 1 97.12 53 HIS B N 1
ATOM 2644 C CA . HIS B 1 53 ? -3.848 -35.562 1.778 1 97.12 53 HIS B CA 1
ATOM 2645 C C . HIS B 1 53 ? -2.717 -36.5 2.178 1 97.12 53 HIS B C 1
ATOM 2647 O O . HIS B 1 53 ? -1.584 -36.344 1.715 1 97.12 53 HIS B O 1
ATOM 2653 N N . PRO B 1 54 ? -3.074 -37.594 2.838 1 95.44 54 PRO B N 1
ATOM 2654 C CA . PRO B 1 54 ? -2.039 -38.438 3.43 1 95.44 54 PRO B CA 1
ATOM 2655 C C . PRO B 1 54 ? -1.257 -39.219 2.385 1 95.44 54 PRO B C 1
ATOM 2657 O O . PRO B 1 54 ? -0.186 -39.75 2.684 1 95.44 54 PRO B O 1
ATOM 2660 N N . SER B 1 55 ? -1.761 -39.312 1.197 1 96.81 55 SER B N 1
ATOM 2661 C CA . SER B 1 55 ? -1.119 -40.125 0.175 1 96.81 55 SER B CA 1
ATOM 2662 C C . SER B 1 55 ? 0.012 -39.375 -0.511 1 96.81 55 SER B C 1
ATOM 2664 O O . SER B 1 55 ? 0.785 -39.969 -1.273 1 96.81 55 SER B O 1
ATOM 2666 N N . ILE B 1 56 ? 0.202 -38.062 -0.242 1 98.06 56 ILE B N 1
ATOM 2667 C CA . ILE B 1 56 ? 1.252 -37.312 -0.918 1 98.06 56 ILE B CA 1
ATOM 2668 C C . ILE B 1 56 ? 2.572 -37.469 -0.17 1 98.06 56 ILE B C 1
ATOM 2670 O O . ILE B 1 56 ? 2.594 -37.969 0.959 1 98.06 56 ILE B O 1
ATOM 2674 N N . THR B 1 57 ? 3.664 -37.156 -0.831 1 97.5 57 THR B N 1
ATOM 2675 C CA . THR B 1 57 ? 4.992 -37.125 -0.23 1 97.5 57 THR B CA 1
ATOM 2676 C C . THR B 1 57 ? 5.52 -35.688 -0.167 1 97.5 57 THR B C 1
ATOM 2678 O O . THR B 1 57 ? 5.559 -34.969 -1.182 1 97.5 57 THR B O 1
ATOM 2681 N N . LEU B 1 58 ? 5.898 -35.25 1.004 1 97.69 58 LEU B N 1
ATOM 2682 C CA . LEU B 1 58 ? 6.555 -33.938 1.118 1 97.69 58 LEU B CA 1
ATOM 2683 C C . LEU B 1 58 ? 8.023 -34.031 0.706 1 97.69 58 LEU B C 1
ATOM 2685 O O . LEU B 1 58 ? 8.742 -34.938 1.155 1 97.69 58 LEU B O 1
ATOM 2689 N N . VAL B 1 59 ? 8.438 -33.188 -0.168 1 97.12 59 VAL B N 1
ATOM 2690 C CA . VAL B 1 59 ? 9.82 -33.125 -0.639 1 97.12 59 VAL B CA 1
ATOM 2691 C C . VAL B 1 59 ? 10.445 -31.781 -0.257 1 97.12 59 VAL B C 1
ATOM 2693 O O . VAL B 1 59 ? 9.906 -30.719 -0.594 1 97.12 59 VAL B O 1
ATOM 2696 N N . LYS B 1 60 ? 11.555 -31.859 0.441 1 96.56 60 LYS B N 1
ATOM 2697 C CA . LYS B 1 60 ? 12.25 -30.625 0.829 1 96.56 60 LYS B CA 1
ATOM 2698 C C . LYS B 1 60 ? 13.062 -30.062 -0.334 1 96.56 60 LYS B C 1
ATOM 2700 O O . LYS B 1 60 ? 13.805 -30.797 -0.985 1 96.56 60 LYS B O 1
ATOM 2705 N N . GLY B 1 61 ? 12.859 -28.812 -0.583 1 96 61 GLY B N 1
ATOM 2706 C CA . GLY B 1 61 ? 13.648 -28.172 -1.622 1 96 61 GLY B CA 1
ATOM 2707 C C . GLY B 1 61 ? 13.242 -26.719 -1.877 1 96 61 GLY B C 1
ATOM 2708 O O . GLY B 1 61 ? 12.211 -26.266 -1.375 1 96 61 GLY B O 1
ATOM 2709 N N . ASP B 1 62 ? 14.094 -26.016 -2.613 1 95.88 62 ASP B N 1
ATOM 2710 C CA . ASP B 1 62 ? 13.906 -24.641 -3.041 1 95.88 62 ASP B CA 1
ATOM 2711 C C . ASP B 1 62 ? 13.93 -24.516 -4.562 1 95.88 62 ASP B C 1
ATOM 2713 O O . ASP B 1 62 ? 14.906 -24.906 -5.203 1 95.88 62 ASP B O 1
ATOM 2717 N N . PRO B 1 63 ? 12.852 -23.969 -5.07 1 96.38 63 PRO B N 1
ATOM 2718 C CA . PRO B 1 63 ? 12.836 -23.875 -6.531 1 96.38 63 PRO B CA 1
ATOM 2719 C C . PRO B 1 63 ? 13.953 -23 -7.082 1 96.38 63 PRO B C 1
ATOM 2721 O O . PRO B 1 63 ? 14.367 -23.156 -8.234 1 96.38 63 PRO B O 1
ATOM 2724 N N . ALA B 1 64 ? 14.469 -22.109 -6.293 1 96 64 ALA B N 1
ATOM 2725 C CA . ALA B 1 64 ? 15.555 -21.234 -6.742 1 96 64 ALA B CA 1
ATOM 2726 C C . ALA B 1 64 ? 16.891 -21.953 -6.695 1 96 64 ALA B C 1
ATOM 2728 O O . ALA B 1 64 ? 17.891 -21.484 -7.262 1 96 64 ALA B O 1
ATOM 2729 N N . SER B 1 65 ? 16.953 -23.047 -5.957 1 95.69 65 SER B N 1
ATOM 2730 C CA . SER B 1 65 ? 18.109 -23.938 -5.887 1 95.69 65 SER B CA 1
ATOM 2731 C C . SER B 1 65 ? 17.688 -25.406 -6.043 1 95.69 65 SER B C 1
ATOM 2733 O O . SER B 1 65 ? 17.828 -26.188 -5.109 1 95.69 65 SER B O 1
ATOM 2735 N N . PRO B 1 66 ? 17.312 -25.812 -7.289 1 95.25 66 PRO B N 1
ATOM 2736 C CA . PRO B 1 66 ? 16.531 -27.047 -7.492 1 95.25 66 PRO B CA 1
ATOM 2737 C C . PRO B 1 66 ? 17.406 -28.266 -7.703 1 95.25 66 PRO B C 1
ATOM 2739 O O . PRO B 1 66 ? 16.891 -29.375 -7.875 1 95.25 66 PRO B O 1
ATOM 2742 N N . ALA B 1 67 ? 18.656 -28.266 -7.715 1 89.19 67 ALA B N 1
ATOM 2743 C CA . ALA B 1 67 ? 19.547 -29.359 -8.117 1 89.19 67 ALA B CA 1
ATOM 2744 C C . ALA B 1 67 ? 19.25 -30.625 -7.32 1 89.19 67 ALA B C 1
ATOM 2746 O O . ALA B 1 67 ? 19.172 -31.719 -7.891 1 89.19 67 ALA B O 1
ATOM 2747 N N . SER B 1 68 ? 19.078 -30.516 -6.07 1 92.38 68 SER B N 1
ATOM 2748 C CA . SER B 1 68 ? 18.891 -31.672 -5.211 1 92.38 68 SER B CA 1
ATOM 2749 C C . SER B 1 68 ? 17.531 -32.312 -5.441 1 92.38 68 SER B C 1
ATOM 2751 O O . SER B 1 68 ? 17.359 -33.531 -5.199 1 92.38 68 SER B O 1
ATOM 2753 N N . ILE B 1 69 ? 16.594 -31.594 -5.922 1 95.38 69 ILE B N 1
ATOM 2754 C CA . ILE B 1 69 ? 15.242 -32.094 -6.121 1 95.38 69 ILE B CA 1
ATOM 2755 C C . ILE B 1 69 ? 15.242 -33.188 -7.18 1 95.38 69 ILE B C 1
ATOM 2757 O O . ILE B 1 69 ? 14.789 -34.312 -6.926 1 95.38 69 ILE B O 1
ATOM 2761 N N . PHE B 1 70 ? 15.836 -32.969 -8.32 1 95.31 70 PHE B N 1
ATOM 2762 C CA . PHE B 1 70 ? 15.766 -33.875 -9.453 1 95.31 70 PHE B CA 1
ATOM 2763 C C . PHE B 1 70 ? 16.797 -35 -9.32 1 95.31 70 PHE B C 1
ATOM 2765 O O . PHE B 1 70 ? 16.594 -36.094 -9.859 1 95.31 70 PHE B O 1
ATOM 2772 N N . ALA B 1 71 ? 17.859 -34.719 -8.547 1 93.75 71 ALA B N 1
ATOM 2773 C CA . ALA B 1 71 ? 18.812 -35.781 -8.258 1 93.75 71 ALA B CA 1
ATOM 2774 C C . ALA B 1 71 ? 18.203 -36.875 -7.375 1 93.75 71 ALA B C 1
ATOM 2776 O O . ALA B 1 71 ? 18.5 -38.062 -7.531 1 93.75 71 ALA B O 1
ATOM 2777 N N . SER B 1 72 ? 17.328 -36.469 -6.523 1 93.62 72 SER B N 1
ATOM 2778 C CA . SER B 1 72 ? 16.719 -37.375 -5.566 1 93.62 72 SER B CA 1
ATOM 2779 C C . SER B 1 72 ? 15.469 -38.031 -6.145 1 93.62 72 SER B C 1
ATOM 2781 O O . SER B 1 72 ? 15 -39.062 -5.621 1 93.62 72 SER B O 1
ATOM 2783 N N . HIS B 1 73 ? 14.922 -37.5 -7.215 1 94.06 73 HIS B N 1
ATOM 2784 C CA . HIS B 1 73 ? 13.695 -38 -7.836 1 94.06 73 HIS B CA 1
ATOM 2785 C C . HIS B 1 73 ? 13.82 -38.031 -9.359 1 94.06 73 HIS B C 1
ATOM 2787 O O . HIS B 1 73 ? 13.125 -37.281 -10.055 1 94.06 73 HIS B O 1
ATOM 2793 N N . ALA B 1 74 ? 14.453 -38.969 -9.859 1 91.75 74 ALA B N 1
ATOM 2794 C CA . ALA B 1 74 ? 14.789 -39.062 -11.273 1 91.75 74 ALA B CA 1
ATOM 2795 C C . ALA B 1 74 ? 13.586 -39.5 -12.094 1 91.75 74 ALA B C 1
ATOM 2797 O O . ALA B 1 74 ? 13.586 -39.406 -13.32 1 91.75 74 ALA B O 1
ATOM 2798 N N . ASP B 1 75 ? 12.586 -40 -11.445 1 95.38 75 ASP B N 1
ATOM 2799 C CA . ASP B 1 75 ? 11.453 -40.594 -12.148 1 95.38 75 ASP B CA 1
ATOM 2800 C C . ASP B 1 75 ? 10.273 -39.594 -12.203 1 95.38 75 ASP B C 1
ATOM 2802 O O . ASP B 1 75 ? 9.156 -40 -12.531 1 95.38 75 ASP B O 1
ATOM 2806 N N . ILE B 1 76 ? 10.523 -38.344 -11.938 1 97 76 ILE B N 1
ATOM 2807 C CA . ILE B 1 76 ? 9.484 -37.344 -12.078 1 97 76 ILE B CA 1
ATOM 2808 C C . ILE B 1 76 ? 9.094 -37.188 -13.547 1 97 76 ILE B C 1
ATOM 2810 O O . ILE B 1 76 ? 9.953 -36.969 -14.406 1 97 76 ILE B O 1
ATOM 2814 N N . SER B 1 77 ? 7.824 -37.344 -13.766 1 97.5 77 SER B N 1
ATOM 2815 C CA . SER B 1 77 ? 7.363 -37.312 -15.148 1 97.5 77 SER B CA 1
ATOM 2816 C C . SER B 1 77 ? 6.785 -35.969 -15.523 1 97.5 77 SER B C 1
ATOM 2818 O O . SER B 1 77 ? 6.602 -35.656 -16.703 1 97.5 77 SER B O 1
ATOM 2820 N N . ALA B 1 78 ? 6.41 -35.188 -14.531 1 98.69 78 ALA B N 1
ATOM 2821 C CA . ALA B 1 78 ? 5.875 -33.875 -14.82 1 98.69 78 ALA B CA 1
ATOM 2822 C C . ALA B 1 78 ? 6.043 -32.938 -13.617 1 98.69 78 ALA B C 1
ATOM 2824 O O . ALA B 1 78 ? 6.156 -33.406 -12.484 1 98.69 78 ALA B O 1
ATOM 2825 N N . VAL B 1 79 ? 6.094 -31.609 -13.875 1 98.81 79 VAL B N 1
ATOM 2826 C CA . VAL B 1 79 ? 6.18 -30.562 -12.875 1 98.81 79 VAL B CA 1
ATOM 2827 C C . VAL B 1 79 ? 5.016 -29.578 -13.039 1 98.81 79 VAL B C 1
ATOM 2829 O O . VAL B 1 79 ? 4.711 -29.156 -14.148 1 98.81 79 VAL B O 1
ATOM 2832 N N . TYR B 1 80 ? 4.301 -29.344 -11.992 1 98.88 80 TYR B N 1
ATOM 2833 C CA . TYR B 1 80 ? 3.416 -28.188 -11.914 1 98.88 80 TYR B CA 1
ATOM 2834 C C . TYR B 1 80 ? 4.098 -27.031 -11.188 1 98.88 80 TYR B C 1
ATOM 2836 O O . TYR B 1 80 ? 4.398 -27.125 -9.992 1 98.88 80 TYR B O 1
ATOM 2844 N N . LEU B 1 81 ? 4.309 -25.922 -11.898 1 98.88 81 LEU B N 1
ATOM 2845 C CA . LEU B 1 81 ? 5.16 -24.844 -11.43 1 98.88 81 LEU B CA 1
ATOM 2846 C C . LEU B 1 81 ? 4.332 -23.609 -11.102 1 98.88 81 LEU B C 1
ATOM 2848 O O . LEU B 1 81 ? 3.807 -22.953 -12.008 1 98.88 81 LEU B O 1
ATOM 2852 N N . VAL B 1 82 ? 4.18 -23.266 -9.812 1 98.44 82 VAL B N 1
ATOM 2853 C CA . VAL B 1 82 ? 3.551 -22.062 -9.305 1 98.44 82 VAL B CA 1
ATOM 2854 C C . VAL B 1 82 ? 4.613 -21.125 -8.727 1 98.44 82 VAL B C 1
ATOM 2856 O O . VAL B 1 82 ? 5.488 -21.562 -7.973 1 98.44 82 VAL B O 1
ATOM 2859 N N . THR B 1 83 ? 4.594 -19.859 -9.133 1 96.81 83 THR B N 1
ATOM 2860 C CA . THR B 1 83 ? 5.539 -18.875 -8.602 1 96.81 83 THR B CA 1
ATOM 2861 C C . THR B 1 83 ? 4.805 -17.797 -7.816 1 96.81 83 THR B C 1
ATOM 2863 O O . THR B 1 83 ? 3.588 -17.641 -7.941 1 96.81 83 THR B O 1
ATOM 2866 N N . VAL B 1 84 ? 5.578 -17.125 -6.988 1 92.19 84 VAL B N 1
ATOM 2867 C CA . VAL B 1 84 ? 5.035 -16.047 -6.168 1 92.19 84 VAL B CA 1
ATOM 2868 C C . VAL B 1 84 ? 5.734 -14.734 -6.504 1 92.19 84 VAL B C 1
ATOM 2870 O O . VAL B 1 84 ? 6.953 -14.625 -6.367 1 92.19 84 VAL B O 1
ATOM 2873 N N . PRO B 1 85 ? 4.926 -13.766 -6.863 1 90.88 85 PRO B N 1
ATOM 2874 C CA . PRO B 1 85 ? 5.535 -12.453 -7.098 1 90.88 85 PRO B CA 1
ATOM 2875 C C . PRO B 1 85 ? 6.105 -11.836 -5.824 1 90.88 85 PRO B C 1
ATOM 2877 O O . PRO B 1 85 ? 5.562 -12.039 -4.734 1 90.88 85 PRO B O 1
ATOM 2880 N N . PRO B 1 86 ? 7.25 -11.094 -5.934 1 89.44 86 PRO B N 1
ATOM 2881 C CA . PRO B 1 86 ? 7.957 -10.695 -7.152 1 89.44 86 PRO B CA 1
ATOM 2882 C C . PRO B 1 86 ? 9.086 -11.656 -7.516 1 89.44 86 PRO B C 1
ATOM 2884 O O . PRO B 1 86 ? 9.992 -11.289 -8.273 1 89.44 86 PRO B O 1
ATOM 2887 N N . ALA B 1 87 ? 9.07 -12.773 -7.031 1 91.69 87 ALA B N 1
ATOM 2888 C CA . ALA B 1 87 ? 10.188 -13.703 -7.191 1 91.69 87 ALA B CA 1
ATOM 2889 C C . ALA B 1 87 ? 9.938 -14.664 -8.352 1 91.69 87 ALA B C 1
ATOM 2891 O O . ALA B 1 87 ? 10.562 -15.719 -8.43 1 91.69 87 ALA B O 1
ATOM 2892 N N . ASP B 1 88 ? 9.094 -14.312 -9.25 1 96.06 88 ASP B N 1
ATOM 2893 C CA . ASP B 1 88 ? 8.656 -15.227 -10.297 1 96.06 88 ASP B CA 1
ATOM 2894 C C . ASP B 1 88 ? 9.844 -15.781 -11.07 1 96.06 88 ASP B C 1
ATOM 2896 O O . ASP B 1 88 ? 10.031 -17 -11.148 1 96.06 88 ASP B O 1
ATOM 2900 N N . GLU B 1 89 ? 10.672 -14.953 -11.539 1 97.25 89 GLU B N 1
ATOM 2901 C CA . GLU B 1 89 ? 11.789 -15.391 -12.367 1 97.25 89 GLU B CA 1
ATOM 2902 C C . GLU B 1 89 ? 12.836 -16.141 -11.539 1 97.25 89 GLU B C 1
ATOM 2904 O O . GLU B 1 89 ? 13.375 -17.156 -11.984 1 97.25 89 GLU B O 1
ATOM 2909 N N . ALA B 1 90 ? 13.078 -15.641 -10.367 1 96.44 90 ALA B N 1
ATOM 2910 C CA . ALA B 1 90 ? 14.078 -16.25 -9.492 1 96.44 90 ALA B CA 1
ATOM 2911 C C . ALA B 1 90 ? 13.688 -17.672 -9.117 1 96.44 90 ALA B C 1
ATOM 2913 O O . ALA B 1 90 ? 14.555 -18.531 -8.914 1 96.44 90 ALA B O 1
ATOM 2914 N N . GLN B 1 91 ? 12.461 -17.922 -9.109 1 97.31 91 GLN B N 1
ATOM 2915 C CA . GLN B 1 91 ? 11.969 -19.25 -8.758 1 97.31 91 GLN B CA 1
ATOM 2916 C C . GLN B 1 91 ? 11.844 -20.141 -9.984 1 97.31 91 GLN B C 1
ATOM 2918 O O . GLN B 1 91 ? 12.273 -21.297 -9.969 1 97.31 91 GLN B O 1
ATOM 2923 N N . ALA B 1 92 ? 11.383 -19.594 -11.031 1 98.62 92 ALA B N 1
ATOM 2924 C CA . ALA B 1 92 ? 10.961 -20.406 -12.18 1 98.62 92 ALA B CA 1
ATOM 2925 C C . ALA B 1 92 ? 12.156 -20.781 -13.055 1 98.62 92 ALA B C 1
ATOM 2927 O O . ALA B 1 92 ? 12.281 -21.922 -13.484 1 98.62 92 ALA B O 1
ATOM 2928 N N . ILE B 1 93 ? 13.016 -19.891 -13.297 1 98.5 93 ILE B N 1
ATOM 2929 C CA . ILE B 1 93 ? 14.055 -20.078 -14.312 1 98.5 93 ILE B CA 1
ATOM 2930 C C . ILE B 1 93 ? 14.992 -21.203 -13.891 1 98.5 93 ILE B C 1
ATOM 2932 O O . ILE B 1 93 ? 15.195 -22.156 -14.648 1 98.5 93 ILE B O 1
ATOM 2936 N N . PRO B 1 94 ? 15.516 -21.172 -12.633 1 98.38 94 PRO B N 1
ATOM 2937 C CA . PRO B 1 94 ? 16.375 -22.281 -12.242 1 98.38 94 PRO B CA 1
ATOM 2938 C C . PRO B 1 94 ? 15.656 -23.625 -12.25 1 98.38 94 PRO B C 1
ATOM 2940 O O . PRO B 1 94 ? 16.234 -24.641 -12.625 1 98.38 94 PRO B O 1
ATOM 2943 N N . LEU B 1 95 ? 14.414 -23.625 -11.867 1 98.62 95 LEU B N 1
ATOM 2944 C CA . LEU B 1 95 ? 13.656 -24.875 -11.805 1 98.62 95 LEU B CA 1
ATOM 2945 C C . LEU B 1 95 ? 13.398 -25.422 -13.195 1 98.62 95 LEU B C 1
ATOM 2947 O O . LEU B 1 95 ? 13.523 -26.641 -13.422 1 98.62 95 LEU B O 1
ATOM 2951 N N . ILE B 1 96 ? 13.047 -24.578 -14.109 1 98.75 96 ILE B N 1
ATOM 2952 C CA . ILE B 1 96 ? 12.812 -24.969 -15.492 1 98.75 96 ILE B CA 1
ATOM 2953 C C . ILE B 1 96 ? 14.094 -25.562 -16.078 1 98.75 96 ILE B C 1
ATOM 2955 O O . ILE B 1 96 ? 14.062 -26.656 -16.656 1 98.75 96 ILE B O 1
ATOM 2959 N N . ASP B 1 97 ? 15.195 -24.875 -15.875 1 98.56 97 ASP B N 1
ATOM 2960 C CA . ASP B 1 97 ? 16.469 -25.328 -16.406 1 98.56 97 ASP B CA 1
ATOM 2961 C C . ASP B 1 97 ? 16.844 -26.703 -15.852 1 98.56 97 ASP B C 1
ATOM 2963 O O . ASP B 1 97 ? 17.234 -27.594 -16.609 1 98.56 97 ASP B O 1
ATOM 2967 N N . ALA B 1 98 ? 16.672 -26.844 -14.594 1 98.19 98 ALA B N 1
ATOM 2968 C CA . ALA B 1 98 ? 17.031 -28.094 -13.938 1 98.19 98 ALA B CA 1
ATOM 2969 C C . ALA B 1 98 ? 16.125 -29.234 -14.406 1 98.19 98 ALA B C 1
ATOM 2971 O O . ALA B 1 98 ? 16.578 -30.359 -14.609 1 98.19 98 ALA B O 1
ATOM 2972 N N . ALA B 1 99 ? 14.828 -29 -14.555 1 98.38 99 ALA B N 1
ATOM 2973 C CA . ALA B 1 99 ? 13.883 -30.016 -15.008 1 98.38 99 ALA B CA 1
ATOM 2974 C C . ALA B 1 99 ? 14.219 -30.484 -16.422 1 98.38 99 ALA B C 1
ATOM 2976 O O . ALA B 1 99 ? 14.211 -31.688 -16.703 1 98.38 99 ALA B O 1
ATOM 2977 N N . ILE B 1 100 ? 14.523 -29.5 -17.281 1 98.12 100 ILE B N 1
ATOM 2978 C CA . ILE B 1 100 ? 14.844 -29.828 -18.672 1 98.12 100 ILE B CA 1
ATOM 2979 C C . ILE B 1 100 ? 16.156 -30.609 -18.719 1 98.12 100 ILE B C 1
ATOM 2981 O O . ILE B 1 100 ? 16.266 -31.609 -19.438 1 98.12 100 ILE B O 1
ATOM 2985 N N . ALA B 1 101 ? 17.125 -30.156 -17.938 1 97.06 101 ALA B N 1
ATOM 2986 C CA . ALA B 1 101 ? 18.406 -30.859 -17.875 1 97.06 101 ALA B CA 1
ATOM 2987 C C . ALA B 1 101 ? 18.219 -32.281 -17.391 1 97.06 101 ALA B C 1
ATOM 2989 O O . ALA B 1 101 ? 18.938 -33.188 -17.812 1 97.06 101 ALA B O 1
ATOM 2990 N N . SER B 1 102 ? 17.234 -32.5 -16.578 1 97.31 102 SER B N 1
ATOM 2991 C CA . SER B 1 102 ? 16.953 -33.812 -16.016 1 97.31 102 SER B CA 1
ATOM 2992 C C . SER B 1 102 ? 15.992 -34.594 -16.906 1 97.31 102 SER B C 1
ATOM 2994 O O . SER B 1 102 ? 15.531 -35.688 -16.531 1 97.31 102 SER B O 1
ATOM 2996 N N . ARG B 1 103 ? 15.555 -34.031 -18.031 1 97.19 103 ARG B N 1
ATOM 2997 C CA . ARG B 1 103 ? 14.742 -34.656 -19.078 1 97.19 103 ARG B CA 1
ATOM 2998 C C . ARG B 1 103 ? 13.328 -34.969 -18.562 1 97.19 103 ARG B C 1
ATOM 3000 O O . ARG B 1 103 ? 12.75 -36 -18.906 1 97.19 103 ARG B O 1
ATOM 3007 N N . VAL B 1 104 ? 12.836 -34.125 -17.703 1 97.88 104 VAL B N 1
ATOM 3008 C CA . VAL B 1 104 ? 11.43 -34.219 -17.312 1 97.88 104 VAL B CA 1
ATOM 3009 C C . VAL B 1 104 ? 10.547 -34.031 -18.547 1 97.88 104 VAL B C 1
ATOM 3011 O O . VAL B 1 104 ? 10.664 -33.062 -19.266 1 97.88 104 VAL B O 1
ATOM 3014 N N . PRO B 1 105 ? 9.602 -34.906 -18.781 1 98.19 105 PRO B N 1
ATOM 3015 C CA . PRO B 1 105 ? 8.867 -34.906 -20.047 1 98.19 105 PRO B CA 1
ATOM 3016 C C . PRO B 1 105 ? 7.906 -33.719 -20.172 1 98.19 105 PRO B C 1
ATOM 3018 O O . PRO B 1 105 ? 7.609 -33.281 -21.281 1 98.19 105 PRO B O 1
ATOM 3021 N N . HIS B 1 106 ? 7.402 -33.25 -19.031 1 98.81 106 HIS B N 1
ATOM 3022 C CA . HIS B 1 106 ? 6.328 -32.25 -19.125 1 98.81 106 HIS B CA 1
ATOM 3023 C C . HIS B 1 106 ? 6.422 -31.234 -18 1 98.81 106 HIS B C 1
ATOM 3025 O O . HIS B 1 106 ? 6.586 -31.609 -16.828 1 98.81 106 HIS B O 1
ATOM 3031 N N . ILE B 1 107 ? 6.414 -29.938 -18.344 1 98.88 107 ILE B N 1
ATOM 3032 C CA . ILE B 1 107 ? 6.332 -28.844 -17.375 1 98.88 107 ILE B CA 1
ATOM 3033 C C . ILE B 1 107 ? 5.047 -28.047 -17.609 1 98.88 107 ILE B C 1
ATOM 3035 O O . ILE B 1 107 ? 4.812 -27.547 -18.703 1 98.88 107 ILE B O 1
ATOM 3039 N N . VAL B 1 108 ? 4.172 -28 -16.609 1 98.94 108 VAL B N 1
ATOM 3040 C CA . VAL B 1 108 ? 2.973 -27.172 -16.609 1 98.94 108 VAL B CA 1
ATOM 3041 C C . VAL B 1 108 ? 3.195 -25.938 -15.734 1 98.94 108 VAL B C 1
ATOM 3043 O O . VAL B 1 108 ? 3.393 -26.062 -14.523 1 98.94 108 VAL B O 1
ATOM 3046 N N . PHE B 1 109 ? 3.201 -24.781 -16.359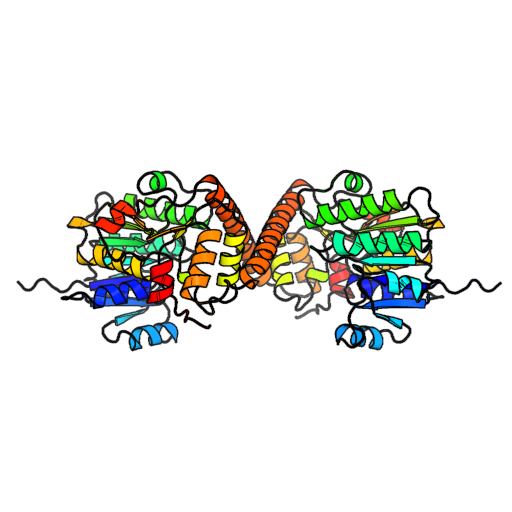 1 98.88 109 PHE B N 1
ATOM 3047 C CA . PHE B 1 109 ? 3.447 -23.516 -15.664 1 98.88 109 PHE B CA 1
ATOM 3048 C C . PHE B 1 109 ? 2.162 -22.719 -15.539 1 98.88 109 PHE B C 1
ATOM 3050 O O . PHE B 1 109 ? 1.448 -22.516 -16.516 1 98.88 109 PHE B O 1
ATOM 3057 N N . THR B 1 110 ? 1.775 -22.328 -14.258 1 98.62 110 THR B N 1
ATOM 3058 C CA . THR B 1 110 ? 0.642 -21.422 -14.07 1 98.62 110 THR B CA 1
ATOM 3059 C C . THR B 1 110 ? 1.096 -19.969 -14.102 1 98.62 110 THR B C 1
ATOM 3061 O O . THR B 1 110 ? 1.785 -19.516 -13.188 1 98.62 110 THR B O 1
ATOM 3064 N N . SER B 1 111 ? 0.781 -19.266 -15.133 1 98.44 111 SER B N 1
ATOM 3065 C CA . SER B 1 111 ? 1.126 -17.875 -15.406 1 98.44 111 SER B CA 1
ATOM 3066 C C . SER B 1 111 ? -0.056 -16.953 -15.141 1 98.44 111 SER B C 1
ATOM 3068 O O . SER B 1 111 ? -0.686 -17.031 -14.078 1 98.44 111 SER B O 1
ATOM 3070 N N . VAL B 1 112 ? -0.304 -16.016 -16.016 1 98.25 112 VAL B N 1
ATOM 3071 C CA . VAL B 1 112 ? -1.399 -15.062 -15.93 1 98.25 112 VAL B CA 1
ATOM 3072 C C . VAL B 1 112 ? -1.852 -14.656 -17.328 1 98.25 112 VAL B C 1
ATOM 3074 O O . VAL B 1 112 ? -1.031 -14.539 -18.25 1 98.25 112 VAL B O 1
ATOM 3077 N N . ASP B 1 113 ? -3.139 -14.523 -17.469 1 98.44 113 ASP B N 1
ATOM 3078 C CA . ASP B 1 113 ? -3.678 -14.078 -18.75 1 98.44 113 ASP B CA 1
ATOM 3079 C C . ASP B 1 113 ? -3.377 -12.602 -18.984 1 98.44 113 ASP B C 1
ATOM 3081 O O . ASP B 1 113 ? -3.498 -11.781 -18.078 1 98.44 113 ASP B O 1
ATOM 3085 N N . ARG B 1 114 ? -2.998 -12.297 -20.188 1 97.19 114 ARG B N 1
ATOM 3086 C CA . ARG B 1 114 ? -2.668 -10.93 -20.594 1 97.19 114 ARG B CA 1
ATOM 3087 C C . ARG B 1 114 ? -3.348 -10.562 -21.906 1 97.19 114 ARG B C 1
ATOM 3089 O O . ARG B 1 114 ? -2.738 -9.93 -22.766 1 97.19 114 ARG B O 1
ATOM 3096 N N . GLY B 1 115 ? -4.535 -11.047 -22.047 1 94.94 115 GLY B N 1
ATOM 3097 C CA . GLY B 1 115 ? -5.316 -10.656 -23.203 1 94.94 115 GLY B CA 1
ATOM 3098 C C . GLY B 1 115 ? -5.754 -11.836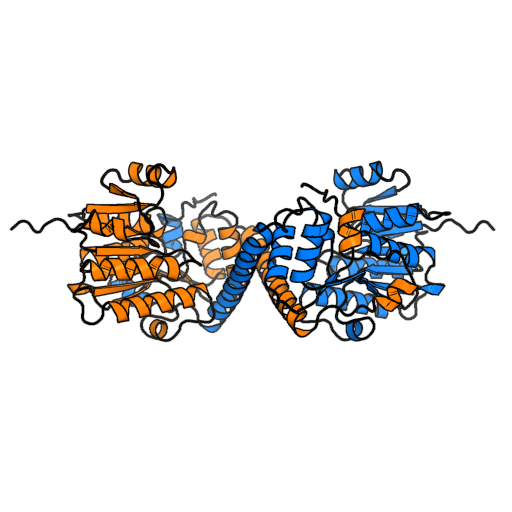 -24.062 1 94.94 115 GLY B C 1
ATOM 3099 O O . GLY B 1 115 ? -6 -11.688 -25.25 1 94.94 115 GLY B O 1
ATOM 3100 N N . GLY B 1 116 ? -5.738 -13.031 -23.469 1 94.94 116 GLY B N 1
ATOM 3101 C CA . GLY B 1 116 ? -6.164 -14.219 -24.188 1 94.94 116 GLY B CA 1
ATOM 3102 C C . GLY B 1 116 ? -5.004 -15.086 -24.641 1 94.94 116 GLY B C 1
ATOM 3103 O O . GLY B 1 116 ? -3.842 -14.75 -24.406 1 94.94 116 GLY B O 1
ATOM 3104 N N . ASP B 1 117 ? -5.355 -16.172 -25.312 1 95.75 117 ASP B N 1
ATOM 3105 C CA . ASP B 1 117 ? -4.387 -17.219 -25.625 1 95.75 117 ASP B CA 1
ATOM 3106 C C . ASP B 1 117 ? -3.283 -16.688 -26.547 1 95.75 117 ASP B C 1
ATOM 3108 O O . ASP B 1 117 ? -2.102 -16.953 -26.312 1 95.75 117 ASP B O 1
ATOM 3112 N N . GLU B 1 118 ? -3.641 -15.953 -27.531 1 94.25 118 GLU B N 1
ATOM 3113 C CA . GLU B 1 118 ? -2.67 -15.531 -28.531 1 94.25 118 GLU B CA 1
ATOM 3114 C C . GLU B 1 118 ? -1.973 -14.234 -28.109 1 94.25 118 GLU B C 1
ATOM 3116 O O . GLU B 1 118 ? -0.743 -14.156 -28.141 1 94.25 118 GLU B O 1
ATOM 3121 N N . ALA B 1 119 ? -2.746 -13.242 -27.625 1 95 119 ALA B N 1
ATOM 3122 C CA . ALA B 1 119 ? -2.207 -11.93 -27.312 1 95 119 ALA B CA 1
ATOM 3123 C C . ALA B 1 119 ? -1.225 -12 -26.141 1 95 119 ALA B C 1
ATOM 3125 O O . ALA B 1 119 ? -0.266 -11.227 -26.078 1 95 119 ALA B O 1
ATOM 3126 N N . SER B 1 120 ? -1.408 -12.969 -25.312 1 97.12 120 SER B N 1
ATOM 3127 C CA . SER B 1 120 ? -0.577 -13.094 -24.109 1 97.12 120 SER B CA 1
ATOM 3128 C C . SER B 1 120 ? 0.88 -13.359 -24.484 1 97.12 120 SER B C 1
ATOM 3130 O O . SER B 1 120 ? 1.787 -13.023 -23.719 1 97.12 120 SER B O 1
ATOM 3132 N N . TRP B 1 121 ? 1.12 -13.938 -25.672 1 97 121 TRP B N 1
ATOM 3133 C CA . TRP B 1 121 ? 2.488 -14.234 -26.078 1 97 121 TRP B CA 1
ATOM 3134 C C . TRP B 1 121 ? 3.246 -12.953 -26.406 1 97 121 TRP B C 1
ATOM 3136 O O . TRP B 1 121 ? 4.473 -12.898 -26.281 1 97 121 TRP B O 1
ATOM 3146 N N . LYS B 1 122 ? 2.514 -11.906 -26.75 1 95.88 122 LYS B N 1
ATOM 3147 C CA . LYS B 1 122 ? 3.148 -10.695 -27.266 1 95.88 122 LYS B CA 1
ATOM 3148 C C . LYS B 1 122 ? 2.916 -9.516 -26.328 1 95.88 122 LYS B C 1
ATOM 3150 O O . LYS B 1 122 ? 3.328 -8.391 -26.625 1 95.88 122 LYS B O 1
ATOM 3155 N N . THR B 1 123 ? 2.258 -9.797 -25.25 1 94.19 123 THR B N 1
ATOM 3156 C CA . THR B 1 123 ? 1.865 -8.703 -24.359 1 94.19 123 THR B CA 1
ATOM 3157 C C . THR B 1 123 ? 2.424 -8.906 -22.953 1 94.19 123 THR B C 1
ATOM 3159 O O . THR B 1 123 ? 1.773 -9.516 -22.109 1 94.19 123 THR B O 1
ATOM 3162 N N . PRO B 1 124 ? 3.52 -8.414 -22.688 1 94.38 124 PRO B N 1
ATOM 3163 C CA . PRO B 1 124 ? 4.031 -8.516 -21.312 1 94.38 124 PRO B CA 1
ATOM 3164 C C . PRO B 1 124 ? 3.234 -7.664 -20.328 1 94.38 124 PRO B C 1
ATOM 3166 O O . PRO B 1 124 ? 3.102 -8.039 -19.156 1 94.38 124 PRO B O 1
ATOM 3169 N N . THR B 1 125 ? 2.596 -6.574 -20.797 1 92.62 125 THR B N 1
ATOM 3170 C CA . THR B 1 125 ? 1.918 -5.516 -20.062 1 92.62 125 THR B CA 1
ATOM 3171 C C . THR B 1 125 ? 2.924 -4.664 -19.297 1 92.62 125 THR B C 1
ATOM 3173 O O . THR B 1 125 ? 4.117 -4.965 -19.281 1 92.62 125 THR B O 1
ATOM 3176 N N . ASP B 1 126 ? 2.439 -3.531 -18.641 1 90.31 126 ASP B N 1
ATOM 3177 C CA . ASP B 1 126 ? 3.264 -2.678 -17.797 1 90.31 126 ASP B CA 1
ATOM 3178 C C . ASP B 1 126 ? 3.16 -3.1 -16.328 1 90.31 126 ASP B C 1
ATOM 3180 O O . ASP B 1 126 ? 3.773 -2.484 -15.453 1 90.31 126 ASP B O 1
ATOM 3184 N N . VAL B 1 127 ? 2.393 -4.113 -16.062 1 89.88 127 VAL B N 1
ATOM 3185 C CA . VAL B 1 127 ? 2.262 -4.637 -14.703 1 89.88 127 VAL B CA 1
ATOM 3186 C C . VAL B 1 127 ? 3.461 -5.523 -14.375 1 89.88 127 VAL B C 1
ATOM 3188 O O . VAL B 1 127 ? 3.662 -6.566 -15 1 89.88 127 VAL B O 1
ATOM 3191 N N . PRO B 1 128 ? 4.23 -5.211 -13.367 1 91.25 128 PRO B N 1
ATOM 3192 C CA . PRO B 1 128 ? 5.508 -5.891 -13.125 1 91.25 128 PRO B CA 1
ATOM 3193 C C . PRO B 1 128 ? 5.352 -7.398 -12.969 1 91.25 128 PRO B C 1
ATOM 3195 O O . PRO B 1 128 ? 6.102 -8.172 -13.578 1 91.25 128 PRO B O 1
ATOM 3198 N N . HIS B 1 129 ? 4.414 -7.855 -12.219 1 93.06 129 HIS B N 1
ATOM 3199 C CA . HIS B 1 129 ? 4.324 -9.297 -12.008 1 93.06 129 HIS B CA 1
ATOM 3200 C C . HIS B 1 129 ? 3.809 -10.008 -13.25 1 93.06 129 HIS B C 1
ATOM 3202 O O . HIS B 1 129 ? 4.133 -11.172 -13.484 1 93.06 129 HIS B O 1
ATOM 3208 N N . PHE B 1 130 ? 2.98 -9.359 -14.094 1 96.31 130 PHE B N 1
ATOM 3209 C CA . PHE B 1 130 ? 2.57 -9.938 -15.375 1 96.31 130 PHE B CA 1
ATOM 3210 C C . PHE B 1 130 ? 3.764 -10.078 -16.312 1 96.31 130 PHE B C 1
ATOM 3212 O O . PHE B 1 130 ? 3.939 -11.125 -16.938 1 96.31 130 PHE B O 1
ATOM 3219 N N . ALA B 1 131 ? 4.562 -9.023 -16.344 1 96.12 131 ALA B N 1
ATOM 3220 C CA . ALA B 1 131 ? 5.742 -9.031 -17.203 1 96.12 131 ALA B CA 1
ATOM 3221 C C . ALA B 1 131 ? 6.711 -10.141 -16.797 1 96.12 131 ALA B C 1
ATOM 3223 O O . ALA B 1 131 ? 7.301 -10.797 -17.656 1 96.12 131 ALA B O 1
ATOM 3224 N N . ALA B 1 132 ? 6.883 -10.281 -15.531 1 96.12 132 ALA B N 1
ATOM 3225 C CA . ALA B 1 132 ? 7.766 -11.336 -15.039 1 96.12 132 ALA B CA 1
ATOM 3226 C C . ALA B 1 132 ? 7.277 -12.711 -15.477 1 96.12 132 ALA B C 1
ATOM 3228 O O . ALA B 1 132 ? 8.07 -13.547 -15.914 1 96.12 132 ALA B O 1
ATOM 3229 N N . LYS B 1 133 ? 5.98 -12.914 -15.344 1 97.94 133 LYS B N 1
ATOM 3230 C CA . LYS B 1 133 ? 5.414 -14.195 -15.758 1 97.94 133 LYS B CA 1
ATOM 3231 C C . LYS B 1 133 ? 5.539 -14.398 -17.266 1 97.94 133 LYS B C 1
ATOM 3233 O O . LYS B 1 133 ? 5.758 -15.516 -17.734 1 97.94 133 LYS B O 1
ATOM 3238 N N . HIS B 1 134 ? 5.383 -13.359 -17.969 1 98.38 134 HIS B N 1
ATOM 3239 C CA . HIS B 1 134 ? 5.582 -13.422 -19.406 1 98.38 134 HIS B CA 1
ATOM 3240 C C . HIS B 1 134 ? 6.996 -13.875 -19.75 1 98.38 134 HIS B C 1
ATOM 3242 O O . HIS B 1 134 ? 7.184 -14.734 -20.625 1 98.38 134 HIS B O 1
ATOM 3248 N N . ARG B 1 135 ? 7.965 -13.328 -19.109 1 98.31 135 ARG B N 1
ATOM 3249 C CA . ARG B 1 135 ? 9.352 -13.703 -19.359 1 98.31 135 ARG B CA 1
ATOM 3250 C C . ARG B 1 135 ? 9.594 -15.164 -19.016 1 98.31 135 ARG B C 1
ATOM 3252 O O . ARG B 1 135 ? 10.352 -15.859 -19.688 1 98.31 135 ARG B O 1
ATOM 3259 N N . VAL B 1 136 ? 8.938 -15.625 -18.016 1 98.62 136 VAL B N 1
ATOM 3260 C CA . VAL B 1 136 ? 9.062 -17.031 -17.625 1 98.62 136 VAL B CA 1
ATOM 3261 C C . VAL B 1 136 ? 8.461 -17.922 -18.703 1 98.62 136 VAL B C 1
ATOM 3263 O O . VAL B 1 136 ? 9.023 -18.969 -19.047 1 98.62 136 VAL B O 1
ATOM 3266 N N . GLU B 1 137 ? 7.305 -17.531 -19.219 1 98.81 137 GLU B N 1
ATOM 3267 C CA . GLU B 1 137 ? 6.691 -18.281 -20.312 1 98.81 137 GLU B CA 1
ATOM 3268 C C . GLU B 1 137 ? 7.648 -18.422 -21.484 1 98.81 137 GLU B C 1
ATOM 3270 O O . GLU B 1 137 ? 7.812 -19.516 -22.031 1 98.81 137 GLU B O 1
ATOM 3275 N N . LEU B 1 138 ? 8.234 -17.297 -21.859 1 98.69 138 LEU B N 1
ATOM 3276 C CA . LEU B 1 138 ? 9.141 -17.312 -23 1 98.69 138 LEU B CA 1
ATOM 3277 C C . LEU B 1 138 ? 10.359 -18.188 -22.719 1 98.69 138 LEU B C 1
ATOM 3279 O O . LEU B 1 138 ? 10.797 -18.953 -23.578 1 98.69 138 LEU B O 1
ATOM 3283 N N . HIS B 1 139 ? 10.875 -18.047 -21.547 1 98.75 139 HIS B N 1
ATOM 3284 C CA . HIS B 1 139 ? 12.023 -18.859 -21.156 1 98.75 139 HIS B CA 1
ATOM 3285 C C . HIS B 1 139 ? 11.695 -20.344 -21.25 1 98.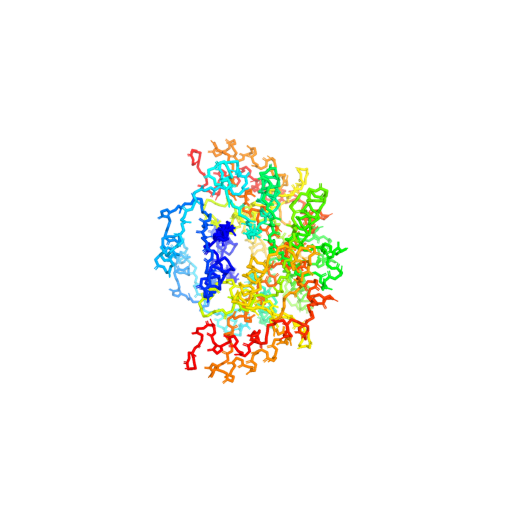75 139 HIS B C 1
ATOM 3287 O O . HIS B 1 139 ? 12.469 -21.125 -21.797 1 98.75 139 HIS B O 1
ATOM 3293 N N . LEU B 1 140 ? 10.57 -20.703 -20.734 1 98.88 140 LEU B N 1
ATOM 3294 C CA . LEU B 1 140 ? 10.125 -22.094 -20.75 1 98.88 140 LEU B CA 1
ATOM 3295 C C . LEU B 1 140 ? 9.984 -22.594 -22.188 1 98.88 140 LEU B C 1
ATOM 3297 O O . LEU B 1 140 ? 10.539 -23.641 -22.547 1 98.88 140 LEU B O 1
ATOM 3301 N N . ARG B 1 141 ? 9.242 -21.859 -22.984 1 98.69 141 ARG B N 1
ATOM 3302 C CA . ARG B 1 141 ? 9.016 -22.219 -24.375 1 98.69 141 ARG B CA 1
ATOM 3303 C C . ARG B 1 141 ? 10.328 -22.375 -25.125 1 98.69 141 ARG B C 1
ATOM 3305 O O . ARG B 1 141 ? 10.562 -23.406 -25.781 1 98.69 141 ARG B O 1
ATOM 3312 N N . ASP B 1 142 ? 11.188 -21.406 -24.953 1 98.56 142 ASP B N 1
ATOM 3313 C CA . ASP B 1 142 ? 12.406 -21.344 -25.75 1 98.56 142 ASP B CA 1
ATOM 3314 C C . ASP B 1 142 ? 13.414 -22.391 -25.281 1 98.56 142 ASP B C 1
ATOM 3316 O O . ASP B 1 142 ? 14.109 -23 -26.109 1 98.56 142 ASP B O 1
ATOM 3320 N N . THR B 1 143 ? 13.555 -22.594 -23.984 1 98.5 143 THR B N 1
ATOM 3321 C CA . THR B 1 143 ? 14.523 -23.547 -23.453 1 98.5 143 THR B CA 1
ATOM 3322 C C . THR B 1 143 ? 14.078 -24.984 -23.734 1 98.5 143 THR B C 1
ATOM 3324 O O . THR B 1 143 ? 14.914 -25.875 -23.922 1 98.5 143 THR B O 1
ATOM 3327 N N . ALA B 1 144 ? 12.789 -25.203 -23.797 1 98.5 144 ALA B N 1
ATOM 3328 C CA . ALA B 1 144 ? 12.258 -26.547 -24.062 1 98.5 144 ALA B CA 1
ATOM 3329 C C . ALA B 1 144 ? 12.375 -26.906 -25.531 1 98.5 144 ALA B C 1
ATOM 3331 O O . ALA B 1 144 ? 12.312 -28.078 -25.906 1 98.5 144 ALA B O 1
ATOM 3332 N N . ALA B 1 145 ? 12.445 -25.875 -26.375 1 97.88 145 ALA B N 1
ATOM 3333 C CA . ALA B 1 145 ? 12.508 -26.109 -27.828 1 97.88 145 ALA B CA 1
ATOM 3334 C C . ALA B 1 145 ? 13.68 -27.031 -28.172 1 97.88 145 ALA B C 1
ATOM 3336 O O . ALA B 1 145 ? 14.805 -26.812 -27.734 1 97.88 145 ALA B O 1
ATOM 3337 N N . GLY B 1 146 ? 13.398 -28.109 -28.906 1 96.69 146 GLY B N 1
ATOM 3338 C CA . GLY B 1 146 ? 14.43 -29.016 -29.375 1 96.69 146 GLY B CA 1
ATOM 3339 C C . GLY B 1 146 ? 14.812 -30.062 -28.344 1 96.69 146 GLY B C 1
ATOM 3340 O O . GLY B 1 146 ? 15.719 -30.859 -28.578 1 96.69 146 GLY B O 1
ATOM 3341 N N . THR B 1 147 ? 14.18 -30 -27.234 1 97.88 147 THR B N 1
ATOM 3342 C CA . THR B 1 147 ? 14.422 -31.031 -26.234 1 97.88 147 THR B CA 1
ATOM 3343 C C . THR B 1 147 ? 13.258 -32 -26.172 1 97.88 147 THR B C 1
ATOM 3345 O O . THR B 1 147 ? 12.312 -31.922 -26.969 1 97.88 147 THR B O 1
ATOM 3348 N N . GLY B 1 148 ? 13.344 -32.969 -25.312 1 97.69 148 GLY B N 1
ATOM 3349 C CA . GLY B 1 148 ? 12.266 -33.906 -25.109 1 97.69 148 GLY B CA 1
ATOM 3350 C C . GLY B 1 148 ? 11.203 -33.438 -24.141 1 97.69 148 GLY B C 1
ATOM 3351 O O . GLY B 1 148 ? 10.164 -34.062 -23.984 1 97.69 148 GLY B O 1
ATOM 3352 N N . THR B 1 149 ? 11.461 -32.281 -23.547 1 98.44 149 THR B N 1
ATOM 3353 C CA . THR B 1 149 ? 10.516 -31.719 -22.594 1 98.44 149 THR B CA 1
ATOM 3354 C C . THR B 1 149 ? 9.461 -30.875 -23.312 1 98.44 149 THR B C 1
ATOM 3356 O O . THR B 1 149 ? 9.797 -30.031 -24.141 1 98.44 149 THR B O 1
ATOM 3359 N N . ARG B 1 150 ? 8.141 -31.172 -23.047 1 98.75 150 ARG B N 1
ATOM 3360 C CA . ARG B 1 150 ? 7.039 -30.344 -23.547 1 98.75 150 ARG B CA 1
ATOM 3361 C C . ARG B 1 150 ? 6.512 -29.422 -22.453 1 98.75 150 ARG B C 1
ATOM 3363 O O . ARG B 1 150 ? 6.695 -29.688 -21.266 1 98.75 150 ARG B O 1
ATOM 3370 N N . TRP B 1 151 ? 5.91 -28.344 -22.875 1 98.88 151 TRP B N 1
ATOM 3371 C CA . TRP B 1 151 ? 5.41 -27.375 -21.906 1 98.88 151 TRP B CA 1
ATOM 3372 C C . TRP B 1 151 ? 3.924 -27.109 -22.109 1 98.88 151 TRP B C 1
ATOM 3374 O O . TRP B 1 151 ? 3.406 -27.266 -23.219 1 98.88 151 TRP B O 1
ATOM 3384 N N . THR B 1 152 ? 3.225 -26.828 -21.062 1 98.88 152 THR B N 1
ATOM 3385 C CA . THR B 1 152 ? 1.877 -26.281 -21 1 98.88 152 THR B CA 1
ATOM 3386 C C . THR B 1 152 ? 1.843 -25.031 -20.125 1 98.88 152 THR B C 1
ATOM 3388 O O . THR B 1 152 ? 2.441 -25.016 -19.047 1 98.88 152 THR B O 1
ATOM 3391 N N . VAL B 1 153 ? 1.228 -23.969 -20.656 1 98.88 153 VAL B N 1
ATOM 3392 C CA . VAL B 1 153 ? 1.065 -22.75 -19.875 1 98.88 153 VAL B CA 1
ATOM 3393 C C . VAL B 1 153 ? -0.415 -22.516 -19.578 1 98.88 153 VAL B C 1
ATOM 3395 O O . VAL B 1 153 ? -1.244 -22.516 -20.5 1 98.88 153 VAL B O 1
ATOM 3398 N N . LEU B 1 154 ? -0.759 -22.469 -18.297 1 98.88 154 LEU B N 1
ATOM 3399 C CA . LEU B 1 154 ? -2.084 -22.047 -17.859 1 98.88 154 LEU B CA 1
ATOM 3400 C C . LEU B 1 154 ? -2.066 -20.578 -17.422 1 98.88 154 LEU B C 1
ATOM 3402 O O . LEU B 1 154 ? -1.189 -20.172 -16.656 1 98.88 154 LEU B O 1
ATOM 3406 N N . ARG B 1 155 ? -3.002 -19.797 -17.953 1 98.81 155 ARG B N 1
ATOM 3407 C CA . ARG B 1 155 ? -3.033 -18.359 -17.688 1 98.81 155 ARG B CA 1
ATOM 3408 C C . ARG B 1 155 ? -4.312 -17.969 -16.953 1 98.81 155 ARG B C 1
ATOM 3410 O O . ARG B 1 155 ? -5.25 -17.453 -17.562 1 98.81 155 ARG B O 1
ATOM 3417 N N . PRO B 1 156 ? -4.312 -18.125 -15.602 1 98.56 156 PRO B N 1
ATOM 3418 C CA . PRO B 1 156 ? -5.496 -17.719 -14.836 1 98.56 156 PRO B CA 1
ATOM 3419 C C . PRO B 1 156 ? -5.773 -16.219 -14.945 1 98.56 156 PRO B C 1
ATOM 3421 O O . PRO B 1 156 ? -4.844 -15.422 -15.094 1 98.56 156 PRO B O 1
ATOM 3424 N N . SER B 1 157 ? -7.074 -15.883 -14.875 1 97.56 157 SER B N 1
ATOM 3425 C CA . SER B 1 157 ? -7.508 -14.5 -14.719 1 97.56 157 SER B CA 1
ATOM 3426 C C . SER B 1 157 ? -7.539 -14.094 -13.25 1 97.56 157 SER B C 1
ATOM 3428 O O . SER B 1 157 ? -6.691 -14.523 -12.461 1 97.56 157 SER B O 1
ATOM 3430 N N . GLY B 1 158 ? -8.406 -13.164 -12.844 1 94.56 158 GLY B N 1
ATOM 3431 C CA . GLY B 1 158 ? -8.516 -12.797 -11.445 1 94.56 158 GLY B CA 1
ATOM 3432 C C . GLY B 1 158 ? -9.07 -13.906 -10.57 1 94.56 158 GLY B C 1
ATOM 3433 O O . GLY B 1 158 ? -9.992 -14.617 -10.977 1 94.56 158 GLY B O 1
ATOM 3434 N N . PHE B 1 159 ? -8.594 -14.008 -9.305 1 94.38 159 PHE B N 1
ATOM 3435 C CA . PHE B 1 159 ? -8.992 -15.094 -8.414 1 94.38 159 PHE B CA 1
ATOM 3436 C C . PHE B 1 159 ? -10.281 -14.742 -7.684 1 94.38 159 PHE B C 1
ATOM 3438 O O . PHE B 1 159 ? -10.344 -13.742 -6.969 1 94.38 159 PHE B O 1
ATOM 3445 N N . MET B 1 160 ? -11.281 -15.617 -7.832 1 94.81 160 MET B N 1
ATOM 3446 C CA . MET B 1 160 ? -12.469 -15.492 -6.988 1 94.81 160 MET B CA 1
ATOM 3447 C C . MET B 1 160 ? -12.109 -15.641 -5.516 1 94.81 160 MET B C 1
ATOM 3449 O O . MET B 1 160 ? -12.695 -14.977 -4.656 1 94.81 160 MET B O 1
ATOM 3453 N N . ASP B 1 161 ? -11.109 -16.359 -5.289 1 93.69 161 ASP B N 1
ATOM 3454 C CA . ASP B 1 161 ? -10.727 -16.766 -3.939 1 93.69 161 ASP B CA 1
ATOM 3455 C C . ASP B 1 161 ? -10.102 -15.586 -3.178 1 93.69 161 ASP B C 1
ATOM 3457 O O . ASP B 1 161 ? -9.82 -15.703 -1.983 1 93.69 161 ASP B O 1
ATOM 3461 N N . GLN B 1 162 ? -9.914 -14.492 -3.781 1 88.31 162 GLN B N 1
ATOM 3462 C CA . GLN B 1 162 ? -9.516 -13.266 -3.092 1 88.31 162 GLN B CA 1
ATOM 3463 C C . GLN B 1 162 ? -10.664 -12.711 -2.254 1 88.31 162 GLN B C 1
ATOM 3465 O O . GLN B 1 162 ? -10.453 -11.852 -1.395 1 88.31 162 GLN B O 1
ATOM 3470 N N . TYR B 1 163 ? -11.828 -13.242 -2.414 1 89.06 163 TYR B N 1
ATOM 3471 C CA . TYR B 1 163 ? -13.023 -12.68 -1.791 1 89.06 163 TYR B CA 1
ATOM 3472 C C . TYR B 1 163 ? -13.648 -13.68 -0.815 1 89.06 163 TYR B C 1
ATOM 3474 O O . TYR B 1 163 ? -14.859 -13.68 -0.616 1 89.06 163 TYR B O 1
ATOM 3482 N N . LEU B 1 164 ? -12.852 -14.523 -0.29 1 89.38 164 LEU B N 1
ATOM 3483 C CA . LEU B 1 164 ? -13.289 -15.461 0.738 1 89.38 164 LEU B CA 1
ATOM 3484 C C . LEU B 1 164 ? -13.672 -14.727 2.018 1 89.38 164 LEU B C 1
ATOM 3486 O O . LEU B 1 164 ? -13.234 -13.602 2.246 1 89.38 164 LEU B O 1
ATOM 3490 N N . PRO B 1 165 ? -14.5 -15.547 2.781 1 84.38 165 PRO B N 1
ATOM 3491 C CA . PRO B 1 165 ? -14.711 -14.977 4.117 1 84.38 165 PRO B CA 1
ATOM 3492 C C . PRO B 1 165 ? -13.414 -14.836 4.906 1 84.38 165 PRO B C 1
ATOM 3494 O O . PRO B 1 165 ? -12.555 -15.719 4.863 1 84.38 165 PRO B O 1
ATOM 3497 N N . GLY B 1 166 ? -13.117 -13.742 5.445 1 74.69 166 GLY B N 1
ATOM 3498 C CA . GLY B 1 166 ? -11.922 -13.57 6.258 1 74.69 166 GLY B CA 1
ATOM 3499 C C . GLY B 1 166 ? -10.695 -13.203 5.441 1 74.69 166 GLY B C 1
ATOM 3500 O O . GLY B 1 166 ? -9.57 -13.391 5.895 1 74.69 166 GLY B O 1
ATOM 3501 N N . ALA B 1 167 ? -10.836 -13.133 4.129 1 70.94 167 ALA B N 1
ATOM 3502 C CA . ALA B 1 167 ? -9.703 -12.812 3.273 1 70.94 167 ALA B CA 1
ATOM 3503 C C . ALA B 1 167 ? -8.906 -11.641 3.832 1 70.94 167 ALA B C 1
ATOM 3505 O O . ALA B 1 167 ? -7.805 -11.344 3.361 1 70.94 167 ALA B O 1
ATOM 3506 N N . GLY B 1 168 ? -9.305 -11.109 4.98 1 68.31 168 GLY B N 1
ATOM 3507 C CA . GLY B 1 168 ? -8.531 -10.102 5.695 1 68.31 168 GLY B CA 1
ATOM 3508 C C . GLY B 1 168 ? -8.273 -8.859 4.875 1 68.31 168 GLY B C 1
ATOM 3509 O O . GLY B 1 168 ? -9.109 -8.445 4.07 1 68.31 168 GLY B O 1
ATOM 3510 N N . ALA B 1 169 ? -7.074 -8.297 5.004 1 66.62 169 ALA B N 1
ATOM 3511 C CA . ALA B 1 169 ? -6.691 -7.016 4.422 1 66.62 169 ALA B CA 1
ATOM 3512 C C . ALA B 1 169 ? -6.539 -7.121 2.908 1 66.62 169 ALA B C 1
ATOM 3514 O O . ALA B 1 169 ? -6.945 -6.215 2.174 1 66.62 169 ALA B O 1
ATOM 3515 N N . MET B 1 170 ? -6.07 -8.25 2.416 1 71.88 170 MET B N 1
ATOM 3516 C CA . MET B 1 170 ? -5.852 -8.398 0.979 1 71.88 170 MET B CA 1
ATOM 3517 C C . MET B 1 170 ? -7.18 -8.5 0.235 1 71.88 170 MET B C 1
ATOM 3519 O O . MET B 1 170 ? -7.34 -7.926 -0.843 1 71.88 170 MET B O 1
ATOM 3523 N N . GLY B 1 171 ? -8.078 -9.227 0.836 1 75.62 171 GLY B N 1
ATOM 3524 C CA . GLY B 1 171 ? -9.414 -9.273 0.252 1 75.62 171 GLY B CA 1
ATOM 3525 C C . GLY B 1 171 ? -10.094 -7.922 0.198 1 75.62 171 GLY B C 1
ATOM 3526 O O . GLY B 1 171 ? -10.68 -7.559 -0.822 1 75.62 171 GLY B O 1
ATOM 3527 N N . ALA B 1 172 ? -9.898 -7.312 1.266 1 77.44 172 ALA B N 1
ATOM 3528 C CA . ALA B 1 172 ? -10.5 -5.984 1.331 1 77.44 172 ALA B CA 1
ATOM 3529 C C . ALA B 1 172 ? -9.875 -5.043 0.306 1 77.44 172 ALA B C 1
ATOM 3531 O O . ALA B 1 172 ? -10.57 -4.246 -0.326 1 77.44 172 ALA B O 1
ATOM 3532 N N . VAL B 1 173 ? -8.625 -5.176 0.117 1 77.44 173 VAL B N 1
ATOM 3533 C CA . VAL B 1 173 ? -7.922 -4.332 -0.843 1 77.44 173 VAL B CA 1
ATOM 3534 C C . VAL B 1 173 ? -8.383 -4.668 -2.26 1 77.44 173 VAL B C 1
ATOM 3536 O O . VAL B 1 173 ? -8.734 -3.777 -3.033 1 77.44 173 VAL B O 1
ATOM 3539 N N . MET B 1 174 ? -8.391 -5.859 -2.527 1 79.31 174 MET B N 1
ATOM 3540 C CA . MET B 1 174 ? -8.766 -6.277 -3.877 1 79.31 174 MET B CA 1
ATOM 3541 C C . MET B 1 174 ? -10.234 -5.953 -4.156 1 79.31 174 MET B C 1
ATOM 3543 O O . MET B 1 174 ? -10.562 -5.453 -5.234 1 79.31 174 MET B O 1
ATOM 3547 N N . GLY B 1 175 ? -11.047 -6.289 -3.221 1 80.25 175 GLY B N 1
ATOM 3548 C CA . GLY B 1 175 ? -12.445 -5.914 -3.355 1 80.25 175 GLY B CA 1
ATOM 3549 C C . GLY B 1 175 ? -12.656 -4.414 -3.49 1 80.25 175 GLY B C 1
ATOM 3550 O O . GLY B 1 175 ? -13.469 -3.967 -4.301 1 80.25 175 GLY B O 1
ATOM 3551 N N . GLY B 1 176 ? -11.992 -3.764 -2.682 1 81.06 176 GLY B N 1
ATOM 3552 C CA . GLY B 1 176 ? -12.062 -2.312 -2.746 1 81.06 176 GLY B CA 1
ATOM 3553 C C . GLY B 1 176 ? -11.633 -1.753 -4.09 1 81.06 176 GLY B C 1
ATOM 3554 O O . GLY B 1 176 ? -12.305 -0.882 -4.648 1 81.06 176 GLY B O 1
ATOM 3555 N N . LEU B 1 177 ? -10.516 -2.23 -4.566 1 81.75 177 LEU B N 1
ATOM 3556 C CA . LEU B 1 177 ? -10.031 -1.769 -5.859 1 81.75 177 LEU B CA 1
ATOM 3557 C C . LEU B 1 177 ? -11.016 -2.115 -6.969 1 81.75 177 LEU B C 1
ATOM 3559 O O . LEU B 1 177 ? -11.258 -1.309 -7.867 1 81.75 177 LEU B O 1
ATOM 3563 N N . TRP B 1 178 ? -11.562 -3.275 -6.906 1 86.56 178 TRP B N 1
ATOM 3564 C CA . TRP B 1 178 ? -12.594 -3.676 -7.859 1 86.56 178 TRP B CA 1
ATOM 3565 C C . TRP B 1 178 ? -13.773 -2.717 -7.816 1 86.56 178 TRP B C 1
ATOM 3567 O O . TRP B 1 178 ? -14.32 -2.35 -8.859 1 86.56 178 TRP B O 1
ATOM 3577 N N . ALA B 1 179 ? -14.125 -2.287 -6.695 1 86.31 179 ALA B N 1
ATOM 3578 C CA . ALA B 1 179 ? -15.273 -1.404 -6.496 1 86.31 179 ALA B CA 1
ATOM 3579 C C . ALA B 1 179 ? -15.031 -0.041 -7.137 1 86.31 179 ALA B C 1
ATOM 3581 O O . ALA B 1 179 ? -15.977 0.699 -7.414 1 86.31 179 ALA B O 1
ATOM 3582 N N . THR B 1 180 ? -13.82 0.294 -7.316 1 85.44 180 THR B N 1
ATOM 3583 C CA . THR B 1 180 ? -13.5 1.616 -7.844 1 85.44 180 THR B CA 1
ATOM 3584 C C . THR B 1 180 ? -13.492 1.601 -9.367 1 85.44 180 THR B C 1
ATOM 3586 O O . THR B 1 180 ? -13.336 2.646 -10.008 1 85.44 180 THR B O 1
ATOM 3589 N N . MET B 1 181 ? -13.609 0.46 -9.953 1 83.88 181 MET B N 1
ATOM 3590 C CA . MET B 1 181 ? -13.648 0.346 -11.406 1 83.88 181 MET B CA 1
ATOM 3591 C C . MET B 1 181 ? -14.938 0.944 -11.961 1 83.88 181 MET B C 1
ATOM 3593 O O . MET B 1 181 ? -15.953 0.995 -11.266 1 83.88 181 MET B O 1
ATOM 3597 N N . PRO B 1 182 ? -14.852 1.357 -13.273 1 83.38 182 PRO B N 1
ATOM 3598 C CA . PRO B 1 182 ? -16.109 1.806 -13.883 1 83.38 182 PRO B CA 1
ATOM 3599 C C . PRO B 1 182 ? -17.219 0.763 -13.781 1 83.38 182 PRO B C 1
ATOM 3601 O O . PRO B 1 182 ? -16.953 -0.439 -13.867 1 83.38 182 PRO B O 1
ATOM 3604 N N . ARG B 1 183 ? -18.469 1.294 -13.648 1 81.88 183 ARG B N 1
ATOM 3605 C CA . ARG B 1 183 ? -19.625 0.462 -13.352 1 81.88 183 ARG B CA 1
ATOM 3606 C C . ARG B 1 183 ? -19.828 -0.599 -14.43 1 81.88 183 ARG B C 1
ATOM 3608 O O . ARG B 1 183 ? -20.281 -1.711 -14.133 1 81.88 183 ARG B O 1
ATOM 3615 N N . ASP B 1 184 ? -19.516 -0.319 -15.625 1 86.5 184 ASP B N 1
ATOM 3616 C CA . ASP B 1 184 ? -19.797 -1.225 -16.734 1 86.5 184 ASP B CA 1
ATOM 3617 C C . ASP B 1 184 ? -18.578 -2.072 -17.078 1 86.5 184 ASP B C 1
ATOM 3619 O O . ASP B 1 184 ? -18.656 -2.949 -17.938 1 86.5 184 ASP B O 1
ATOM 3623 N N . ARG B 1 185 ? -17.562 -1.81 -16.406 1 90.94 185 ARG B N 1
ATOM 3624 C CA . ARG B 1 185 ? -16.359 -2.58 -16.688 1 90.94 185 ARG B CA 1
ATOM 3625 C C . ARG B 1 185 ? -16.438 -3.977 -16.078 1 90.94 185 ARG B C 1
ATOM 3627 O O . ARG B 1 185 ? -16.641 -4.121 -14.875 1 90.94 185 ARG B O 1
ATOM 3634 N N . LYS B 1 186 ? -16.328 -4.992 -16.969 1 93.81 186 LYS B N 1
ATOM 3635 C CA . LYS B 1 186 ? -16.359 -6.371 -16.484 1 93.81 186 LYS B CA 1
ATOM 3636 C C . LYS B 1 186 ? -14.945 -6.934 -16.344 1 93.81 186 LYS B C 1
ATOM 3638 O O . LYS B 1 186 ? -14.047 -6.582 -17.109 1 93.81 186 LYS B O 1
ATOM 3643 N N . LEU B 1 187 ? -14.805 -7.758 -15.391 1 93.44 187 LEU B N 1
ATOM 3644 C CA . LEU B 1 187 ? -13.555 -8.469 -15.133 1 93.44 187 LEU B CA 1
ATOM 3645 C C . LEU B 1 187 ? -13.766 -9.977 -15.195 1 93.44 187 LEU B C 1
ATOM 3647 O O . LEU B 1 187 ? -14.82 -10.477 -14.812 1 93.44 187 LEU B O 1
ATOM 3651 N N . GLN B 1 188 ? -12.773 -10.625 -15.727 1 96.5 188 GLN B N 1
ATOM 3652 C CA . GLN B 1 188 ? -12.836 -12.086 -15.719 1 96.5 188 GLN B CA 1
ATOM 3653 C C . GLN B 1 188 ? -12.234 -12.656 -14.43 1 96.5 188 GLN B C 1
ATOM 3655 O O . GLN B 1 188 ? -11.227 -12.148 -13.938 1 96.5 188 GLN B O 1
ATOM 3660 N N . LEU B 1 189 ? -12.906 -13.664 -13.891 1 96.75 189 LEU B N 1
ATOM 3661 C CA . LEU B 1 189 ? -12.5 -14.32 -12.656 1 96.75 189 LEU B CA 1
ATOM 3662 C C . LEU B 1 189 ? -12.445 -15.828 -12.828 1 96.75 189 LEU B C 1
ATOM 3664 O O . LEU B 1 189 ? -13.164 -16.391 -13.656 1 96.75 189 LEU B O 1
ATOM 3668 N N . VAL B 1 190 ? -11.641 -16.438 -12.078 1 98.31 190 VAL B N 1
ATOM 3669 C CA . VAL B 1 190 ? -11.523 -17.891 -12.047 1 98.31 190 VAL B CA 1
ATOM 3670 C C . VAL B 1 190 ? -11.273 -18.359 -10.617 1 98.31 190 VAL B C 1
ATOM 3672 O O . VAL B 1 190 ? -10.656 -17.656 -9.82 1 98.31 190 VAL B O 1
ATOM 3675 N N . SER B 1 191 ? -11.836 -19.516 -10.242 1 97.75 191 SER B N 1
ATOM 3676 C CA . SER B 1 191 ? -11.625 -20.047 -8.906 1 97.75 191 SER B CA 1
ATOM 3677 C C . SER B 1 191 ? -10.344 -20.891 -8.852 1 97.75 191 SER B C 1
ATOM 3679 O O . SER B 1 191 ? -9.938 -21.469 -9.852 1 97.75 191 SER B O 1
ATOM 3681 N N . ALA B 1 192 ? -9.75 -20.938 -7.695 1 97.25 192 ALA B N 1
ATOM 3682 C CA . ALA B 1 192 ? -8.602 -21.812 -7.48 1 97.25 192 ALA B CA 1
ATOM 3683 C C . ALA B 1 192 ? -8.953 -23.266 -7.797 1 97.25 192 ALA B C 1
ATOM 3685 O O . ALA B 1 192 ? -8.125 -24 -8.336 1 97.25 192 ALA B O 1
ATOM 3686 N N . ARG B 1 193 ? -10.148 -23.641 -7.5 1 96.94 193 ARG B N 1
ATOM 3687 C CA . ARG B 1 193 ? -10.617 -24.984 -7.812 1 96.94 193 ARG B CA 1
ATOM 3688 C C . ARG B 1 193 ? -10.492 -25.281 -9.305 1 96.94 193 ARG B C 1
ATOM 3690 O O . ARG B 1 193 ? -9.93 -26.297 -9.695 1 96.94 193 ARG B O 1
ATOM 3697 N N . ASP B 1 194 ? -11.008 -24.359 -10.039 1 98.44 194 ASP B N 1
ATOM 3698 C CA . ASP B 1 194 ? -11.023 -24.594 -11.484 1 98.44 194 ASP B CA 1
ATOM 3699 C C . ASP B 1 194 ? -9.609 -24.562 -12.062 1 98.44 194 ASP B C 1
ATOM 3701 O O . ASP B 1 194 ? -9.305 -25.297 -13.016 1 98.44 194 ASP B O 1
ATOM 3705 N N . ILE B 1 195 ? -8.734 -23.719 -11.531 1 98.62 195 ILE B N 1
ATOM 3706 C CA . ILE B 1 195 ? -7.328 -23.734 -11.922 1 98.62 195 ILE B CA 1
ATOM 3707 C C . ILE B 1 195 ? -6.738 -25.125 -11.648 1 98.62 195 ILE B C 1
ATOM 3709 O O . ILE B 1 195 ? -6.062 -25.688 -12.508 1 98.62 195 ILE B O 1
ATOM 3713 N N . GLY B 1 196 ? -7.02 -25.625 -10.477 1 98.5 196 GLY B N 1
ATOM 3714 C CA . GLY B 1 196 ? -6.555 -26.953 -10.117 1 98.5 196 GLY B CA 1
ATOM 3715 C C . GLY B 1 196 ? -7.059 -28.031 -11.055 1 98.5 196 GLY B C 1
ATOM 3716 O O . GLY B 1 196 ? -6.32 -28.953 -11.406 1 98.5 196 GLY B O 1
ATOM 3717 N N . VAL B 1 197 ? -8.305 -27.922 -11.477 1 97.88 197 VAL B N 1
ATOM 3718 C CA . VAL B 1 197 ? -8.914 -28.891 -12.383 1 97.88 197 VAL B CA 1
ATOM 3719 C C . VAL B 1 197 ? -8.18 -28.891 -13.719 1 97.88 197 VAL B C 1
ATOM 3721 O O . VAL B 1 197 ? -7.84 -29.953 -14.25 1 97.88 197 VAL B O 1
ATOM 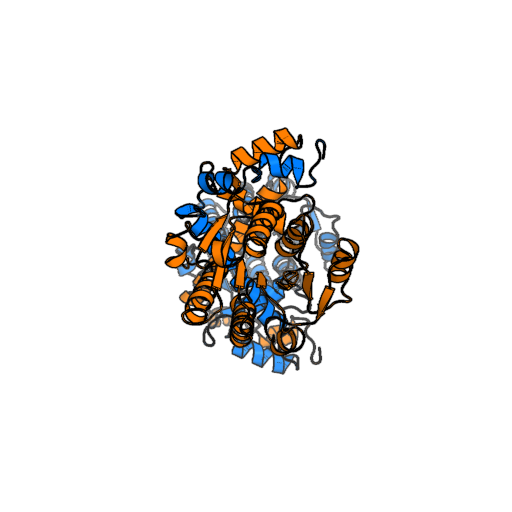3724 N N . PHE B 1 198 ? -7.902 -27.719 -14.227 1 98.44 198 PHE B N 1
ATOM 3725 C CA . PHE B 1 198 ? -7.215 -27.641 -15.508 1 98.44 198 PHE B CA 1
ATOM 3726 C C . PHE B 1 198 ? -5.762 -28.078 -15.375 1 98.44 198 PHE B C 1
ATOM 3728 O O . PHE B 1 198 ? -5.219 -28.719 -16.281 1 98.44 198 PHE B O 1
ATOM 3735 N N . ALA B 1 199 ? -5.121 -27.719 -14.266 1 98.75 199 ALA B N 1
ATOM 3736 C CA . ALA B 1 199 ? -3.76 -28.188 -14.023 1 98.75 199 ALA B CA 1
ATOM 3737 C C . ALA B 1 199 ? -3.707 -29.703 -13.969 1 98.75 199 ALA B C 1
ATOM 3739 O O . ALA B 1 199 ? -2.857 -30.328 -14.609 1 98.75 199 ALA B O 1
ATOM 3740 N N . ALA B 1 200 ? -4.617 -30.297 -13.266 1 98.31 200 ALA B N 1
ATOM 3741 C CA . ALA B 1 200 ? -4.676 -31.75 -13.148 1 98.31 200 ALA B CA 1
ATOM 3742 C C . ALA B 1 200 ? -4.914 -32.406 -14.508 1 98.31 200 ALA B C 1
ATOM 3744 O O . ALA B 1 200 ? -4.301 -33.406 -14.836 1 98.31 200 ALA B O 1
ATOM 3745 N N . ARG B 1 201 ? -5.797 -31.812 -15.266 1 97.06 201 ARG B N 1
ATOM 3746 C CA . ARG B 1 201 ? -6.07 -32.344 -16.594 1 97.06 201 ARG B CA 1
ATOM 3747 C C . ARG B 1 201 ? -4.809 -32.344 -17.453 1 97.06 201 ARG B C 1
ATOM 3749 O O . ARG B 1 201 ? -4.484 -33.344 -18.094 1 97.06 201 ARG B O 1
ATOM 3756 N N . ALA B 1 202 ? -4.109 -31.219 -17.469 1 98.06 202 ALA B N 1
ATOM 3757 C CA . ALA B 1 202 ? -2.885 -31.094 -18.25 1 98.06 202 ALA B CA 1
ATOM 3758 C C . ALA B 1 202 ? -1.854 -32.125 -17.812 1 98.06 202 ALA B C 1
ATOM 3760 O O . ALA B 1 202 ? -1.169 -32.719 -18.656 1 98.06 202 ALA B O 1
ATOM 3761 N N . LEU B 1 203 ? -1.794 -32.406 -16.547 1 98.25 203 LEU B N 1
ATOM 3762 C CA . LEU B 1 203 ? -0.785 -33.281 -15.977 1 98.25 203 LEU B CA 1
ATOM 3763 C C . LEU B 1 203 ? -1.134 -34.75 -16.234 1 98.25 203 LEU B C 1
ATOM 3765 O O . LEU B 1 203 ? -0.249 -35.562 -16.5 1 98.25 203 LEU B O 1
ATOM 3769 N N . VAL B 1 204 ? -2.396 -35.094 -16.219 1 96.25 204 VAL B N 1
ATOM 3770 C CA . VAL B 1 204 ? -2.834 -36.5 -16.344 1 96.25 204 VAL B CA 1
ATOM 3771 C C . VAL B 1 204 ? -2.939 -36.844 -17.828 1 96.25 204 VAL B C 1
ATOM 3773 O O . VAL B 1 204 ? -2.506 -37.938 -18.234 1 96.25 204 VAL B O 1
ATOM 3776 N N . GLU B 1 205 ? -3.578 -35.969 -18.562 1 95.5 205 GLU B N 1
ATOM 3777 C CA . GLU B 1 205 ? -3.703 -36.219 -19.984 1 95.5 205 GLU B CA 1
ATOM 3778 C C . GLU B 1 205 ? -2.348 -36.156 -20.688 1 95.5 205 GLU B C 1
ATOM 3780 O O . GLU B 1 205 ? -2.146 -36.812 -21.719 1 95.5 205 GLU B O 1
ATOM 3785 N N . GLY B 1 206 ? -1.414 -35.312 -20.172 1 96.38 206 GLY B N 1
ATOM 3786 C CA . GLY B 1 206 ? -0.007 -35.438 -20.516 1 96.38 206 GLY B CA 1
ATOM 3787 C C . GLY B 1 206 ? 0.376 -34.562 -21.719 1 96.38 206 GLY B C 1
ATOM 3788 O O . GLY B 1 206 ? -0.457 -33.844 -22.266 1 96.38 206 GLY B O 1
ATOM 3789 N N . PRO B 1 207 ? 1.644 -34.594 -22.062 1 97.31 207 PRO B N 1
ATOM 3790 C CA . PRO B 1 207 ? 2.193 -33.719 -23.094 1 97.31 207 PRO B CA 1
ATOM 3791 C C . PRO B 1 207 ? 1.711 -34.062 -24.5 1 97.31 207 PRO B C 1
ATOM 3793 O O . PRO B 1 207 ? 1.75 -33.25 -25.391 1 97.31 207 PRO B O 1
ATOM 3796 N N . ASP B 1 208 ? 1.227 -35.25 -24.719 1 96.62 208 ASP B N 1
ATOM 3797 C CA . ASP B 1 208 ? 0.695 -35.625 -26.031 1 96.62 208 ASP B CA 1
ATOM 3798 C C . ASP B 1 208 ? -0.546 -34.781 -26.359 1 96.62 208 ASP B C 1
ATOM 3800 O O . ASP B 1 208 ? -0.755 -34.406 -27.516 1 96.62 208 ASP B O 1
ATOM 3804 N N . GLU B 1 209 ? -1.295 -34.531 -25.344 1 97.06 209 GLU B N 1
ATOM 3805 C CA . GLU B 1 209 ? -2.531 -33.75 -25.547 1 97.06 209 GLU B CA 1
ATOM 3806 C C . GLU B 1 209 ? -2.322 -32.281 -25.266 1 97.06 209 GLU B C 1
ATOM 3808 O O . GLU B 1 209 ? -2.914 -31.422 -25.938 1 97.06 209 GLU B O 1
ATOM 3813 N N . TRP B 1 210 ? -1.465 -31.938 -24.344 1 98.06 210 TRP B N 1
ATOM 3814 C CA . TRP B 1 210 ? -1.423 -30.562 -23.828 1 98.06 210 TRP B CA 1
ATOM 3815 C C . TRP B 1 210 ? -0.105 -29.891 -24.203 1 98.06 210 TRP B C 1
ATOM 3817 O O . TRP B 1 210 ? 0.053 -28.688 -24.016 1 98.06 210 TRP B O 1
ATOM 3827 N N . GLY B 1 211 ? 0.865 -30.641 -24.734 1 98.12 211 GLY B N 1
ATOM 3828 C CA . GLY B 1 211 ? 2.16 -30.078 -25.078 1 98.12 211 GLY B CA 1
ATOM 3829 C C . GLY B 1 211 ? 2.068 -28.953 -26.078 1 98.12 211 GLY B C 1
ATOM 3830 O O . GLY B 1 211 ? 1.43 -29.094 -27.125 1 98.12 211 GLY B O 1
ATOM 3831 N N . GLY B 1 212 ? 2.637 -27.828 -25.719 1 98.12 212 GLY B N 1
ATOM 3832 C CA . GLY B 1 212 ? 2.666 -26.688 -26.609 1 98.12 212 GLY B CA 1
ATOM 3833 C C . GLY B 1 212 ? 1.428 -25.812 -26.516 1 98.12 212 GLY B C 1
ATOM 3834 O O . GLY B 1 212 ? 1.266 -24.859 -27.281 1 98.12 212 GLY B O 1
ATOM 3835 N N . ARG B 1 213 ? 0.588 -26.078 -25.516 1 97.62 213 ARG B N 1
ATOM 3836 C CA . ARG B 1 213 ? -0.631 -25.297 -25.359 1 97.62 213 ARG B CA 1
ATOM 3837 C C . ARG B 1 213 ? -0.452 -24.219 -24.297 1 97.62 213 ARG B C 1
ATOM 3839 O O . ARG B 1 213 ? 0.173 -24.453 -23.266 1 97.62 213 ARG B O 1
ATOM 3846 N N . ALA B 1 214 ? -0.95 -23.062 -24.609 1 98.38 214 ALA B N 1
ATOM 3847 C CA . ALA B 1 214 ? -1.141 -21.984 -23.641 1 98.38 214 ALA B CA 1
ATOM 3848 C C . ALA B 1 214 ? -2.609 -21.578 -23.562 1 98.38 214 ALA B C 1
ATOM 3850 O O . ALA B 1 214 ? -3.209 -21.188 -24.562 1 98.38 214 ALA B O 1
ATOM 3851 N N . VAL B 1 215 ? -3.195 -21.703 -22.328 1 98.25 215 VAL B N 1
ATOM 3852 C CA . VAL B 1 215 ? -4.645 -21.562 -22.203 1 98.25 215 VAL B CA 1
ATOM 3853 C C . VAL B 1 215 ? -4.977 -20.531 -21.125 1 98.25 215 VAL B C 1
ATOM 3855 O O . VAL B 1 215 ? -4.559 -20.672 -19.969 1 98.25 215 VAL B O 1
ATOM 3858 N N . ALA B 1 216 ? -5.699 -19.484 -21.531 1 98.56 216 ALA B N 1
ATOM 3859 C CA . ALA B 1 216 ? -6.27 -18.547 -20.562 1 98.56 216 ALA B CA 1
ATOM 3860 C C . ALA B 1 216 ? -7.453 -19.172 -19.828 1 98.56 216 ALA B C 1
ATOM 3862 O O . ALA B 1 216 ? -8.266 -19.875 -20.438 1 98.56 216 ALA B O 1
ATOM 3863 N N . LEU B 1 217 ? -7.535 -18.891 -18.516 1 98.62 217 LEU B N 1
ATOM 3864 C CA . LEU B 1 217 ? -8.57 -19.516 -17.703 1 98.62 217 LEU B CA 1
ATOM 3865 C C . LEU B 1 217 ? -9.469 -18.453 -17.078 1 98.62 217 LEU B C 1
ATOM 3867 O O . LEU B 1 217 ? -8.984 -17.562 -16.375 1 98.62 217 LEU B O 1
ATOM 3871 N N . ALA B 1 218 ? -10.711 -18.547 -17.281 1 98.5 218 ALA B N 1
ATOM 3872 C CA . ALA B 1 218 ? -11.742 -17.734 -16.625 1 98.5 218 ALA B CA 1
ATOM 3873 C C . ALA B 1 218 ? -13.062 -18.5 -16.547 1 98.5 218 ALA B C 1
ATOM 3875 O O . ALA B 1 218 ? -13.445 -19.203 -17.5 1 98.5 218 ALA B O 1
ATOM 3876 N N . GLY B 1 219 ? -13.711 -18.406 -15.406 1 98 219 GLY B N 1
ATOM 3877 C CA . GLY B 1 219 ? -14.992 -19.062 -15.242 1 98 219 GLY B CA 1
ATOM 3878 C C . GLY B 1 219 ? -16.172 -18.109 -15.32 1 98 219 GLY B C 1
ATOM 3879 O O . GLY B 1 219 ? -17.312 -18.547 -15.453 1 98 219 GLY B O 1
ATOM 3880 N N . ASP B 1 220 ? -15.875 -16.812 -15.195 1 96.88 220 ASP B N 1
ATOM 3881 C CA . ASP B 1 220 ? -16.938 -15.797 -15.25 1 96.88 220 ASP B CA 1
ATOM 3882 C C . ASP B 1 220 ? -16.391 -14.461 -15.742 1 96.88 220 ASP B C 1
ATOM 3884 O O . ASP B 1 220 ? -15.172 -14.227 -15.703 1 96.88 220 ASP B O 1
ATOM 3888 N N . GLU B 1 221 ? -17.188 -13.672 -16.312 1 96.5 221 GLU B N 1
ATOM 3889 C CA . GLU B 1 221 ? -16.969 -12.281 -16.688 1 96.5 221 GLU B CA 1
ATOM 3890 C C . GLU B 1 221 ? -18.078 -11.391 -16.156 1 96.5 221 GLU B C 1
ATOM 3892 O O . GLU B 1 221 ? -19.219 -11.461 -16.625 1 96.5 221 GLU B O 1
ATOM 3897 N N . ILE B 1 222 ? -17.703 -10.547 -15.148 1 95.31 222 ILE B N 1
ATOM 3898 C CA . ILE B 1 222 ? -18.75 -9.914 -14.367 1 95.31 222 ILE B CA 1
ATOM 3899 C C . ILE B 1 222 ? -18.297 -8.531 -13.906 1 95.31 222 ILE B C 1
ATOM 3901 O O . ILE B 1 222 ? -17.125 -8.32 -13.625 1 95.31 222 ILE B O 1
ATOM 3905 N N . SER B 1 223 ? -19.234 -7.562 -13.836 1 93.25 223 SER B N 1
ATOM 3906 C CA . SER B 1 223 ? -18.953 -6.246 -13.266 1 93.25 223 SER B CA 1
ATOM 3907 C C . SER B 1 223 ? -19.062 -6.27 -11.742 1 93.25 223 SER B C 1
ATOM 3909 O O . SER B 1 223 ? -19.625 -7.203 -11.172 1 93.25 223 SER B O 1
ATOM 3911 N N . PHE B 1 224 ? -18.547 -5.246 -11.094 1 90.81 224 PHE B N 1
ATOM 3912 C CA . PHE B 1 224 ? -18.656 -5.184 -9.641 1 90.81 224 PHE B CA 1
ATOM 3913 C C . PHE B 1 224 ? -20.109 -5.117 -9.203 1 90.81 224 PHE B C 1
ATOM 3915 O O . PHE B 1 224 ? -20.5 -5.75 -8.219 1 90.81 224 PHE B O 1
ATOM 3922 N N . ALA B 1 225 ? -20.875 -4.309 -9.938 1 90.5 225 ALA B N 1
ATOM 3923 C CA . ALA B 1 225 ? -22.297 -4.172 -9.625 1 90.5 225 ALA B CA 1
ATOM 3924 C C . ALA B 1 225 ? -23 -5.516 -9.703 1 90.5 225 ALA B C 1
ATOM 3926 O O . ALA B 1 225 ? -23.797 -5.859 -8.812 1 90.5 225 ALA B O 1
ATOM 3927 N N . GLU B 1 226 ? -22.75 -6.242 -10.734 1 94.5 226 GLU B N 1
ATOM 3928 C CA . GLU B 1 226 ? -23.359 -7.566 -10.883 1 94.5 226 GLU B CA 1
ATOM 3929 C C . GLU B 1 226 ? -22.875 -8.516 -9.781 1 94.5 226 GLU B C 1
ATOM 3931 O O . GLU B 1 226 ? -23.656 -9.328 -9.273 1 94.5 226 GLU B O 1
ATOM 3936 N N . ALA B 1 227 ? -21.609 -8.414 -9.469 1 94.31 227 ALA B N 1
ATOM 3937 C CA . ALA B 1 227 ? -21.078 -9.266 -8.406 1 94.31 227 ALA B CA 1
ATOM 3938 C C . ALA B 1 227 ? -21.75 -8.969 -7.07 1 94.31 227 ALA B C 1
ATOM 3940 O O . ALA B 1 227 ? -22.031 -9.883 -6.301 1 94.31 227 ALA B O 1
ATOM 3941 N N . GLU B 1 228 ? -21.906 -7.711 -6.816 1 90.88 228 GLU B N 1
ATOM 3942 C CA . GLU B 1 228 ? -22.562 -7.309 -5.578 1 90.88 228 GLU B CA 1
ATOM 3943 C C . GLU B 1 228 ? -23.984 -7.836 -5.516 1 90.88 228 GLU B C 1
ATOM 3945 O O . GLU B 1 228 ? -24.438 -8.328 -4.477 1 90.88 228 GLU B O 1
ATOM 3950 N N . GLU B 1 229 ? -24.672 -7.691 -6.594 1 93.94 229 GLU B N 1
ATOM 3951 C CA . GLU B 1 229 ? -26.047 -8.188 -6.656 1 93.94 229 GLU B CA 1
ATOM 3952 C C . GLU B 1 229 ? -26.094 -9.695 -6.422 1 93.94 229 GLU B C 1
ATOM 3954 O O . GLU B 1 229 ? -26.938 -10.18 -5.664 1 93.94 229 GLU B O 1
ATOM 3959 N N . THR B 1 230 ? -25.234 -10.391 -7.07 1 95.88 230 THR B N 1
ATOM 3960 C CA . THR B 1 230 ? -25.172 -11.844 -6.922 1 95.88 230 THR B CA 1
ATOM 3961 C C . THR B 1 230 ? -24.812 -12.227 -5.488 1 95.88 230 THR B C 1
ATOM 3963 O O . THR B 1 230 ? -25.375 -13.18 -4.941 1 95.88 230 THR B O 1
ATOM 3966 N N . PHE B 1 231 ? -23.859 -11.492 -4.945 1 93.81 231 PHE B N 1
ATOM 3967 C CA . PHE B 1 231 ? -23.453 -11.734 -3.566 1 93.81 231 PHE B CA 1
ATOM 3968 C C . PHE B 1 231 ? -24.641 -11.594 -2.617 1 93.81 231 PHE B C 1
ATOM 3970 O O . PHE B 1 231 ? -24.844 -12.438 -1.746 1 93.81 231 PHE B O 1
ATOM 3977 N N . GLU B 1 232 ? -25.344 -10.539 -2.766 1 93.56 232 GLU B N 1
ATOM 3978 C CA . GLU B 1 232 ? -26.516 -10.305 -1.916 1 93.56 232 GLU B CA 1
ATOM 3979 C C . GLU B 1 232 ? -27.547 -11.422 -2.066 1 93.56 232 GLU B C 1
ATOM 3981 O O . GLU B 1 232 ? -28.109 -11.883 -1.078 1 93.56 232 GLU B O 1
ATOM 3986 N N . LYS B 1 233 ? -27.766 -11.812 -3.27 1 94.31 233 LYS B N 1
ATOM 3987 C CA . LYS B 1 233 ? -28.734 -12.875 -3.555 1 94.31 233 LYS B CA 1
ATOM 3988 C C . LYS B 1 233 ? -28.312 -14.18 -2.891 1 94.31 233 LYS B C 1
ATOM 3990 O O . LYS B 1 233 ? -29.141 -14.875 -2.307 1 94.31 233 LYS B O 1
ATOM 3995 N N . VAL B 1 234 ? -27.062 -14.484 -2.916 1 93.94 234 VAL B N 1
ATOM 3996 C CA . VAL B 1 234 ? -26.578 -15.789 -2.496 1 93.94 234 VAL B CA 1
ATOM 3997 C C . VAL B 1 234 ? -26.312 -15.781 -0.993 1 93.94 234 VAL B C 1
ATOM 3999 O O . VAL B 1 234 ? -26.656 -16.734 -0.288 1 93.94 234 VAL B O 1
ATOM 4002 N N . VAL B 1 235 ? -25.719 -14.734 -0.524 1 91.12 235 VAL B N 1
ATOM 4003 C CA . VAL B 1 235 ? -25.25 -14.688 0.855 1 91.12 235 VAL B CA 1
ATOM 4004 C C . VAL B 1 235 ? -26.312 -14.055 1.746 1 91.12 235 VAL B C 1
ATOM 4006 O O . VAL B 1 235 ? -26.359 -14.312 2.953 1 91.12 235 VAL B O 1
ATOM 4009 N N . GLY B 1 236 ? -27.141 -13.133 1.186 1 91.81 236 GLY B N 1
ATOM 4010 C CA . GLY B 1 236 ? -28.25 -12.547 1.935 1 91.81 236 GLY B CA 1
ATOM 4011 C C . GLY B 1 236 ? -27.891 -11.234 2.605 1 91.81 236 GLY B C 1
ATOM 4012 O O . GLY B 1 236 ? -28.594 -10.773 3.506 1 91.81 236 GLY B O 1
ATOM 4013 N N . ARG B 1 237 ? -26.766 -10.695 2.307 1 88.56 237 ARG B N 1
ATOM 4014 C CA . ARG B 1 237 ? -26.344 -9.367 2.756 1 88.56 237 ARG B CA 1
ATOM 4015 C C . ARG B 1 237 ? -25.484 -8.68 1.704 1 88.56 237 ARG B C 1
ATOM 4017 O O . ARG B 1 237 ? -25 -9.32 0.778 1 88.56 237 ARG B O 1
ATOM 4024 N N . ALA B 1 238 ? -25.359 -7.445 1.925 1 87.31 238 ALA B N 1
ATOM 4025 C CA . ALA B 1 238 ? -24.516 -6.688 1.017 1 87.31 238 ALA B CA 1
ATOM 4026 C C . ALA B 1 238 ? -23.047 -7.105 1.16 1 87.31 238 ALA B C 1
ATOM 4028 O O . ALA B 1 238 ? -22.641 -7.578 2.223 1 87.31 238 ALA B O 1
ATOM 4029 N N . MET B 1 239 ? -22.312 -6.957 0.071 1 87.19 239 MET B N 1
ATOM 4030 C CA . MET B 1 239 ? -20.859 -7.129 0.184 1 87.19 239 MET B CA 1
ATOM 4031 C C . MET B 1 239 ? -20.281 -6.184 1.231 1 87.19 239 MET B C 1
ATOM 4033 O O . MET B 1 239 ? -20.781 -5.078 1.425 1 87.19 239 MET B O 1
ATOM 4037 N N . PRO B 1 240 ? -19.312 -6.645 1.85 1 84 240 PRO B N 1
ATOM 4038 C CA . PRO B 1 240 ? -18.734 -5.816 2.914 1 84 240 PRO B CA 1
ATOM 4039 C C . PRO B 1 240 ? -18.391 -4.402 2.445 1 84 240 PRO B C 1
ATOM 4041 O O . PRO B 1 240 ? -17.672 -4.234 1.461 1 84 240 PRO B O 1
ATOM 4044 N N . GLN B 1 241 ? -18.953 -3.383 3.111 1 79.88 241 GLN B N 1
ATOM 4045 C CA . GLN B 1 241 ? -18.703 -1.981 2.807 1 79.88 241 GLN B CA 1
ATOM 4046 C C . GLN B 1 241 ? -17.219 -1.648 2.98 1 79.88 241 GLN B C 1
ATOM 4048 O O . GLN B 1 241 ? -16.703 -0.74 2.33 1 79.88 241 GLN B O 1
ATOM 4053 N N . THR B 1 242 ? -16.625 -2.418 3.818 1 78.56 242 THR B N 1
ATOM 4054 C CA . THR B 1 242 ? -15.203 -2.225 4.074 1 78.56 242 THR B CA 1
ATOM 4055 C C . THR B 1 242 ? -14.398 -2.381 2.787 1 78.56 242 THR B C 1
ATOM 4057 O O . THR B 1 242 ? -13.352 -1.743 2.621 1 78.56 242 THR B O 1
ATOM 4060 N N . TRP B 1 243 ? -14.977 -3.15 1.913 1 78.31 243 TRP B N 1
ATOM 4061 C CA . TRP B 1 243 ? -14.273 -3.342 0.65 1 78.31 243 TRP B CA 1
ATOM 4062 C C . TRP B 1 243 ? -14.219 -2.041 -0.146 1 78.31 243 TRP B C 1
ATOM 4064 O O . TRP B 1 243 ? -13.172 -1.672 -0.674 1 78.31 243 TRP B O 1
ATOM 4074 N N . THR B 1 244 ? -15.312 -1.39 -0.064 1 79.5 244 THR B N 1
ATOM 4075 C CA . THR B 1 244 ? -15.391 -0.141 -0.813 1 79.5 244 THR B CA 1
ATOM 4076 C C . THR B 1 244 ? -14.523 0.935 -0.165 1 79.5 244 THR B C 1
ATOM 4078 O O . THR B 1 244 ? -13.758 1.615 -0.848 1 79.5 244 THR B O 1
ATOM 4081 N N . VAL B 1 245 ? -14.648 1.058 1.089 1 78.75 245 VAL B N 1
ATOM 4082 C CA . VAL B 1 245 ? -13.93 2.092 1.823 1 78.75 245 VAL B CA 1
ATOM 4083 C C . VAL B 1 245 ? -12.422 1.849 1.716 1 78.75 245 VAL B C 1
ATOM 4085 O O . VAL B 1 245 ? -11.664 2.764 1.393 1 78.75 245 VAL B O 1
ATOM 4088 N N . VAL B 1 246 ? -12.094 0.667 1.908 1 74.56 246 VAL B N 1
ATOM 4089 C CA . VAL B 1 246 ? -10.688 0.283 1.863 1 74.56 246 VAL B CA 1
ATOM 4090 C C . VAL B 1 246 ? -10.133 0.499 0.455 1 74.56 246 VAL B C 1
ATOM 4092 O O . VAL B 1 246 ? -9.031 1.027 0.287 1 74.56 246 VAL B O 1
ATOM 4095 N N . GLY B 1 247 ? -10.938 0.135 -0.433 1 78 247 GLY B N 1
ATOM 4096 C CA . GLY B 1 247 ? -10.5 0.293 -1.81 1 78 247 GLY B CA 1
ATOM 4097 C C . GLY B 1 247 ? -10.227 1.737 -2.188 1 78 247 GLY B C 1
ATOM 4098 O O . GLY B 1 247 ? -9.203 2.043 -2.801 1 78 247 GLY B O 1
ATOM 4099 N N . ARG B 1 248 ? -11.109 2.502 -1.835 1 81.75 248 ARG B N 1
ATOM 4100 C CA . ARG B 1 248 ? -10.938 3.92 -2.137 1 81.75 248 ARG B CA 1
ATOM 4101 C C . ARG B 1 248 ? -9.695 4.48 -1.451 1 81.75 248 ARG B C 1
ATOM 4103 O O . ARG B 1 248 ? -8.938 5.242 -2.055 1 81.75 248 ARG B O 1
ATOM 4110 N N . ALA B 1 249 ? -9.523 4.059 -0.24 1 82 249 ALA B N 1
ATOM 4111 C CA . ALA B 1 249 ? -8.367 4.516 0.518 1 82 249 ALA B CA 1
ATOM 4112 C C . ALA B 1 249 ? -7.07 4 -0.1 1 82 249 ALA B C 1
ATOM 4114 O O . ALA B 1 249 ? -6.102 4.754 -0.243 1 82 249 ALA B O 1
ATOM 4115 N N . VAL B 1 250 ? -7.113 2.82 -0.434 1 77.5 250 VAL B N 1
ATOM 4116 C CA . VAL B 1 250 ? -5.926 2.203 -1.015 1 77.5 250 VAL B CA 1
ATOM 4117 C C . VAL B 1 250 ? -5.617 2.844 -2.365 1 77.5 250 VAL B C 1
ATOM 4119 O O . VAL B 1 250 ? -4.465 3.189 -2.648 1 77.5 250 VAL B O 1
ATOM 4122 N N . ARG B 1 251 ? -6.641 2.932 -3.162 1 81 251 ARG B N 1
ATOM 4123 C CA . ARG B 1 251 ? -6.434 3.568 -4.461 1 81 251 ARG B CA 1
ATOM 4124 C C . ARG B 1 251 ? -5.859 4.969 -4.297 1 81 251 ARG B C 1
ATOM 4126 O O . ARG B 1 251 ? -4.934 5.355 -5.016 1 81 251 ARG B O 1
ATOM 4133 N N . TRP B 1 252 ? -6.402 5.621 -3.41 1 83 252 TRP B N 1
ATOM 4134 C CA . TRP B 1 252 ? -5.906 6.965 -3.127 1 83 252 TRP B CA 1
ATOM 4135 C C . TRP B 1 252 ? -4.449 6.918 -2.674 1 83 252 TRP B C 1
ATOM 4137 O O . TRP B 1 252 ? -3.615 7.68 -3.17 1 83 252 TRP B O 1
ATOM 4147 N N . ALA B 1 253 ? -4.137 6.047 -1.751 1 81.62 253 ALA B N 1
ATOM 4148 C CA . ALA B 1 253 ? -2.789 5.945 -1.2 1 81.62 253 ALA B CA 1
ATOM 4149 C C . ALA B 1 253 ? -1.779 5.582 -2.285 1 81.62 253 ALA B C 1
ATOM 4151 O O . ALA B 1 253 ? -0.675 6.129 -2.322 1 81.62 253 ALA B O 1
ATOM 4152 N N . VAL B 1 254 ? -2.139 4.715 -3.068 1 77.12 254 VAL B N 1
ATOM 4153 C CA . VAL B 1 254 ? -1.277 4.293 -4.164 1 77.12 254 VAL B CA 1
ATOM 4154 C C . VAL B 1 254 ? -1.041 5.465 -5.117 1 77.12 254 VAL B C 1
ATOM 4156 O O . VAL B 1 254 ? 0.096 5.73 -5.512 1 77.12 254 VAL B O 1
ATOM 4159 N N . GLU B 1 255 ? -2.109 6.055 -5.516 1 80.31 255 GLU B N 1
ATOM 4160 C CA . GLU B 1 255 ? -1.996 7.203 -6.406 1 80.31 255 GLU B CA 1
ATOM 4161 C C . GLU B 1 255 ? -1.143 8.305 -5.781 1 80.31 255 GLU B C 1
ATOM 4163 O O . GLU B 1 255 ? -0.253 8.852 -6.438 1 80.31 255 GLU B O 1
ATOM 4168 N N . ASP B 1 256 ? -1.423 8.562 -4.57 1 86.19 256 ASP B N 1
ATOM 4169 C CA . ASP B 1 256 ? -0.713 9.633 -3.875 1 86.19 256 ASP B CA 1
ATOM 4170 C C . ASP B 1 256 ? 0.778 9.32 -3.764 1 86.19 256 ASP B C 1
ATOM 4172 O O . ASP B 1 256 ? 1.619 10.156 -4.082 1 86.19 256 ASP B O 1
ATOM 4176 N N . ALA B 1 257 ? 1.133 8.141 -3.357 1 81.75 257 ALA B N 1
ATOM 4177 C CA . ALA B 1 257 ? 2.525 7.734 -3.188 1 81.75 257 ALA B CA 1
ATOM 4178 C C . ALA B 1 257 ? 3.262 7.73 -4.523 1 81.75 257 ALA B C 1
ATOM 4180 O O . ALA B 1 257 ? 4.395 8.211 -4.617 1 81.75 257 ALA B O 1
ATOM 4181 N N . GLY B 1 258 ? 2.607 7.148 -5.531 1 79.94 258 GLY B N 1
ATOM 4182 C CA . GLY B 1 258 ? 3.219 7.133 -6.848 1 79.94 258 GLY B CA 1
ATOM 4183 C C . GLY B 1 258 ? 3.494 8.523 -7.398 1 79.94 258 GLY B C 1
ATOM 4184 O O . GLY B 1 258 ? 4.594 8.797 -7.883 1 79.94 258 GLY B O 1
ATOM 4185 N N . ARG B 1 259 ? 2.535 9.398 -7.27 1 83.38 259 ARG B N 1
ATOM 4186 C CA . ARG B 1 259 ? 2.666 10.766 -7.762 1 83.38 259 ARG B CA 1
ATOM 4187 C C . ARG B 1 259 ? 3.689 11.547 -6.949 1 83.38 259 ARG B C 1
ATOM 4189 O O . ARG B 1 259 ? 4.402 12.391 -7.484 1 83.38 259 ARG B O 1
ATOM 4196 N N . SER B 1 260 ? 3.725 11.305 -5.656 1 86.31 260 SER B N 1
ATOM 4197 C CA . SER B 1 260 ? 4.727 11.945 -4.812 1 86.31 260 SER B CA 1
ATOM 4198 C C . SER B 1 260 ? 6.141 11.57 -5.254 1 86.31 260 SER B C 1
ATOM 4200 O O . SER B 1 260 ? 6.996 12.445 -5.406 1 86.31 260 SER B O 1
ATOM 4202 N N . MET B 1 261 ? 6.391 10.312 -5.461 1 82.38 261 MET B N 1
ATOM 4203 C CA . MET B 1 261 ? 7.715 9.844 -5.871 1 82.38 261 MET B CA 1
ATOM 4204 C C . MET B 1 261 ? 8.125 10.477 -7.203 1 82.38 261 MET B C 1
ATOM 4206 O O . MET B 1 261 ? 9.258 10.922 -7.359 1 82.38 261 MET B O 1
ATOM 4210 N N . ASP B 1 262 ? 7.176 10.5 -8.102 1 81.44 262 ASP B N 1
ATOM 4211 C CA . ASP B 1 262 ? 7.438 11.117 -9.398 1 81.44 262 ASP B CA 1
ATOM 4212 C C . ASP B 1 262 ? 7.785 12.594 -9.242 1 81.44 262 ASP B C 1
ATOM 4214 O O . ASP B 1 262 ? 8.719 13.086 -9.875 1 81.44 262 ASP B O 1
ATOM 4218 N N . TRP B 1 263 ? 7.043 13.305 -8.445 1 87.12 263 TRP B N 1
ATOM 4219 C CA . TRP B 1 263 ? 7.254 14.727 -8.242 1 87.12 263 TRP B CA 1
ATOM 4220 C C . TRP B 1 263 ? 8.586 14.992 -7.539 1 87.12 263 TRP B C 1
ATOM 4222 O O . TRP B 1 263 ? 9.305 15.93 -7.891 1 87.12 263 TRP B O 1
ATOM 4232 N N . PHE B 1 264 ? 8.977 14.18 -6.547 1 86.75 264 PHE B N 1
ATOM 4233 C CA . PHE B 1 264 ? 10.25 14.328 -5.848 1 86.75 264 PHE B CA 1
ATOM 4234 C C . PHE B 1 264 ? 11.414 14.125 -6.801 1 86.75 264 PHE B C 1
ATOM 4236 O O . PHE B 1 264 ? 12.438 14.812 -6.691 1 86.75 264 PHE B O 1
ATOM 4243 N N . GLU B 1 265 ? 11.305 13.227 -7.668 1 84.12 265 GLU B N 1
ATOM 4244 C CA . GLU B 1 265 ? 12.375 12.93 -8.609 1 84.12 265 GLU B CA 1
ATOM 4245 C C . GLU B 1 265 ? 12.555 14.062 -9.617 1 84.12 265 GLU B C 1
ATOM 4247 O O . GLU B 1 265 ? 13.68 14.375 -10.023 1 84.12 265 GLU B O 1
ATOM 4252 N N . LYS B 1 266 ? 11.469 14.758 -10.055 1 84.19 266 LYS B N 1
ATOM 4253 C CA . LYS B 1 266 ? 11.508 15.734 -11.133 1 84.19 266 LYS B CA 1
ATOM 4254 C C . LYS B 1 266 ? 11.625 17.156 -10.586 1 84.19 266 LYS B C 1
ATOM 4256 O O . LYS B 1 266 ? 12.227 18.031 -11.219 1 84.19 266 LYS B O 1
ATOM 4261 N N . GLU B 1 267 ? 10.898 17.5 -9.547 1 91.06 267 GLU B N 1
ATOM 4262 C CA . GLU B 1 267 ? 10.836 18.844 -8.953 1 91.06 267 GLU B CA 1
ATOM 4263 C C . GLU B 1 267 ? 11.242 18.812 -7.48 1 91.06 267 GLU B C 1
ATOM 4265 O O . GLU B 1 267 ? 12.422 18.609 -7.16 1 91.06 267 GLU B O 1
ATOM 4270 N N . GLY B 1 268 ? 10.375 18.609 -6.523 1 90.31 268 GLY B N 1
ATOM 4271 C CA . GLY B 1 268 ? 10.617 18.531 -5.094 1 90.31 268 GLY B CA 1
ATOM 4272 C C . GLY B 1 268 ? 10.453 19.859 -4.379 1 90.31 268 GLY B C 1
ATOM 4273 O O . GLY B 1 268 ? 10.102 20.859 -4.996 1 90.31 268 GLY B O 1
ATOM 4274 N N . TYR B 1 269 ? 10.656 19.828 -3.076 1 93.5 269 TYR B N 1
ATOM 4275 C CA . TYR B 1 269 ? 10.562 21 -2.227 1 93.5 269 TYR B CA 1
ATOM 4276 C C . TYR B 1 269 ? 11.672 22 -2.545 1 93.5 269 TYR B C 1
ATOM 4278 O O . TYR B 1 269 ? 12.758 21.594 -2.979 1 93.5 269 TYR B O 1
ATOM 4286 N N . LYS B 1 270 ? 11.336 23.266 -2.398 1 93.88 270 LYS B N 1
ATOM 4287 C CA . LYS B 1 270 ? 12.352 24.266 -2.693 1 93.88 270 LYS B CA 1
ATOM 4288 C C . LYS B 1 270 ? 12.273 25.438 -1.707 1 93.88 270 LYS B C 1
ATOM 4290 O O . LYS B 1 270 ? 12.234 26.594 -2.111 1 93.88 270 LYS B O 1
ATOM 4295 N N . ALA B 1 271 ? 12.289 25.078 -0.429 1 97.5 271 ALA B N 1
ATOM 4296 C CA . ALA B 1 271 ? 12.359 26.125 0.596 1 97.5 271 ALA B CA 1
ATOM 4297 C C . ALA B 1 271 ? 13.719 26.812 0.583 1 97.5 271 ALA B C 1
ATOM 4299 O O . ALA B 1 271 ? 14.727 26.203 0.231 1 97.5 271 ALA B O 1
ATOM 4300 N N . ASP B 1 272 ? 13.766 28.078 0.857 1 95.31 272 ASP B N 1
ATOM 4301 C CA . ASP B 1 272 ? 15.016 28.828 0.991 1 95.31 272 ASP B CA 1
ATOM 4302 C C . ASP B 1 272 ? 15.609 28.656 2.385 1 95.31 272 ASP B C 1
ATOM 4304 O O . ASP B 1 272 ? 15.406 29.5 3.266 1 95.31 272 ASP B O 1
ATOM 4308 N N . ILE B 1 273 ? 16.438 27.688 2.535 1 95.38 273 ILE B N 1
ATOM 4309 C CA . ILE B 1 273 ? 16.953 27.281 3.842 1 95.38 273 ILE B CA 1
ATOM 4310 C C . ILE B 1 273 ? 17.812 28.406 4.426 1 95.38 273 ILE B C 1
ATOM 4312 O O . ILE B 1 273 ? 17.766 28.656 5.633 1 95.38 273 ILE B O 1
ATOM 4316 N N . GLU B 1 274 ? 18.547 29.016 3.539 1 94.31 274 GLU B N 1
ATOM 4317 C CA . GLU B 1 274 ? 19.375 30.109 4.008 1 94.31 274 GLU B CA 1
ATOM 4318 C C . GLU B 1 274 ? 18.547 31.234 4.617 1 94.31 274 GLU B C 1
ATOM 4320 O O . GLU B 1 274 ? 18.875 31.75 5.684 1 94.31 274 GLU B O 1
ATOM 4325 N N . GLU B 1 275 ? 17.469 31.625 3.992 1 94.62 275 GLU B N 1
ATOM 4326 C CA . GLU B 1 275 ? 16.594 32.656 4.508 1 94.62 275 GLU B CA 1
ATOM 4327 C C . GLU B 1 275 ? 15.906 32.219 5.797 1 94.62 275 GLU B C 1
ATOM 4329 O O . GLU B 1 275 ? 15.719 33.031 6.711 1 94.62 275 GLU B O 1
ATOM 4334 N N . LEU B 1 276 ? 15.523 30.969 5.883 1 95.75 276 LEU B N 1
ATOM 4335 C CA . LEU B 1 276 ? 14.875 30.453 7.078 1 95.75 276 LEU B CA 1
ATOM 4336 C C . LEU B 1 276 ? 15.812 30.5 8.273 1 95.75 276 LEU B C 1
ATOM 4338 O O . LEU B 1 276 ? 15.391 30.812 9.391 1 95.75 276 LEU B O 1
ATOM 4342 N N . ARG B 1 277 ? 17.094 30.219 8.023 1 95.38 277 ARG B N 1
ATOM 4343 C CA . ARG B 1 277 ? 18.062 30.203 9.109 1 95.38 277 ARG B CA 1
ATOM 4344 C C . ARG B 1 277 ? 18.328 31.609 9.641 1 95.38 277 ARG B C 1
ATOM 4346 O O . ARG B 1 277 ? 18.703 31.781 10.797 1 95.38 277 ARG B O 1
ATOM 4353 N N . LYS B 1 278 ? 18.125 32.625 8.781 1 95.19 278 LYS B N 1
ATOM 4354 C CA . LYS B 1 278 ? 18.203 34 9.258 1 95.19 278 LYS B CA 1
ATOM 4355 C C . LYS B 1 278 ? 17.062 34.312 10.242 1 95.19 278 LYS B C 1
ATOM 4357 O O . LYS B 1 278 ? 17.266 35.031 11.219 1 95.19 278 LYS B O 1
ATOM 4362 N N . LEU B 1 279 ? 15.922 33.781 9.969 1 92.56 279 LEU B N 1
ATOM 4363 C CA . LEU B 1 279 ? 14.758 33.969 10.828 1 92.56 279 LEU B CA 1
ATOM 4364 C C . LEU B 1 279 ? 14.875 33.125 12.094 1 92.56 279 LEU B C 1
ATOM 4366 O O . LEU B 1 279 ? 14.484 33.562 13.18 1 92.56 279 LEU B O 1
ATOM 4370 N N . GLU B 1 280 ? 15.391 31.906 11.953 1 94.62 280 GLU B N 1
ATOM 4371 C CA . GLU B 1 280 ? 15.562 30.969 13.047 1 94.62 280 GLU B CA 1
ATOM 4372 C C . GLU B 1 280 ? 16.891 30.219 12.938 1 94.62 280 GLU B C 1
ATOM 4374 O O . GLU B 1 280 ? 16.953 29.125 12.398 1 94.62 280 GLU B O 1
ATOM 4379 N N . PRO B 1 281 ? 17.938 30.734 13.562 1 94.19 281 PRO B N 1
ATOM 4380 C CA . PRO B 1 281 ? 19.266 30.141 13.461 1 94.19 281 PRO B CA 1
ATOM 4381 C C . PRO B 1 281 ? 19.328 28.719 14.039 1 94.19 281 PRO B C 1
ATOM 4383 O O . PRO B 1 281 ? 20.25 27.953 13.711 1 94.19 281 PRO B O 1
ATOM 4386 N N . GLY B 1 282 ? 18.406 28.391 14.82 1 93.12 282 GLY B N 1
ATOM 4387 C CA . GLY B 1 282 ? 18.406 27.078 15.461 1 93.12 282 GLY B CA 1
ATOM 4388 C C . GLY B 1 282 ? 17.688 26.016 14.656 1 93.12 282 GLY B C 1
ATOM 4389 O O . GLY B 1 282 ? 17.422 24.922 15.156 1 93.12 282 GLY B O 1
ATOM 4390 N N . MET B 1 283 ? 17.375 26.312 13.352 1 94.62 283 MET B N 1
ATOM 4391 C CA . MET B 1 283 ? 16.719 25.328 12.492 1 94.62 283 MET B CA 1
ATOM 4392 C C . MET B 1 283 ? 17.531 24.031 12.422 1 94.62 283 MET B C 1
ATOM 4394 O O . MET B 1 283 ? 18.734 24.078 12.172 1 94.62 283 MET B O 1
ATOM 4398 N N . GLN B 1 284 ? 16.875 22.953 12.562 1 96.75 284 GLN B N 1
ATOM 4399 C CA . GLN B 1 284 ? 17.609 21.703 12.68 1 96.75 284 GLN B CA 1
ATOM 4400 C C . GLN B 1 284 ? 17.984 21.141 11.312 1 96.75 284 GLN B C 1
ATOM 4402 O O . GLN B 1 284 ? 17.156 21.109 10.398 1 96.75 284 GLN B O 1
ATOM 4407 N N . THR B 1 285 ? 19.219 20.75 11.203 1 96.88 285 THR B N 1
ATOM 4408 C CA . THR B 1 285 ? 19.641 19.859 10.133 1 96.88 285 THR B CA 1
ATOM 4409 C C . THR B 1 285 ? 19.281 18.406 10.461 1 96.88 285 THR B C 1
ATOM 4411 O O . THR B 1 285 ? 18.844 18.109 11.57 1 96.88 285 THR B O 1
ATOM 4414 N N . TRP B 1 286 ? 19.484 17.562 9.492 1 96.56 286 TRP B N 1
ATOM 4415 C CA . TRP B 1 286 ? 19.312 16.125 9.719 1 96.56 286 TRP B CA 1
ATOM 4416 C C . TRP B 1 286 ? 20.156 15.656 10.898 1 96.56 286 TRP B C 1
ATOM 4418 O O . TRP B 1 286 ? 19.656 14.984 11.797 1 96.56 286 TRP B O 1
ATOM 4428 N N . GLU B 1 287 ? 21.391 16.062 10.898 1 96.44 287 GLU B N 1
ATOM 4429 C CA . GLU B 1 287 ? 22.297 15.672 11.977 1 96.44 287 GLU B CA 1
ATOM 4430 C C . GLU B 1 287 ? 21.812 16.219 13.32 1 96.44 287 GLU B C 1
ATOM 4432 O O . GLU B 1 287 ? 21.797 15.492 14.32 1 96.44 287 GLU B O 1
ATOM 4437 N N . MET B 1 288 ? 21.5 17.5 13.344 1 96.88 288 MET B N 1
ATOM 4438 C CA . MET B 1 288 ? 21.016 18.109 14.586 1 96.88 288 MET B CA 1
ATOM 4439 C C . MET B 1 288 ? 19.766 17.406 15.086 1 96.88 288 MET B C 1
ATOM 4441 O O . MET B 1 288 ? 19.625 17.156 16.281 1 96.88 288 MET B O 1
ATOM 4445 N N . TRP B 1 289 ? 18.844 17.125 14.133 1 96.44 289 TRP B N 1
ATOM 4446 C CA . TRP B 1 289 ? 17.625 16.422 14.516 1 96.44 289 TRP B CA 1
ATOM 4447 C C . TRP B 1 289 ? 17.938 15.062 15.117 1 96.44 289 TRP B C 1
ATOM 4449 O O . TRP B 1 289 ? 17.359 14.672 16.125 1 96.44 289 TRP B O 1
ATOM 4459 N N . LEU B 1 290 ? 18.844 14.234 14.516 1 94.88 290 LEU B N 1
ATOM 4460 C CA . LEU B 1 290 ? 19.234 12.93 15.023 1 94.88 290 LEU B CA 1
ATOM 4461 C C . LEU B 1 290 ? 19.75 13.031 16.453 1 94.88 290 LEU B C 1
ATOM 4463 O O . LEU B 1 290 ? 19.422 12.203 17.297 1 94.88 290 LEU B O 1
ATOM 4467 N N . ARG B 1 291 ? 20.469 14.117 16.734 1 94.5 291 ARG B N 1
ATOM 4468 C CA . ARG B 1 291 ? 21.125 14.258 18.031 1 94.5 291 ARG B CA 1
ATOM 4469 C C . ARG B 1 291 ? 20.141 14.789 19.078 1 94.5 291 ARG B C 1
ATOM 4471 O O . ARG B 1 291 ? 20.203 14.391 20.25 1 94.5 291 ARG B O 1
ATOM 4478 N N . GLU B 1 292 ? 19.266 15.703 18.625 1 93.94 292 GLU B N 1
ATOM 4479 C CA . GLU B 1 292 ? 18.547 16.516 19.609 1 93.94 292 GLU B CA 1
ATOM 4480 C C . GLU B 1 292 ? 17.094 16.078 19.75 1 93.94 292 GLU B C 1
ATOM 4482 O O . GLU B 1 292 ? 16.484 16.266 20.812 1 93.94 292 GLU B O 1
ATOM 4487 N N . SER B 1 293 ? 16.547 15.5 18.672 1 93.56 293 SER B N 1
ATOM 4488 C CA . SER B 1 293 ? 15.102 15.391 18.672 1 93.56 293 SER B CA 1
ATOM 4489 C C . SER B 1 293 ? 14.648 13.977 18.312 1 93.56 293 SER B C 1
ATOM 4491 O O . SER B 1 293 ? 13.508 13.602 18.594 1 93.56 293 SER B O 1
ATOM 4493 N N . SER B 1 294 ? 15.43 13.125 17.703 1 90.75 294 SER B N 1
ATOM 4494 C CA . SER B 1 294 ? 14.992 11.883 17.094 1 90.75 294 SER B CA 1
ATOM 4495 C C . SER B 1 294 ? 14.75 10.797 18.141 1 90.75 294 SER B C 1
ATOM 4497 O O . SER B 1 294 ? 13.969 9.875 17.906 1 90.75 294 SER B O 1
ATOM 4499 N N . GLY B 1 295 ? 15.422 10.852 19.25 1 89.56 295 GLY B N 1
ATOM 4500 C CA . GLY B 1 295 ? 15.367 9.797 20.25 1 89.56 295 GLY B CA 1
ATOM 4501 C C . GLY B 1 295 ? 16.312 8.641 19.953 1 89.56 295 GLY B C 1
ATOM 4502 O O . GLY B 1 295 ? 16.422 7.707 20.75 1 89.56 295 GLY B O 1
ATOM 4503 N N . TRP B 1 296 ? 16.984 8.695 18.812 1 89.62 296 TRP B N 1
ATOM 4504 C CA . TRP B 1 296 ? 18.047 7.723 18.562 1 89.62 296 TRP B CA 1
ATOM 4505 C C . TRP B 1 296 ? 19.203 7.922 19.516 1 89.62 296 TRP B C 1
ATOM 4507 O O . TRP B 1 296 ? 19.578 9.055 19.844 1 89.62 296 TRP B O 1
ATOM 4517 N N . VAL B 1 297 ? 19.734 6.852 20.016 1 84.88 297 VAL B N 1
ATOM 4518 C CA . VAL B 1 297 ? 20.906 6.914 20.891 1 84.88 297 VAL B CA 1
ATOM 4519 C C . VAL B 1 297 ? 22.047 6.082 20.297 1 84.88 297 VAL B C 1
ATOM 4521 O O . VAL B 1 297 ? 21.797 5.078 19.625 1 84.88 297 VAL B O 1
ATOM 4524 N N . LYS B 1 298 ? 23.203 6.723 20.484 1 82.19 298 LYS B N 1
ATOM 4525 C CA . LYS B 1 298 ? 24.359 5.98 20 1 82.19 298 LYS B CA 1
ATOM 4526 C C . LYS B 1 298 ? 24.391 4.57 20.594 1 82.19 298 LYS B C 1
ATOM 4528 O O . LYS B 1 298 ? 24.219 4.391 21.797 1 82.19 298 LYS B O 1
ATOM 4533 N N . GLY B 1 299 ? 24.516 3.549 19.812 1 73.31 299 GLY B N 1
ATOM 4534 C CA . GLY B 1 299 ? 24.531 2.154 20.219 1 73.31 299 GLY B CA 1
ATOM 4535 C C . GLY B 1 299 ? 23.203 1.458 20.031 1 73.31 299 GLY B C 1
ATOM 4536 O O . GLY B 1 299 ? 23.078 0.257 20.281 1 73.31 299 GLY B O 1
ATOM 4537 N N . ASP B 1 300 ? 22.203 2.148 19.719 1 69.38 300 ASP B N 1
ATOM 4538 C CA . ASP B 1 300 ? 20.938 1.514 19.406 1 69.38 300 ASP B CA 1
ATOM 4539 C C . ASP B 1 300 ? 21.109 0.473 18.297 1 69.38 300 ASP B C 1
ATOM 4541 O O . ASP B 1 300 ? 21.922 0.648 17.391 1 69.38 300 ASP B O 1
#